Protein AF-A0A2E8H3W8-F1 (afdb_monomer)

Sequence (405 aa):
MLLIGTVMASADEARGSIQEKRGGWVERIDEVIDVKPGGTLSLDSDRGGITVDAEKRKGVRIIVEKTVDAYTEEEARLVFDRYSVDIARDGNDVEVITESEGRRTRSLQTSIRVVVPHNYNVDVETGGGGIDIGDLVGDVMARTSGGGISVGHIRDGSVDVHTSGGGIHIGSIENGDGEAKTSGGGISVGDVSGDLSVRTSGGGINIGKVAGDLEARTSGGGIQIGSGGTVEAQTGGGGIRVSGSTGAVVVHTSGGGITISDAGGPVTAETSGGGISVDGADGPVVAITSGGGLMIKDVRGSIEAETSGGGITAELAVADPGVDTHCNLETGGGDISIRLPADLHATIDAELQLRRPRREYSITTDFNLDIDENSRRIVARGDINGGGDTIRLRTTNGDIEIEKR

Nearest PDB structures (foldseek):
  4opw-assembly2_B  TM=4.631E-01  e=1.065E-03  Parabacteroides merdae ATCC 43184
  7muc-assembly1_AM  TM=3.110E-01  e=3.890E-03  Legionella pneumophila
  3lyc-assembly8_P  TM=3.375E-01  e=3.187E-03  Parabacteroides distasonis ATCC 8503
  8c50-assembly1_A  TM=2.622E-01  e=2.076E+00  Pontibacter korlensis

Solvent-accessible surface area (backbone atoms only — not comparable to full-atom values): 18260 Å² total; per-residue (Å²): 144,78,90,79,89,68,92,72,65,80,65,49,77,64,79,49,57,74,47,84,47,98,76,21,34,34,37,42,32,80,48,76,46,87,31,59,73,71,25,38,38,40,35,44,26,62,55,26,31,40,37,40,42,47,39,102,55,79,20,37,36,43,35,41,39,40,37,32,73,39,95,45,69,70,61,36,47,63,55,49,74,33,44,50,37,38,46,34,67,57,92,42,29,38,40,37,43,35,46,66,61,77,78,82,64,86,63,58,45,45,41,38,40,35,38,35,32,37,40,30,27,39,38,38,38,23,55,25,33,36,39,39,34,46,48,33,30,27,37,39,38,40,39,26,61,24,37,34,41,40,37,34,44,29,30,64,20,39,38,43,39,40,25,54,38,26,34,40,37,36,45,30,27,40,69,19,38,42,37,41,39,28,51,32,24,34,40,39,38,37,40,28,54,25,38,38,41,37,39,28,41,37,24,35,39,41,37,30,41,29,59,25,46,33,41,40,39,27,46,33,24,34,40,40,36,45,28,21,19,33,36,38,38,37,22,50,34,24,32,43,37,37,53,30,27,66,24,39,37,42,38,40,21,56,28,26,34,40,39,38,36,39,25,52,19,39,36,40,40,39,24,49,42,20,30,42,37,38,58,28,22,59,22,37,37,40,40,40,24,51,18,35,35,40,39,39,32,52,22,41,29,25,38,40,35,39,22,53,31,28,32,40,40,40,32,51,55,62,86,58,92,88,55,62,61,33,28,43,40,38,25,59,29,28,38,39,38,39,33,36,49,77,83,47,47,23,25,42,46,35,41,31,37,48,71,83,69,92,65,92,76,55,79,48,62,75,62,87,55,54,73,50,77,56,98,52,35,39,37,39,38,40,55,36,85,84,28,61,44,49,38,35,38,36,23,32,72,27,38,38,40,41,41,66,97

Foldseek 3Di:
DDDDDDPFDDFDWFWFDWDDDDQWIKGKTKDWDFADFQAEEAEEEADAEEEEAADQDGTKIKIKMKIARDDDPVVRVVQVVQWTWTWGDDHRYIYTYIDGHDDDDPRIYMYMYMYHHQRYEYAYEYAEHEYEYEEHEEEYHYEYAYHEYEAAEYAPYEYHYEYAEEEYEYHEYHNYEYEEEYAYYEYEYAYYAEEYAEEYAHYEYHYHEEAEEYEEEYAAEEYHYNEYAEEDYEYAEEEYEHAEYLEEYAYEYAYEEYEAAEYNYEYEAEYAHEEYAYHYYCEEYAAEYAYEEYHAYHYQAEYHAEYAYYEYEYEYNHDDLPGHHEYAHEYNAEEYAYEDALQDWAKEWEKEFEDPAPDDEEEEEPDDWDWDDDPTIIITTDTRNHHDHYHYHYYYNYYYHYYYD

pLDDT: mean 92.16, std 11.14, range [27.41, 98.88]

Structure (mmCIF, N/CA/C/O backbone):
data_AF-A0A2E8H3W8-F1
#
_entry.id   AF-A0A2E8H3W8-F1
#
loop_
_atom_site.group_PDB
_atom_site.id
_atom_site.type_symbol
_atom_site.label_atom_id
_atom_site.label_alt_id
_atom_site.label_comp_id
_atom_site.label_asym_id
_atom_site.label_entity_id
_atom_site.label_seq_id
_atom_site.pdbx_PDB_ins_code
_atom_site.Cartn_x
_atom_site.Cartn_y
_atom_site.Cartn_z
_atom_site.occupancy
_atom_site.B_iso_or_equiv
_atom_site.auth_seq_id
_atom_site.auth_comp_id
_atom_site.auth_asym_id
_atom_site.auth_atom_id
_atom_site.pdbx_PDB_model_num
ATOM 1 N N . MET A 1 1 ? -23.062 19.369 17.190 1.00 35.19 1 MET A N 1
ATOM 2 C CA . MET A 1 1 ? -24.430 19.810 17.540 1.00 35.19 1 MET A CA 1
ATOM 3 C C . MET A 1 1 ? -25.321 19.619 16.323 1.00 35.19 1 MET A C 1
ATOM 5 O O . MET A 1 1 ? -25.407 20.501 15.479 1.00 35.19 1 MET A O 1
ATOM 9 N N . LEU A 1 2 ? -25.922 18.439 16.215 1.00 27.41 2 LEU A N 1
ATOM 10 C CA . LEU A 1 2 ? -27.035 18.142 15.320 1.00 27.41 2 LEU A CA 1
ATOM 11 C C . LEU A 1 2 ? -27.854 17.073 16.049 1.00 27.41 2 LEU A C 1
ATOM 13 O O . LEU A 1 2 ? -27.385 15.957 16.233 1.00 27.41 2 LEU A O 1
ATOM 17 N N . LEU A 1 3 ? -29.008 17.485 16.580 1.00 34.03 3 LEU A N 1
ATOM 18 C CA . LEU A 1 3 ? -30.007 16.593 17.160 1.00 34.03 3 LEU A CA 1
ATOM 19 C C . LEU A 1 3 ? -30.600 15.759 16.020 1.00 34.03 3 LEU A C 1
ATOM 21 O O . LEU A 1 3 ? -31.246 16.326 15.138 1.00 34.03 3 LEU A O 1
ATOM 25 N N . ILE A 1 4 ? -30.444 14.440 16.075 1.00 34.28 4 ILE A N 1
ATOM 26 C CA . ILE A 1 4 ? -31.342 13.514 15.385 1.00 34.28 4 ILE A CA 1
ATOM 27 C C . ILE A 1 4 ? -32.205 12.891 16.477 1.00 34.28 4 ILE A C 1
ATOM 29 O O . ILE A 1 4 ? -31.767 12.039 17.240 1.00 34.28 4 ILE A O 1
ATOM 33 N N . GLY A 1 5 ? -33.421 13.420 16.610 1.00 34.00 5 GLY A N 1
ATOM 34 C CA . GLY A 1 5 ? -34.444 12.860 17.478 1.00 34.00 5 GLY A CA 1
ATOM 35 C C . GLY A 1 5 ? -35.092 11.668 16.791 1.00 34.00 5 GLY A C 1
ATOM 36 O O . GLY A 1 5 ? -35.975 11.852 15.955 1.00 34.00 5 GLY A O 1
ATOM 37 N N . THR A 1 6 ? -34.674 10.469 17.178 1.00 32.41 6 THR A N 1
ATOM 38 C CA . THR A 1 6 ? -35.433 9.235 16.969 1.00 32.41 6 THR A CA 1
ATOM 39 C C . THR A 1 6 ? -36.005 8.837 18.324 1.00 32.41 6 THR A C 1
ATOM 41 O O . THR A 1 6 ? -35.328 8.919 19.347 1.00 32.41 6 THR A O 1
ATOM 44 N N . VAL A 1 7 ? -37.293 8.505 18.356 1.00 34.06 7 VAL A N 1
ATOM 45 C CA . VAL A 1 7 ? -38.013 8.124 19.575 1.00 34.06 7 VAL A CA 1
ATOM 46 C C . VAL A 1 7 ? -37.448 6.785 20.063 1.00 34.06 7 VAL A C 1
ATOM 4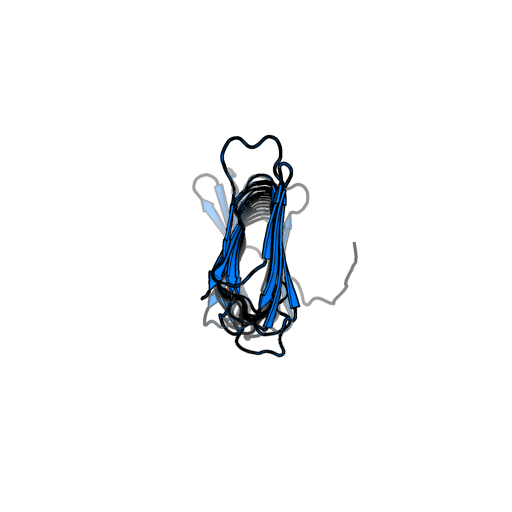8 O O . VAL A 1 7 ? -37.844 5.737 19.566 1.00 34.06 7 VAL A O 1
ATOM 51 N N . MET A 1 8 ? -36.493 6.840 20.994 1.00 32.72 8 MET A N 1
ATOM 52 C CA . MET A 1 8 ? -35.878 5.681 21.645 1.00 32.72 8 MET A CA 1
ATOM 53 C C . MET A 1 8 ? -36.900 4.965 22.540 1.00 32.72 8 MET A C 1
ATOM 55 O O . MET A 1 8 ? -37.586 5.597 23.351 1.00 32.72 8 MET A O 1
ATOM 59 N N . ALA A 1 9 ? -36.989 3.639 22.411 1.00 38.00 9 ALA A N 1
ATOM 60 C CA . ALA A 1 9 ? -37.474 2.786 23.492 1.00 38.00 9 ALA A CA 1
ATOM 61 C C .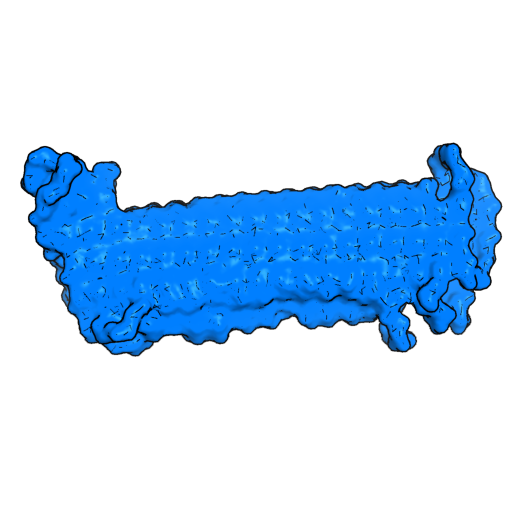 ALA A 1 9 ? -36.546 2.972 24.711 1.00 38.00 9 ALA A C 1
ATOM 63 O O . ALA A 1 9 ? -35.370 3.265 24.531 1.00 38.00 9 ALA A O 1
ATOM 64 N N . SER A 1 10 ? -37.081 2.874 25.933 1.00 40.09 10 SER A N 1
ATOM 65 C CA . SER A 1 10 ? -36.395 3.250 27.182 1.00 40.09 10 SER A CA 1
ATOM 66 C C . SER A 1 10 ? -34.930 2.794 27.243 1.00 40.09 10 SER A C 1
ATOM 68 O O . SER A 1 10 ? -34.671 1.594 27.318 1.00 40.09 10 SER A O 1
ATOM 70 N N . ALA A 1 11 ? -33.998 3.749 27.244 1.00 52.12 11 ALA A N 1
ATOM 71 C CA . ALA A 1 11 ? -32.635 3.512 27.700 1.00 52.12 11 ALA A CA 1
ATOM 72 C C . ALA A 1 11 ? -32.691 3.347 29.224 1.00 52.12 11 ALA A C 1
ATOM 74 O O . ALA A 1 11 ? -33.122 4.266 29.924 1.00 52.12 11 ALA A O 1
ATOM 75 N N . ASP A 1 12 ? -32.338 2.163 29.718 1.00 61.16 12 ASP A N 1
ATOM 76 C CA . ASP A 1 12 ? -32.139 1.936 31.148 1.00 61.16 12 ASP A CA 1
ATOM 77 C C . ASP A 1 12 ? -30.646 2.111 31.454 1.00 61.16 12 ASP A C 1
ATOM 79 O O . ASP A 1 12 ? -29.793 1.480 30.825 1.00 61.16 12 ASP A O 1
ATOM 83 N N . GLU A 1 13 ? -30.334 2.965 32.430 1.00 73.50 13 GLU A N 1
ATOM 84 C CA . GLU A 1 13 ? -28.972 3.150 32.933 1.00 73.50 13 GLU A CA 1
ATOM 85 C C . GLU A 1 13 ? -28.546 1.876 33.687 1.00 73.50 13 GLU A C 1
ATOM 87 O O . GLU A 1 13 ? -29.090 1.542 34.749 1.00 73.50 13 GLU A O 1
ATOM 92 N N . ALA A 1 14 ? -27.583 1.133 33.140 1.00 76.94 14 ALA A N 1
ATOM 93 C CA . ALA A 1 14 ? -27.170 -0.151 33.696 1.00 76.94 14 ALA A CA 1
ATOM 94 C C . ALA A 1 14 ? -26.232 0.034 34.902 1.00 76.94 14 ALA A C 1
ATOM 96 O O . ALA A 1 14 ? -25.231 0.751 34.836 1.00 76.94 14 ALA A O 1
ATOM 97 N N . ARG A 1 15 ? -26.519 -0.663 36.012 1.00 79.62 15 ARG A N 1
ATOM 98 C CA . ARG A 1 15 ? -25.696 -0.645 37.237 1.00 79.62 15 ARG A CA 1
ATOM 99 C C . ARG A 1 15 ? -25.151 -2.022 37.567 1.00 79.62 15 ARG A C 1
ATOM 101 O O . ARG A 1 15 ? -25.861 -3.022 37.478 1.00 79.62 15 ARG A O 1
ATOM 108 N N . GLY A 1 16 ? -23.885 -2.066 37.968 1.00 82.00 16 GLY A N 1
ATOM 109 C CA . GLY A 1 16 ? -23.154 -3.307 38.170 1.00 82.00 16 GLY A CA 1
ATOM 110 C C . GLY A 1 16 ? -23.029 -3.727 39.631 1.00 82.00 16 GLY A C 1
ATOM 111 O O . GLY A 1 16 ? -23.379 -3.004 40.563 1.00 82.00 16 GLY A O 1
ATOM 112 N N . SER A 1 17 ? -22.463 -4.915 39.848 1.00 85.19 17 SER A N 1
ATOM 113 C CA . SER A 1 17 ? -22.013 -5.323 41.181 1.00 85.19 17 SER A CA 1
ATOM 114 C C . SER A 1 17 ? -20.650 -4.701 41.489 1.00 85.19 17 SER A C 1
ATOM 116 O O . SER A 1 17 ? -19.735 -4.833 40.671 1.00 85.19 17 SER A O 1
ATOM 118 N N . ILE A 1 18 ? -20.499 -4.087 42.666 1.00 88.25 18 ILE A N 1
ATOM 119 C CA . ILE A 1 18 ? -19.235 -3.507 43.141 1.00 88.25 18 ILE A CA 1
ATOM 120 C C . ILE A 1 18 ? -18.509 -4.510 44.043 1.00 88.25 18 ILE A C 1
ATOM 122 O O . ILE A 1 18 ? -19.115 -5.101 44.938 1.00 88.25 18 ILE A O 1
ATOM 126 N N . GLN A 1 19 ? -17.212 -4.713 43.809 1.00 89.81 19 GLN A N 1
ATOM 127 C CA . GLN A 1 19 ? -16.358 -5.602 44.601 1.00 89.81 19 GLN A CA 1
ATOM 128 C C . GLN A 1 19 ? -14.995 -4.962 44.888 1.00 89.81 19 GLN A C 1
ATOM 130 O O . GLN A 1 19 ? -14.450 -4.225 44.063 1.00 89.81 19 GLN A O 1
ATOM 135 N N . GLU A 1 20 ? -14.428 -5.269 46.056 1.00 88.12 20 GLU A N 1
ATOM 136 C CA . GLU A 1 20 ? -13.079 -4.839 46.431 1.00 88.12 20 GLU A CA 1
ATOM 137 C C . GLU A 1 20 ? -12.020 -5.644 45.655 1.00 88.12 20 GLU A C 1
ATOM 139 O O . GLU A 1 20 ? -12.094 -6.869 45.525 1.00 88.12 20 GLU A O 1
ATOM 144 N N . LYS A 1 21 ? -10.995 -4.951 45.160 1.00 87.12 21 LYS A N 1
ATOM 145 C CA . LYS A 1 21 ? -9.794 -5.515 44.535 1.00 87.12 21 LYS A CA 1
ATOM 146 C C . LYS A 1 21 ? -8.572 -5.003 45.296 1.00 87.12 21 LYS A C 1
ATOM 148 O O . LYS A 1 21 ? -8.624 -4.002 45.999 1.00 87.12 21 LYS A O 1
ATOM 153 N N . ARG A 1 22 ? -7.426 -5.674 45.163 1.00 78.81 22 ARG A N 1
ATOM 154 C CA . ARG A 1 22 ? -6.177 -5.263 45.827 1.00 78.81 22 ARG A CA 1
ATOM 155 C C . ARG A 1 22 ? -5.820 -3.800 45.497 1.00 78.81 22 ARG A C 1
ATOM 157 O O . ARG A 1 22 ? -5.261 -3.547 44.435 1.00 78.81 22 ARG A O 1
ATOM 164 N N . GLY A 1 23 ? -6.089 -2.886 46.434 1.00 78.00 23 GLY A N 1
ATOM 165 C CA . GLY A 1 23 ? -5.794 -1.452 46.317 1.00 78.00 23 GLY A CA 1
ATOM 166 C C . GLY A 1 23 ? -6.882 -0.589 45.660 1.00 78.00 23 GLY A C 1
ATOM 167 O O . GLY A 1 23 ? -6.611 0.580 45.410 1.00 78.00 23 GLY A O 1
ATOM 168 N N . GLY A 1 24 ? -8.081 -1.123 45.395 1.00 90.31 24 GLY A N 1
ATOM 169 C CA . GLY A 1 24 ? -9.159 -0.371 44.748 1.00 90.31 24 GLY A CA 1
ATOM 170 C C . GLY A 1 24 ? -10.470 -1.147 44.632 1.00 90.31 24 GLY A C 1
ATOM 171 O O . GLY A 1 24 ? -10.688 -2.141 45.319 1.00 90.31 24 GLY A O 1
ATOM 172 N N . TRP A 1 25 ? -11.343 -0.701 43.736 1.00 92.25 25 TRP A N 1
ATOM 173 C CA . TRP A 1 25 ? -12.696 -1.230 43.565 1.00 92.25 25 TRP A CA 1
ATOM 174 C C . TRP A 1 25 ? -12.997 -1.487 42.094 1.00 92.25 25 TRP A C 1
ATOM 176 O O . TRP A 1 25 ? -12.464 -0.804 41.214 1.00 92.25 25 TRP A O 1
ATOM 186 N N . VAL A 1 26 ? -13.856 -2.470 41.834 1.00 93.12 26 VAL A N 1
ATOM 187 C CA . VAL A 1 26 ? -14.336 -2.812 40.493 1.00 93.12 26 VAL A CA 1
ATOM 188 C C . VAL A 1 26 ? -15.857 -2.831 40.488 1.00 93.12 26 VAL A C 1
ATOM 190 O O . VAL A 1 26 ? -16.456 -3.510 41.317 1.00 93.12 26 VAL A O 1
ATOM 193 N N . GLU A 1 27 ? -16.469 -2.129 39.541 1.00 93.38 27 GLU A N 1
ATOM 194 C CA . GLU A 1 27 ? -17.868 -2.322 39.167 1.00 93.38 27 GLU A CA 1
ATOM 195 C C . GLU A 1 27 ? -17.927 -3.155 37.886 1.00 93.38 27 GLU A C 1
ATOM 197 O O . GLU A 1 27 ? -17.239 -2.853 36.908 1.00 93.38 27 GLU A O 1
ATOM 202 N N . ARG A 1 28 ? -18.758 -4.201 37.888 1.00 94.56 28 ARG A N 1
ATOM 203 C CA . ARG A 1 28 ? -19.007 -5.039 36.713 1.00 94.56 28 ARG A CA 1
ATOM 204 C C . ARG A 1 28 ? -20.486 -5.051 36.354 1.00 94.56 28 ARG A C 1
ATOM 206 O O . ARG A 1 28 ? -21.306 -5.489 37.162 1.00 94.56 28 ARG A O 1
ATOM 213 N N . ILE A 1 29 ? -20.784 -4.636 35.130 1.00 93.94 29 ILE A N 1
ATOM 214 C CA . ILE A 1 29 ? -22.095 -4.730 34.480 1.00 93.94 29 ILE A CA 1
ATOM 215 C C . ILE A 1 29 ? -22.028 -5.906 33.499 1.00 93.94 29 ILE A C 1
ATOM 217 O O . ILE A 1 29 ? -21.045 -6.033 32.770 1.00 93.94 29 ILE A O 1
ATOM 221 N N . ASP A 1 30 ? -23.024 -6.790 33.516 1.00 94.56 30 ASP A N 1
ATOM 222 C CA . ASP A 1 30 ? -23.067 -8.009 32.696 1.00 94.56 30 ASP A CA 1
ATOM 223 C C . ASP A 1 30 ? -24.503 -8.225 32.208 1.00 94.56 30 ASP A C 1
ATOM 225 O O . ASP A 1 30 ? -25.313 -8.865 32.877 1.00 94.56 30 ASP A O 1
ATOM 229 N N . GLU A 1 31 ? -24.816 -7.629 31.061 1.00 93.88 31 GLU A N 1
ATOM 230 C CA . GLU A 1 31 ? -26.156 -7.611 30.477 1.00 93.88 31 GLU A CA 1
ATOM 231 C C . GLU A 1 31 ? -26.247 -8.543 29.270 1.00 93.88 31 GLU A C 1
ATOM 233 O O . GLU A 1 31 ? -25.282 -8.740 28.524 1.00 93.88 31 GLU A O 1
ATOM 238 N N . VAL A 1 32 ? -27.424 -9.133 29.059 1.00 93.19 32 VAL A N 1
ATOM 239 C CA . VAL A 1 32 ? -27.686 -10.026 27.923 1.00 93.19 32 VAL A CA 1
ATOM 240 C C . VAL A 1 32 ? -28.973 -9.613 27.225 1.00 93.19 32 VAL A C 1
ATOM 242 O O . VAL A 1 32 ? -30.044 -9.615 27.824 1.00 93.19 32 VAL A O 1
ATOM 245 N N . ILE A 1 33 ? -28.871 -9.332 25.926 1.00 92.44 33 ILE A N 1
ATOM 246 C CA . ILE A 1 33 ? -29.986 -8.908 25.081 1.00 92.44 33 ILE A CA 1
ATOM 247 C C . ILE A 1 33 ? -30.268 -9.972 24.027 1.00 92.44 33 ILE A C 1
ATOM 249 O O . ILE A 1 33 ? -29.428 -10.279 23.182 1.00 92.44 33 ILE A O 1
ATOM 253 N N . ASP A 1 34 ? -31.483 -10.513 24.027 1.00 91.94 34 ASP A N 1
ATOM 254 C CA . ASP A 1 34 ? -31.893 -11.577 23.106 1.00 91.94 34 ASP A CA 1
ATOM 255 C C . ASP A 1 34 ? -32.159 -11.085 21.672 1.00 91.94 34 ASP A C 1
ATOM 257 O O . ASP A 1 34 ? -33.307 -10.889 21.274 1.00 91.94 34 ASP A O 1
ATOM 261 N N . VAL A 1 35 ? -31.125 -10.917 20.856 1.00 92.12 35 VAL A N 1
ATOM 262 C CA . VAL A 1 35 ? -31.244 -10.587 19.423 1.00 92.12 35 VAL A CA 1
ATOM 263 C C . VAL A 1 35 ? -31.134 -11.806 18.504 1.00 92.12 35 VAL A C 1
ATOM 265 O O . VAL A 1 35 ? -30.632 -12.872 18.885 1.00 92.12 35 VAL A O 1
ATOM 268 N N . LYS A 1 36 ? -31.613 -11.644 17.266 1.00 89.69 36 LYS A N 1
ATOM 269 C CA . LYS A 1 36 ? -31.343 -12.572 16.161 1.00 89.69 36 LYS A CA 1
ATOM 270 C C . LYS A 1 36 ? -30.095 -12.114 15.385 1.00 89.69 36 LYS A C 1
ATOM 272 O O . LYS A 1 36 ? -29.761 -10.936 15.448 1.00 89.69 36 LYS A O 1
ATOM 277 N N . PRO A 1 37 ? -29.429 -13.018 14.643 1.00 89.06 37 PRO A N 1
ATOM 278 C CA . PRO A 1 37 ? -28.340 -12.639 13.742 1.00 89.06 37 PRO A CA 1
ATOM 279 C C . PRO A 1 37 ? -28.788 -11.640 12.660 1.00 89.06 37 PRO A C 1
ATOM 281 O O . PRO A 1 37 ? -29.962 -11.641 12.280 1.00 89.06 37 PRO A O 1
ATOM 284 N N . GLY A 1 38 ? -27.842 -10.849 12.152 1.00 89.94 38 GLY A N 1
ATOM 285 C CA . GLY A 1 38 ? -28.037 -9.845 11.100 1.00 89.94 38 GLY A CA 1
ATOM 286 C C . GLY A 1 38 ? -28.476 -8.459 11.586 1.00 89.94 38 GLY A C 1
ATOM 287 O O . GLY A 1 38 ? -28.926 -7.665 10.768 1.00 89.94 38 GLY A O 1
ATOM 288 N N . GLY A 1 39 ? -28.415 -8.192 12.895 1.00 94.94 39 GLY A N 1
ATOM 289 C CA . GLY A 1 39 ? -28.527 -6.836 13.445 1.00 94.94 39 GLY A CA 1
ATOM 290 C C . GLY A 1 39 ? -27.165 -6.147 13.542 1.00 94.94 39 GLY A C 1
ATOM 291 O O . GLY A 1 39 ? -26.146 -6.716 13.144 1.00 94.94 39 GLY A O 1
ATOM 292 N N . THR A 1 40 ? -27.156 -4.949 14.114 1.00 97.06 40 THR A N 1
ATOM 293 C CA . THR A 1 40 ? -25.962 -4.116 14.288 1.00 97.06 40 THR A CA 1
ATOM 294 C C . THR A 1 40 ? -25.672 -3.865 15.769 1.00 97.06 40 THR A C 1
ATOM 296 O O . THR A 1 40 ? -26.582 -3.657 16.574 1.00 97.06 40 THR A O 1
ATOM 299 N N . LEU A 1 41 ? -24.395 -3.909 16.151 1.00 97.75 41 LEU A N 1
ATOM 300 C CA . LEU A 1 41 ? -23.899 -3.406 17.431 1.00 97.75 41 LEU A CA 1
ATOM 301 C C . LEU A 1 41 ? -23.380 -1.997 17.176 1.00 97.75 41 LEU A C 1
ATOM 303 O O . LEU A 1 41 ? -22.399 -1.866 16.457 1.00 97.75 41 LEU A O 1
ATOM 307 N N . SER A 1 42 ? -24.004 -0.988 17.773 1.00 97.94 42 SER A N 1
ATOM 308 C CA . SER A 1 42 ? -23.462 0.369 17.853 1.00 97.94 42 SER A CA 1
ATOM 309 C C . SER A 1 42 ? -22.896 0.578 19.253 1.00 97.94 42 SER A C 1
ATOM 311 O O . SER A 1 42 ? -23.615 0.399 20.238 1.00 97.94 42 SER A O 1
ATOM 313 N N . LEU A 1 43 ? -21.611 0.900 19.366 1.00 97.56 43 LEU A N 1
ATOM 314 C CA . LEU A 1 43 ? -20.961 1.152 20.648 1.00 97.56 43 LEU A CA 1
ATOM 315 C C . LEU A 1 43 ? -20.149 2.440 20.571 1.00 97.56 43 LEU A C 1
ATOM 317 O O . LEU A 1 43 ? -19.137 2.484 19.879 1.00 97.56 43 LEU A O 1
ATOM 321 N N . ASP A 1 44 ? -20.553 3.446 21.341 1.00 96.88 44 ASP A N 1
ATOM 322 C CA . ASP A 1 44 ? -19.793 4.681 21.529 1.00 96.88 44 ASP A CA 1
ATOM 323 C C . ASP A 1 44 ? -19.239 4.726 22.956 1.00 96.88 44 ASP A C 1
ATOM 325 O O . ASP A 1 44 ? -19.961 4.579 23.951 1.00 96.88 44 ASP A O 1
ATOM 329 N N . SER A 1 45 ? -17.924 4.884 23.066 1.00 93.81 45 SER A N 1
ATOM 330 C CA . SER A 1 45 ? -17.254 5.010 24.346 1.00 93.81 45 SER A CA 1
ATOM 331 C C . SER A 1 45 ? -16.290 6.177 24.390 1.00 93.81 45 SER A C 1
ATOM 333 O O . SER A 1 45 ? -15.367 6.294 23.591 1.00 93.81 45 SER A O 1
ATOM 335 N N . ASP A 1 46 ? -16.382 7.012 25.422 1.00 90.56 46 ASP A N 1
ATOM 336 C CA . ASP A 1 46 ? -15.433 8.115 25.578 1.00 90.56 46 ASP A CA 1
ATOM 337 C C . ASP A 1 46 ? -14.038 7.661 26.074 1.00 90.56 46 ASP A C 1
ATOM 339 O O . ASP A 1 46 ? -13.085 8.458 26.051 1.00 90.56 46 ASP A O 1
ATOM 343 N N . ARG A 1 47 ? -13.914 6.399 26.525 1.00 88.88 47 ARG A N 1
ATOM 344 C CA . ARG A 1 47 ? -12.696 5.800 27.093 1.00 88.88 47 ARG A CA 1
ATOM 345 C C . ARG A 1 47 ? -12.754 4.266 27.154 1.00 88.88 47 ARG A C 1
ATOM 347 O O . ARG A 1 47 ? -13.790 3.675 27.409 1.00 88.88 47 ARG A O 1
ATOM 354 N N . GLY A 1 48 ? -11.588 3.638 27.170 1.00 89.94 48 GLY A N 1
ATOM 355 C CA . GLY A 1 48 ? -11.449 2.204 27.395 1.00 89.94 48 GLY A CA 1
ATOM 356 C C . GLY A 1 48 ? -11.306 1.418 26.098 1.00 89.94 48 GLY A C 1
ATOM 357 O O . GLY A 1 48 ? -11.730 1.839 25.022 1.00 89.94 48 GLY A O 1
ATOM 358 N N . GLY A 1 49 ? -10.645 0.268 26.215 1.00 94.31 49 GLY A N 1
ATOM 359 C CA . GLY A 1 49 ? -10.541 -0.675 25.108 1.00 94.31 49 GLY A CA 1
ATOM 360 C C . GLY A 1 49 ? -11.862 -1.401 24.886 1.00 94.31 49 GLY A C 1
ATOM 361 O O . GLY A 1 49 ? -12.577 -1.696 25.851 1.00 94.31 49 GLY A O 1
ATOM 362 N N . ILE A 1 50 ? -12.145 -1.699 23.622 1.00 97.25 50 ILE A N 1
ATOM 363 C CA . ILE A 1 50 ? -13.325 -2.446 23.196 1.00 97.25 50 ILE A CA 1
ATOM 364 C C . ILE A 1 50 ? -12.857 -3.784 22.636 1.00 97.25 50 ILE A C 1
ATOM 366 O O . ILE A 1 50 ? -11.992 -3.828 21.763 1.00 97.25 50 ILE A O 1
ATOM 370 N N . THR A 1 51 ? -13.449 -4.869 23.118 1.00 98.06 51 THR A N 1
ATOM 371 C CA . THR A 1 51 ? -13.291 -6.201 22.533 1.00 98.06 51 THR A CA 1
ATOM 372 C C . THR A 1 51 ? -14.650 -6.704 22.074 1.00 98.06 51 THR A C 1
ATOM 374 O O . THR A 1 51 ? -15.576 -6.777 22.882 1.00 98.06 51 THR A O 1
ATOM 377 N N . VAL A 1 52 ? -14.771 -7.067 20.801 1.00 97.88 52 VAL A N 1
ATOM 378 C CA . VAL A 1 52 ? -15.967 -7.685 20.232 1.00 97.88 52 VAL A CA 1
ATOM 379 C C . VAL A 1 52 ? -15.635 -9.108 19.808 1.00 97.88 52 VAL A C 1
ATOM 381 O O . VAL A 1 52 ? -14.901 -9.330 18.851 1.00 97.88 52 VAL A O 1
ATOM 384 N N . ASP A 1 53 ? -16.192 -10.080 20.520 1.00 96.19 53 ASP A N 1
ATOM 385 C CA . ASP A 1 53 ? -16.068 -11.494 20.183 1.00 96.19 53 ASP A CA 1
ATOM 386 C C . ASP A 1 53 ? -17.308 -11.981 19.437 1.00 96.19 53 ASP A C 1
ATOM 388 O O . ASP A 1 53 ? -18.440 -11.637 19.783 1.00 96.19 53 ASP A O 1
ATOM 392 N N . ALA A 1 54 ? -17.102 -12.862 18.465 1.00 92.06 54 ALA A N 1
ATOM 393 C CA . ALA A 1 54 ? -18.178 -13.533 17.757 1.00 92.06 54 ALA A CA 1
ATOM 394 C C . ALA A 1 54 ? -18.322 -14.983 18.235 1.00 92.06 54 ALA A C 1
ATOM 396 O O . ALA A 1 54 ? -17.379 -15.772 18.164 1.00 92.06 54 ALA A O 1
ATOM 397 N N . GLU A 1 55 ? -19.518 -15.367 18.683 1.00 89.38 55 GLU A N 1
ATOM 398 C CA . GLU A 1 55 ? -19.798 -16.730 19.146 1.00 89.38 55 GLU A CA 1
ATOM 399 C C . GLU A 1 55 ? -21.063 -17.321 18.505 1.00 89.38 55 GLU A C 1
ATOM 401 O O . GLU A 1 55 ? -21.999 -16.625 18.098 1.00 89.38 55 GLU A O 1
ATOM 406 N N . LYS A 1 56 ? -21.150 -18.659 18.486 1.00 80.88 56 LYS A N 1
ATOM 407 C CA . LYS A 1 56 ? -22.380 -19.403 18.157 1.00 80.88 56 LYS A CA 1
ATOM 408 C C . LYS A 1 56 ? -23.374 -19.335 19.317 1.00 80.88 56 LYS A C 1
ATOM 410 O O . LYS A 1 56 ? -23.692 -20.348 19.939 1.00 80.88 56 LYS A O 1
ATOM 415 N N . ARG A 1 57 ? -23.869 -18.137 19.611 1.00 78.06 57 ARG A N 1
ATOM 416 C CA . ARG A 1 57 ? -24.839 -17.880 20.677 1.00 78.06 57 ARG A CA 1
ATOM 417 C C . ARG A 1 57 ? -26.088 -17.180 20.158 1.00 78.06 57 ARG A C 1
ATOM 419 O O . ARG A 1 57 ? -26.123 -16.654 19.049 1.00 78.06 57 ARG A O 1
ATOM 426 N N . LYS A 1 58 ? -27.124 -17.185 20.997 1.00 75.81 58 LYS A N 1
ATOM 427 C CA . LYS A 1 58 ? -28.266 -16.282 20.857 1.00 75.81 58 LYS A CA 1
ATOM 428 C C . LYS A 1 58 ? -27.998 -15.037 21.694 1.00 75.81 58 LYS A C 1
ATOM 430 O O . LYS A 1 58 ? -27.463 -15.142 22.803 1.00 75.81 58 LYS A O 1
ATOM 435 N N . GLY A 1 59 ? -28.378 -13.892 21.149 1.00 88.44 59 GLY A N 1
ATOM 436 C CA . GLY A 1 59 ? -28.251 -12.618 21.825 1.00 88.44 59 GLY A CA 1
ATOM 437 C C . GLY A 1 59 ? -26.838 -12.052 21.902 1.00 88.44 59 GLY A C 1
ATOM 438 O O . GLY A 1 59 ? -25.847 -12.741 21.657 1.00 88.44 59 GLY A O 1
ATOM 439 N N . VAL A 1 60 ? -26.793 -10.781 22.276 1.00 94.75 60 VAL A N 1
ATOM 440 C CA . VAL A 1 60 ? -25.588 -9.998 22.525 1.00 94.75 60 VAL A CA 1
ATOM 441 C C . VAL A 1 60 ? -25.365 -9.949 24.032 1.00 94.75 60 VAL A C 1
ATOM 443 O O . VAL A 1 60 ? -26.306 -9.704 24.785 1.00 94.75 60 VAL A O 1
ATOM 446 N N . ARG A 1 61 ? -24.142 -10.222 24.492 1.00 95.75 61 ARG A N 1
ATOM 447 C CA . ARG A 1 61 ? -23.753 -10.051 25.901 1.00 95.75 61 ARG A CA 1
ATOM 448 C C . ARG A 1 61 ? -22.794 -8.889 26.024 1.00 95.75 61 ARG A C 1
ATOM 450 O O . ARG A 1 61 ? -21.770 -8.895 25.352 1.00 95.75 61 ARG A O 1
ATOM 457 N N . ILE A 1 62 ? -23.101 -7.956 26.907 1.00 96.38 62 ILE A N 1
ATOM 458 C CA . ILE A 1 62 ? -22.327 -6.743 27.137 1.00 96.38 62 ILE A CA 1
ATOM 459 C C . ILE A 1 62 ? -21.728 -6.845 28.534 1.00 96.38 62 ILE A C 1
ATOM 461 O O . ILE A 1 62 ? -22.450 -6.997 29.515 1.00 96.38 62 ILE A O 1
ATOM 465 N N . ILE A 1 63 ? -20.404 -6.784 28.619 1.00 96.06 63 ILE A N 1
ATOM 466 C CA . ILE A 1 63 ? -19.660 -6.784 29.875 1.00 96.06 63 ILE A CA 1
ATOM 467 C C . ILE A 1 63 ? -18.885 -5.473 29.949 1.00 96.06 63 ILE A C 1
ATOM 469 O O . ILE A 1 63 ? -17.951 -5.261 29.176 1.00 96.06 63 ILE A O 1
ATOM 473 N N . VAL A 1 64 ? -19.249 -4.610 30.894 1.00 95.75 64 VAL A N 1
ATOM 474 C CA . VAL A 1 64 ? -18.513 -3.373 31.184 1.00 95.75 64 VAL A CA 1
ATOM 475 C C . VAL A 1 64 ? -17.853 -3.521 32.546 1.00 95.75 64 VAL A C 1
ATOM 477 O O . VAL A 1 64 ? -18.531 -3.734 33.551 1.00 95.75 64 VAL A O 1
ATOM 480 N N . GLU A 1 65 ? -16.526 -3.412 32.585 1.00 94.31 65 GLU A N 1
ATOM 481 C CA . GLU A 1 65 ? -15.754 -3.407 33.828 1.00 94.31 65 GLU A CA 1
ATOM 482 C C . GLU A 1 65 ? -15.128 -2.031 34.048 1.00 94.31 65 GLU A C 1
ATOM 484 O O . GLU A 1 65 ? -14.364 -1.533 33.218 1.00 94.31 65 GLU A O 1
ATOM 489 N N . LYS A 1 66 ? -15.444 -1.427 35.194 1.00 93.12 66 LYS A N 1
ATOM 490 C CA . LYS A 1 66 ? -14.914 -0.143 35.652 1.00 93.12 66 LYS A CA 1
ATOM 491 C C . LYS A 1 66 ? -14.016 -0.399 36.856 1.00 93.12 66 LYS A C 1
ATOM 493 O O . LYS A 1 66 ? -14.455 -1.011 37.822 1.00 93.12 66 LYS A O 1
ATOM 498 N N . THR A 1 67 ? -12.772 0.064 36.831 1.00 91.62 67 THR A N 1
ATOM 499 C CA . THR A 1 67 ? -11.820 -0.075 37.947 1.00 91.62 67 THR A CA 1
ATOM 500 C C . THR A 1 67 ? -11.356 1.296 38.418 1.00 91.62 67 THR A C 1
ATOM 502 O O . THR A 1 67 ? -10.981 2.133 37.598 1.00 91.62 67 THR A O 1
ATOM 505 N N . VAL A 1 68 ? -11.341 1.522 39.731 1.00 92.06 68 VAL A N 1
ATOM 506 C CA . VAL A 1 68 ? -10.822 2.757 40.333 1.00 92.06 68 VAL A CA 1
ATOM 507 C C . VAL A 1 68 ? -10.001 2.458 41.583 1.00 92.06 68 VAL A C 1
ATOM 509 O O . VAL A 1 68 ? -10.384 1.635 42.415 1.00 92.06 68 VAL A O 1
ATOM 512 N N . ASP A 1 69 ? -8.885 3.164 41.743 1.00 87.44 69 ASP A N 1
ATOM 513 C CA . ASP A 1 69 ? -8.149 3.201 43.006 1.00 87.44 69 ASP A CA 1
ATOM 514 C C . ASP A 1 69 ? -8.886 4.129 43.987 1.00 87.44 69 ASP A C 1
ATOM 516 O O . ASP A 1 69 ? -8.956 5.344 43.771 1.00 87.44 69 ASP A O 1
ATOM 520 N N . ALA A 1 70 ? -9.459 3.562 45.049 1.00 86.44 70 ALA A N 1
ATOM 521 C CA . ALA A 1 70 ? -10.171 4.287 46.103 1.00 86.44 70 ALA A CA 1
ATOM 522 C C . ALA A 1 70 ? -10.063 3.541 47.442 1.00 86.44 70 ALA A C 1
ATOM 524 O O . ALA A 1 70 ? -9.884 2.321 47.459 1.00 86.44 70 ALA A O 1
ATOM 525 N N . TYR A 1 71 ? -10.169 4.264 48.563 1.00 86.12 71 TYR A N 1
ATOM 526 C CA . TYR A 1 71 ? -9.996 3.679 49.898 1.00 86.12 71 TYR A CA 1
ATOM 527 C C . TYR A 1 71 ? -11.290 3.088 50.462 1.00 86.12 71 TYR A C 1
ATOM 529 O O . TYR A 1 71 ? -11.221 2.171 51.280 1.00 86.12 71 TYR A O 1
ATOM 537 N N . THR A 1 72 ? -12.455 3.585 50.035 1.00 89.06 72 THR A N 1
ATOM 538 C CA . THR A 1 72 ? -13.767 3.077 50.468 1.00 89.06 72 THR A CA 1
ATOM 539 C C . THR A 1 72 ? -14.703 2.806 49.291 1.00 89.06 72 THR A C 1
ATOM 541 O O . THR A 1 72 ? -14.521 3.343 48.195 1.00 89.06 72 THR A O 1
ATOM 544 N N . GLU A 1 73 ? -15.725 1.975 49.524 1.00 88.81 73 GLU A N 1
ATOM 545 C CA . GLU A 1 73 ? -16.751 1.669 48.521 1.00 88.81 73 GLU A CA 1
ATOM 546 C C . GLU A 1 73 ? -17.538 2.926 48.133 1.00 88.81 73 GLU A C 1
ATOM 548 O O . GLU A 1 73 ? -17.856 3.112 46.960 1.00 88.81 73 GLU A O 1
ATOM 553 N N . GLU A 1 74 ? -17.840 3.813 49.091 1.00 88.00 74 GLU A N 1
ATOM 554 C CA . GLU A 1 74 ? -18.605 5.028 48.798 1.00 88.00 74 GLU A CA 1
ATOM 555 C C . GLU A 1 74 ? -17.828 5.976 47.879 1.00 88.00 74 GLU A C 1
ATOM 557 O O . GLU A 1 74 ? -18.403 6.538 46.947 1.00 88.00 74 GLU A O 1
ATOM 562 N N . GLU A 1 75 ? -16.517 6.125 48.103 1.00 86.94 75 GLU A N 1
ATOM 563 C CA . GLU A 1 75 ? -15.641 6.900 47.221 1.00 86.94 75 GLU A CA 1
ATOM 564 C C . GLU A 1 75 ? -15.609 6.314 45.807 1.00 86.94 75 GLU A C 1
ATOM 566 O O . GLU A 1 75 ? -15.722 7.057 44.830 1.00 86.94 75 GLU A O 1
ATOM 571 N N . ALA A 1 76 ? -15.494 4.987 45.691 1.00 87.81 76 ALA A N 1
ATOM 572 C CA . ALA A 1 76 ? -15.514 4.302 44.405 1.00 87.81 76 ALA A CA 1
ATOM 573 C C . ALA A 1 76 ? -16.852 4.482 43.678 1.00 87.81 76 ALA A C 1
ATOM 575 O O . ALA A 1 76 ? -16.868 4.827 42.495 1.00 87.81 76 ALA A O 1
ATOM 576 N N . ARG A 1 77 ? -17.974 4.327 44.392 1.00 88.81 77 ARG A N 1
ATOM 577 C CA . ARG A 1 77 ? -19.325 4.476 43.837 1.00 88.81 77 ARG A CA 1
ATOM 578 C C . ARG A 1 77 ? -19.555 5.876 43.272 1.00 88.81 77 ARG A C 1
ATOM 580 O O . ARG A 1 77 ? -20.059 5.998 42.167 1.00 88.81 77 ARG A O 1
ATOM 587 N N . LEU A 1 78 ? -19.081 6.925 43.948 1.00 86.81 78 LEU A N 1
ATOM 588 C CA . LEU A 1 78 ? -19.148 8.297 43.425 1.00 86.81 78 LEU A CA 1
ATOM 589 C C . LEU A 1 78 ? -18.372 8.497 42.114 1.00 86.81 78 LEU A C 1
ATOM 591 O O . LEU A 1 78 ? -18.682 9.420 41.360 1.00 86.81 78 LEU A O 1
ATOM 595 N N . VAL A 1 79 ? -17.328 7.701 41.861 1.00 87.50 79 VAL A N 1
ATOM 596 C CA . VAL A 1 79 ? -16.591 7.734 40.591 1.00 87.50 79 VAL A CA 1
ATOM 597 C C . VAL A 1 79 ? -17.325 6.932 39.520 1.00 87.50 79 VAL A C 1
ATOM 599 O O . VAL A 1 79 ? -17.401 7.398 38.386 1.00 87.50 79 VAL A O 1
ATOM 602 N N . PHE A 1 80 ? -17.864 5.765 39.874 1.00 89.31 80 PHE A N 1
ATOM 603 C CA . PHE A 1 80 ? -18.623 4.913 38.960 1.00 89.31 80 PHE A CA 1
ATOM 604 C C . PHE A 1 80 ? -19.935 5.551 38.498 1.00 89.31 80 PHE A C 1
ATOM 606 O O . PHE A 1 80 ? -20.223 5.496 37.308 1.00 89.31 80 PHE A O 1
ATOM 613 N N . ASP A 1 81 ? -20.653 6.236 39.393 1.00 87.50 81 ASP A N 1
ATOM 614 C CA . ASP A 1 81 ? -21.900 6.955 39.091 1.00 87.50 81 ASP A CA 1
ATOM 615 C C . ASP A 1 81 ? -21.684 8.141 38.132 1.00 87.50 81 ASP A C 1
ATOM 617 O O . ASP A 1 81 ? -22.627 8.626 37.525 1.00 87.50 81 ASP A O 1
ATOM 621 N N . ARG A 1 82 ? -20.445 8.631 37.976 1.00 88.19 82 ARG A N 1
ATOM 622 C CA . ARG A 1 82 ? -20.101 9.670 36.982 1.00 88.19 82 ARG A CA 1
ATOM 623 C C . ARG A 1 82 ? -19.759 9.092 35.613 1.00 88.19 82 ARG A C 1
ATOM 625 O O . ARG A 1 82 ? -19.267 9.822 34.754 1.00 88.19 82 ARG A O 1
ATOM 632 N N . TYR A 1 83 ? -19.889 7.786 35.443 1.00 88.19 83 TYR A N 1
ATOM 633 C CA . TYR A 1 83 ? -19.646 7.111 34.184 1.00 88.19 83 TYR A CA 1
ATOM 634 C C . TYR A 1 83 ? -20.875 6.276 33.842 1.00 88.19 83 TYR A C 1
ATOM 636 O O . TYR A 1 83 ? -21.019 5.151 34.340 1.00 88.19 83 TYR A O 1
ATOM 644 N N . SER A 1 84 ? -21.764 6.866 33.045 1.00 90.31 84 SER A N 1
ATOM 645 C CA . SER A 1 84 ? -23.025 6.255 32.641 1.00 90.31 84 SER A CA 1
ATOM 646 C C . SER A 1 84 ? -22.778 5.154 31.615 1.00 90.31 84 SER A C 1
ATOM 648 O O . SER A 1 84 ? -21.798 5.160 30.862 1.00 90.31 84 SER A O 1
ATOM 650 N N . VAL A 1 85 ? -23.655 4.157 31.646 1.00 92.75 85 VAL A N 1
ATOM 651 C CA . VAL A 1 85 ? -23.676 3.043 30.701 1.00 92.75 85 VAL A CA 1
ATOM 652 C C . VAL A 1 85 ? -25.124 2.868 30.284 1.00 92.75 85 VAL A C 1
ATOM 654 O O . VAL A 1 85 ? -25.915 2.266 31.012 1.00 92.75 85 VAL A O 1
ATOM 657 N N . ASP A 1 86 ? -25.456 3.418 29.126 1.00 93.69 86 ASP A N 1
ATOM 658 C CA . ASP A 1 86 ? -26.790 3.359 28.553 1.00 93.69 86 ASP A CA 1
ATOM 659 C C . ASP A 1 86 ? -26.833 2.239 27.524 1.00 93.69 86 ASP A C 1
ATOM 661 O O . ASP A 1 86 ? -26.012 2.173 26.605 1.00 93.69 86 ASP A O 1
ATOM 665 N N . ILE A 1 87 ? -27.781 1.325 27.706 1.00 94.00 87 ILE A N 1
ATOM 666 C CA . ILE A 1 87 ? -27.957 0.174 26.830 1.00 94.00 87 ILE A CA 1
ATOM 667 C C . ILE A 1 87 ? -29.382 0.207 26.294 1.00 94.00 87 ILE A C 1
ATOM 669 O O . ILE A 1 87 ? -30.351 0.173 27.055 1.00 94.00 87 ILE A O 1
ATOM 673 N N . ALA A 1 88 ? -29.504 0.250 24.973 1.00 93.25 88 ALA A N 1
ATOM 674 C CA . ALA A 1 88 ? -30.778 0.264 24.278 1.00 93.25 88 ALA A CA 1
ATOM 675 C C . ALA A 1 88 ? -30.836 -0.833 23.215 1.00 93.25 88 ALA A C 1
ATOM 677 O O . ALA A 1 88 ? -29.829 -1.365 22.738 1.00 93.25 88 ALA A O 1
ATOM 678 N N . ARG A 1 89 ? -32.064 -1.196 22.852 1.00 93.31 89 ARG A N 1
ATOM 679 C CA . ARG A 1 89 ? -32.340 -2.184 21.816 1.00 93.31 89 ARG A CA 1
ATOM 680 C C . ARG A 1 89 ? -33.476 -1.696 20.935 1.00 93.31 89 ARG A C 1
ATOM 682 O O . ARG A 1 89 ? -34.561 -1.409 21.442 1.00 93.31 89 ARG A O 1
ATOM 689 N N . ASP A 1 90 ? -33.262 -1.755 19.626 1.00 92.81 90 ASP A N 1
ATOM 690 C CA . ASP A 1 90 ? -34.314 -1.612 18.624 1.00 92.81 90 ASP A CA 1
ATOM 691 C C . ASP A 1 90 ? -34.317 -2.828 17.689 1.00 92.81 90 ASP A C 1
ATOM 693 O O . ASP A 1 90 ? -33.369 -3.092 16.958 1.00 92.81 90 ASP A O 1
ATOM 697 N N . GLY A 1 91 ? -35.371 -3.643 17.743 1.00 91.88 91 GLY A N 1
ATOM 698 C CA . GLY A 1 91 ? -35.457 -4.854 16.925 1.00 91.88 91 GLY A CA 1
ATOM 699 C C . GLY A 1 91 ? -34.326 -5.855 17.205 1.00 91.88 91 GLY A C 1
ATOM 700 O O . GLY A 1 91 ? -34.352 -6.555 18.224 1.00 91.88 91 GLY A O 1
ATOM 701 N N . ASN A 1 92 ? -33.383 -5.986 16.270 1.00 93.38 92 ASN A N 1
ATOM 702 C CA . ASN A 1 92 ? -32.172 -6.796 16.436 1.00 93.38 92 ASN A CA 1
ATOM 703 C C . ASN A 1 92 ? -30.926 -5.952 16.683 1.00 93.38 92 ASN A C 1
ATOM 705 O O . ASN A 1 92 ? -29.890 -6.560 16.892 1.00 93.38 92 ASN A O 1
ATOM 709 N N . ASP A 1 93 ? -31.024 -4.628 16.660 1.00 95.69 93 ASP A N 1
ATOM 710 C CA . ASP A 1 93 ? -29.903 -3.726 16.858 1.00 95.69 93 ASP A CA 1
ATOM 711 C C . ASP A 1 93 ? -29.721 -3.445 18.349 1.00 95.69 93 ASP A C 1
ATOM 713 O O . ASP A 1 93 ? -30.683 -3.412 19.129 1.00 95.69 93 ASP A O 1
ATOM 717 N N . VAL A 1 94 ? -28.464 -3.290 18.745 1.00 96.81 94 VAL A N 1
ATOM 718 C CA . VAL A 1 94 ? -28.053 -3.039 20.124 1.00 96.81 94 VAL A CA 1
ATOM 719 C C . VAL A 1 94 ? -27.185 -1.802 20.130 1.00 96.81 94 VAL A C 1
ATOM 721 O O . VAL A 1 94 ? -26.175 -1.757 19.432 1.00 96.81 94 VAL A O 1
ATOM 724 N N . GLU A 1 95 ? -27.574 -0.827 20.937 1.00 97.25 95 GLU A N 1
ATOM 725 C CA . GLU A 1 95 ? -26.823 0.401 21.141 1.00 97.25 95 GLU A CA 1
ATOM 726 C C . GLU A 1 95 ? -26.271 0.426 22.565 1.00 97.25 95 GLU A C 1
ATOM 728 O O . GLU A 1 95 ? -26.982 0.122 23.528 1.00 97.25 95 GLU A O 1
ATOM 733 N N . VAL A 1 96 ? -24.988 0.753 22.685 1.00 96.25 96 VAL A N 1
ATOM 734 C CA . VAL A 1 96 ? -24.275 0.884 23.953 1.00 96.25 96 VAL A CA 1
ATOM 735 C C . VAL A 1 96 ? -23.546 2.220 23.950 1.00 96.25 96 VAL A C 1
ATOM 737 O O . VAL A 1 96 ? -22.599 2.411 23.193 1.00 96.25 96 VAL A O 1
ATOM 740 N N . ILE A 1 97 ? -23.960 3.135 24.818 1.00 95.44 97 ILE A N 1
ATOM 741 C CA . ILE A 1 97 ? -23.314 4.437 24.983 1.00 95.44 97 ILE A CA 1
ATOM 742 C C . ILE A 1 97 ? -22.679 4.473 26.364 1.00 95.44 97 ILE A C 1
ATOM 744 O O . ILE A 1 97 ? -23.315 4.169 27.373 1.00 95.44 97 ILE A O 1
ATOM 748 N N . THR A 1 98 ? -21.396 4.817 26.413 1.00 91.88 98 THR A N 1
ATOM 749 C CA . THR A 1 98 ? -20.667 4.951 27.673 1.00 91.88 98 THR A CA 1
ATOM 750 C C . THR A 1 98 ? -19.931 6.277 27.721 1.00 91.88 98 THR A C 1
ATOM 752 O O . THR A 1 98 ? -19.013 6.543 26.940 1.00 91.88 98 THR A O 1
ATOM 755 N N . GLU A 1 99 ? -20.323 7.128 28.662 1.00 90.94 99 GLU A N 1
ATOM 756 C CA . GLU A 1 99 ? -19.815 8.489 28.728 1.00 90.94 99 GLU A CA 1
ATOM 757 C C . GLU A 1 99 ? -19.486 8.932 30.146 1.00 90.94 99 GLU A C 1
ATOM 759 O O . GLU A 1 99 ? -19.910 8.374 31.154 1.00 90.94 99 GLU A O 1
ATOM 764 N N . SER A 1 100 ? -18.654 9.962 30.211 1.00 85.38 100 SER A N 1
ATOM 765 C CA . SER A 1 100 ? -18.166 10.516 31.460 1.00 85.38 100 SER A CA 1
ATOM 766 C C . SER A 1 100 ? -18.857 11.823 31.774 1.00 85.38 100 SER A C 1
ATOM 768 O O . SER A 1 100 ? -18.674 12.811 31.063 1.00 85.38 100 SER A O 1
ATOM 770 N N . GLU A 1 101 ? -19.539 11.882 32.906 1.00 82.81 101 GLU A N 1
ATOM 771 C CA . GLU A 1 101 ? -20.165 13.106 33.368 1.00 82.81 101 GLU A CA 1
ATOM 772 C C . GLU A 1 101 ? -19.130 14.069 33.974 1.00 82.81 101 GLU A C 1
ATOM 774 O O . GLU A 1 101 ? -18.444 13.799 34.969 1.00 82.81 101 GLU A O 1
ATOM 779 N N . GLY A 1 102 ? -19.018 15.255 33.374 1.00 75.50 102 GLY A N 1
ATOM 780 C CA . GLY A 1 102 ? -18.171 16.334 33.872 1.00 75.50 102 GLY A CA 1
ATOM 781 C C . GLY A 1 102 ? -16.670 16.089 33.682 1.00 75.50 102 GLY A C 1
ATOM 782 O O . GLY A 1 102 ? -16.187 15.763 32.598 1.00 75.50 102 GLY A O 1
ATOM 783 N N . ARG A 1 103 ? -15.866 16.364 34.718 1.00 72.12 103 ARG A N 1
ATOM 784 C CA . ARG A 1 103 ? -14.400 16.310 34.598 1.00 72.12 103 ARG A CA 1
ATOM 785 C C . ARG A 1 103 ? -13.913 14.864 34.690 1.00 72.12 103 ARG A C 1
ATOM 787 O O . ARG A 1 103 ? -14.028 14.253 35.747 1.00 72.12 103 ARG A O 1
ATOM 794 N N . ARG A 1 104 ? -13.271 14.372 33.623 1.00 71.06 104 ARG A N 1
ATOM 795 C CA . ARG A 1 104 ? -12.700 13.016 33.557 1.00 71.06 104 ARG A CA 1
ATOM 796 C C . ARG A 1 104 ? -11.811 12.691 34.765 1.00 71.06 104 ARG A C 1
ATOM 798 O O . ARG A 1 104 ? -10.770 13.320 34.980 1.00 71.06 104 ARG A O 1
ATOM 805 N N . THR A 1 105 ? -12.199 11.661 35.513 1.00 73.19 105 THR A N 1
ATOM 806 C CA . THR A 1 105 ? -11.375 11.053 36.564 1.00 73.19 105 THR A CA 1
ATOM 807 C C . THR A 1 105 ? -10.266 10.226 35.923 1.00 73.19 105 THR A C 1
ATOM 809 O O . THR A 1 105 ? -10.549 9.261 35.216 1.00 73.19 105 THR A O 1
ATOM 812 N N . ARG A 1 106 ? -9.002 10.600 36.166 1.00 73.81 106 ARG A N 1
ATOM 813 C CA . ARG A 1 106 ? -7.829 9.943 35.557 1.00 73.81 106 ARG A CA 1
ATOM 814 C C . ARG A 1 106 ? -7.551 8.532 36.083 1.00 73.81 106 ARG A C 1
ATOM 816 O O . ARG A 1 106 ? -6.899 7.771 35.384 1.00 73.81 106 ARG A O 1
ATOM 823 N N . SER A 1 107 ? -7.996 8.208 37.297 1.00 81.19 107 SER A N 1
ATOM 824 C CA . SER A 1 107 ? -7.805 6.888 37.917 1.00 81.19 107 SER A CA 1
ATOM 825 C C . SER A 1 107 ? -8.859 5.856 37.509 1.00 81.19 107 SER A C 1
ATOM 827 O O . SER A 1 107 ? -8.714 4.693 37.864 1.00 81.19 107 SER A O 1
ATOM 829 N N . LEU A 1 108 ? -9.910 6.260 36.784 1.00 83.50 108 LEU A N 1
ATOM 830 C CA . LEU A 1 108 ? -10.950 5.346 36.318 1.00 83.50 108 LEU A CA 1
ATOM 831 C C . LEU A 1 108 ? -10.495 4.659 35.028 1.00 83.50 108 LEU A C 1
ATOM 833 O O . LEU A 1 108 ? -10.351 5.310 33.990 1.00 83.50 108 LEU A O 1
ATOM 837 N N . GLN A 1 109 ? -10.295 3.350 35.111 1.00 88.19 109 GLN A N 1
ATOM 838 C CA . GLN A 1 109 ? -10.018 2.470 33.983 1.00 88.19 109 GLN A CA 1
ATOM 839 C C . GLN A 1 109 ? -11.304 1.761 33.559 1.00 88.19 109 GLN A C 1
ATOM 841 O O . GLN A 1 109 ? -12.030 1.261 34.416 1.00 88.19 109 GLN A O 1
ATOM 846 N N . THR A 1 110 ? -11.547 1.676 32.253 1.00 91.06 110 THR A N 1
ATOM 847 C CA . THR A 1 110 ? -12.711 0.976 31.697 1.00 91.06 110 THR A CA 1
ATOM 848 C C . THR A 1 110 ? -12.264 -0.047 30.661 1.00 91.06 110 THR A C 1
ATOM 850 O O . THR A 1 110 ? -11.360 0.223 29.865 1.00 91.06 110 THR A O 1
ATOM 853 N N . SER A 1 111 ? -12.909 -1.208 30.655 1.00 93.56 111 SER A N 1
ATOM 854 C CA . SER A 1 111 ? -12.836 -2.174 29.560 1.00 93.56 111 SER A CA 1
ATOM 855 C C . SER A 1 111 ? -14.232 -2.654 29.202 1.00 93.56 111 SER A C 1
ATOM 857 O O . SER A 1 111 ? -15.005 -3.015 30.094 1.00 93.56 111 SER A O 1
ATOM 859 N N . ILE A 1 112 ? -14.529 -2.680 27.906 1.00 96.38 112 ILE A N 1
ATOM 860 C CA . ILE A 1 112 ? -15.823 -3.102 27.385 1.00 96.38 112 ILE A CA 1
ATOM 861 C C . ILE A 1 112 ? -15.603 -4.344 26.534 1.00 96.38 112 ILE A C 1
ATOM 863 O O . ILE A 1 112 ? -14.814 -4.336 25.591 1.00 96.38 112 ILE A O 1
ATOM 867 N N . ARG A 1 113 ? -16.300 -5.423 26.876 1.00 97.38 113 ARG A N 1
ATOM 868 C CA . ARG A 1 113 ? -16.307 -6.656 26.100 1.00 97.38 113 ARG A CA 1
ATOM 869 C C . ARG A 1 113 ? -17.727 -6.964 25.672 1.00 97.38 113 ARG A C 1
ATOM 871 O O . ARG A 1 113 ? -18.602 -7.129 26.519 1.00 97.38 113 ARG A O 1
ATOM 878 N N . VAL A 1 114 ? -17.940 -7.089 24.373 1.00 97.19 114 VAL A N 1
ATOM 879 C CA . VAL A 1 114 ? -19.227 -7.466 23.800 1.00 97.19 114 VAL A CA 1
ATOM 880 C C . VAL A 1 114 ? -19.080 -8.795 23.080 1.00 97.19 114 VAL A C 1
ATOM 882 O O . VAL A 1 114 ? -18.124 -9.012 22.348 1.00 97.19 114 VAL A O 1
ATOM 885 N N . VAL A 1 115 ? -20.017 -9.708 23.303 1.00 96.94 115 VAL A N 1
ATOM 886 C CA . VAL A 1 115 ? -20.093 -10.973 22.571 1.00 96.94 115 VAL A CA 1
ATOM 887 C C . VAL A 1 115 ? -21.327 -10.933 21.688 1.00 96.94 115 VAL A C 1
ATOM 889 O O . VAL A 1 115 ? -22.442 -10.876 22.211 1.00 96.94 115 VAL A O 1
ATOM 892 N N . VAL A 1 116 ? -21.132 -10.982 20.375 1.00 96.69 116 VAL A N 1
ATOM 893 C CA . VAL A 1 116 ? -22.187 -10.914 19.356 1.00 96.69 116 VAL A CA 1
ATOM 894 C C . VAL A 1 116 ? -22.367 -12.266 18.646 1.00 96.69 116 VAL A C 1
ATOM 896 O O . VAL A 1 116 ? -21.492 -13.138 18.714 1.00 96.69 116 VAL A O 1
ATOM 899 N N . PRO A 1 117 ? -23.507 -12.503 17.971 1.00 95.19 117 PRO A N 1
ATOM 900 C CA . PRO A 1 117 ? -23.635 -13.611 17.026 1.00 95.19 117 PRO A CA 1
ATOM 901 C C . PRO A 1 117 ? -22.628 -13.488 15.869 1.00 95.19 117 PRO A C 1
ATOM 903 O O . PRO A 1 117 ? -22.294 -12.385 15.466 1.00 95.19 117 PRO A O 1
ATOM 906 N N . HIS A 1 118 ? -22.209 -14.605 15.264 1.00 92.44 118 HIS A N 1
ATOM 907 C CA . HIS A 1 118 ? -21.278 -14.562 14.117 1.00 92.44 118 HIS A CA 1
ATOM 908 C C . HIS A 1 118 ? -21.760 -13.748 12.912 1.00 92.44 118 HIS A C 1
ATOM 910 O O . HIS A 1 118 ? -20.926 -13.196 12.212 1.00 92.44 118 HIS A O 1
ATOM 916 N N . ASN A 1 119 ? -23.066 -13.737 12.634 1.00 95.19 119 ASN A N 1
ATOM 917 C CA . ASN A 1 119 ? -23.642 -12.890 11.593 1.00 95.19 119 ASN A CA 1
ATOM 918 C C . ASN A 1 119 ? -24.220 -11.650 12.268 1.00 95.19 119 ASN A C 1
ATOM 920 O O . ASN A 1 119 ? -25.281 -11.744 12.902 1.00 95.19 119 ASN A O 1
ATOM 924 N N . TYR A 1 120 ? -23.477 -10.554 12.200 1.00 96.50 120 TYR A N 1
ATOM 925 C CA . TYR A 1 120 ? -23.790 -9.303 12.870 1.00 96.50 120 TYR A CA 1
ATOM 926 C C . TYR A 1 120 ? -22.871 -8.194 12.357 1.00 96.50 120 TYR A C 1
ATOM 928 O O . TYR A 1 120 ? -21.690 -8.442 12.122 1.00 96.50 120 TYR A O 1
ATOM 936 N N . ASN A 1 121 ? -23.402 -6.981 12.247 1.00 97.50 121 ASN A N 1
ATOM 937 C CA . ASN A 1 121 ? -22.604 -5.806 11.917 1.00 97.50 121 ASN A CA 1
ATOM 938 C C . ASN A 1 121 ? -22.081 -5.157 13.199 1.00 97.50 121 ASN A C 1
ATOM 940 O O . ASN A 1 121 ? -22.734 -5.210 14.247 1.00 97.50 121 ASN A O 1
ATOM 944 N N . VAL A 1 122 ? -20.916 -4.528 13.126 1.00 98.12 122 VAL A N 1
ATOM 945 C CA . VAL A 1 122 ? -20.255 -3.906 14.276 1.00 98.12 122 VAL A CA 1
ATOM 946 C C . VAL A 1 122 ? -19.827 -2.496 13.902 1.00 98.12 122 VAL A C 1
ATOM 948 O O . VAL A 1 122 ? -18.994 -2.329 13.022 1.00 98.12 122 VAL A O 1
ATOM 951 N N . ASP A 1 123 ? -20.373 -1.499 14.590 1.00 98.44 123 ASP A N 1
ATOM 952 C CA . ASP A 1 123 ? -19.962 -0.098 14.547 1.00 98.44 123 ASP A CA 1
ATOM 953 C C . ASP A 1 123 ? -19.487 0.304 15.945 1.00 98.44 123 ASP A C 1
ATOM 955 O O . ASP A 1 123 ? -20.267 0.366 16.897 1.00 98.44 123 ASP A O 1
ATOM 959 N N . VAL A 1 124 ? -18.175 0.462 16.103 1.00 97.81 124 VAL A N 1
ATOM 960 C CA . VAL A 1 124 ? -17.542 0.694 17.404 1.00 97.81 124 VAL A CA 1
ATOM 961 C C . VAL A 1 124 ? -16.635 1.914 17.358 1.00 97.81 124 VAL A C 1
ATOM 963 O O . VAL A 1 124 ? -15.714 2.013 16.544 1.00 97.81 124 VAL A O 1
ATOM 966 N N . GLU A 1 125 ? -16.840 2.826 18.297 1.00 97.06 125 GLU A N 1
ATOM 967 C CA . GLU A 1 125 ? -16.021 4.013 18.482 1.00 97.06 125 GLU A CA 1
ATOM 968 C C . GLU A 1 125 ? -15.493 4.090 19.918 1.00 97.06 125 GLU A C 1
ATOM 970 O O . GLU A 1 125 ? -16.219 3.865 20.887 1.00 97.06 125 GLU A O 1
ATOM 975 N N . THR A 1 126 ? -14.201 4.405 20.071 1.00 93.75 126 THR A N 1
ATOM 976 C CA . THR A 1 126 ? -13.632 4.755 21.379 1.00 93.75 126 THR A CA 1
ATOM 977 C C . THR A 1 126 ? -12.743 5.996 21.349 1.00 93.75 126 THR A C 1
ATOM 979 O O . THR A 1 126 ? -11.840 6.162 20.521 1.00 93.75 126 THR A O 1
ATOM 982 N N . GLY A 1 127 ? -12.935 6.863 22.341 1.00 86.50 127 GLY A N 1
ATOM 983 C CA . GLY A 1 127 ? -12.076 8.009 22.624 1.00 86.50 127 GLY A CA 1
ATOM 984 C C . GLY A 1 127 ? -10.680 7.628 23.134 1.00 86.50 127 GLY A C 1
ATOM 985 O O . GLY A 1 127 ? -9.788 8.481 23.154 1.00 86.50 127 GLY A O 1
ATOM 986 N N . GLY A 1 128 ? -10.442 6.370 23.524 1.00 83.75 128 GLY A N 1
ATOM 987 C CA . GLY A 1 128 ? -9.091 5.896 23.817 1.00 83.75 128 GLY A CA 1
ATOM 988 C C . GLY A 1 128 ? -9.019 4.455 24.303 1.00 83.75 128 GLY A C 1
ATOM 989 O O . GLY A 1 128 ? -9.715 4.077 25.232 1.00 83.75 128 GLY A O 1
ATOM 990 N N . GLY A 1 129 ? -8.097 3.680 23.742 1.00 89.12 129 GLY A N 1
ATOM 991 C CA . GLY A 1 129 ? -7.984 2.241 23.958 1.00 89.12 129 GLY A CA 1
ATOM 992 C C . GLY A 1 129 ? -7.893 1.510 22.620 1.00 89.12 129 GLY A C 1
ATOM 993 O O . GLY A 1 129 ? -8.263 2.044 21.574 1.00 89.12 129 GLY A O 1
ATOM 994 N N . GLY A 1 130 ? -7.361 0.289 22.640 1.00 95.00 130 GLY A N 1
ATOM 995 C CA . GLY A 1 130 ? -7.389 -0.562 21.452 1.00 95.00 130 GLY A CA 1
ATOM 996 C C . GLY A 1 130 ? -8.799 -1.073 21.166 1.00 95.00 130 GLY A C 1
ATOM 997 O O . GLY A 1 130 ? -9.600 -1.220 22.090 1.00 95.00 130 GLY A O 1
ATOM 998 N N . ILE A 1 131 ? -9.068 -1.355 19.897 1.00 97.62 131 ILE A N 1
ATOM 999 C CA . ILE A 1 131 ? -10.262 -2.078 19.465 1.00 97.62 131 ILE A CA 1
ATOM 1000 C C . ILE A 1 131 ? -9.802 -3.440 18.953 1.00 97.62 131 ILE A C 1
ATOM 1002 O O . ILE A 1 131 ? -8.900 -3.505 18.120 1.00 97.62 131 ILE A O 1
ATOM 1006 N N . ASP A 1 132 ? -10.398 -4.510 19.461 1.00 98.25 132 ASP A N 1
ATOM 1007 C CA . ASP A 1 132 ? -10.169 -5.875 18.991 1.00 98.25 132 ASP A CA 1
ATOM 1008 C C . ASP A 1 132 ? -11.506 -6.493 18.589 1.00 98.25 132 ASP A C 1
ATOM 1010 O O . ASP A 1 132 ? -12.421 -6.576 19.406 1.00 98.25 132 ASP A O 1
ATOM 1014 N N . ILE A 1 133 ? -11.644 -6.873 17.326 1.00 98.31 133 ILE A N 1
ATOM 1015 C CA . ILE A 1 133 ? -12.860 -7.444 16.753 1.00 98.31 133 ILE A CA 1
ATOM 1016 C C . ILE A 1 133 ? -12.488 -8.805 16.177 1.00 98.31 133 ILE A C 1
ATOM 1018 O O . ILE A 1 133 ? -11.612 -8.908 15.320 1.00 98.31 133 ILE A O 1
ATOM 1022 N N . GLY A 1 134 ? -13.150 -9.855 16.653 1.00 97.38 134 GLY A N 1
ATOM 1023 C CA . GLY A 1 134 ? -12.952 -11.213 16.161 1.00 97.38 134 GLY A CA 1
ATOM 1024 C C . GLY A 1 134 ? -13.506 -11.443 14.751 1.00 97.38 134 GLY A C 1
ATOM 1025 O O . GLY A 1 134 ? -13.944 -10.528 14.057 1.00 97.38 134 GLY A O 1
ATOM 1026 N N . ASP A 1 135 ? -13.502 -12.705 14.330 1.00 97.25 135 ASP A N 1
ATOM 1027 C CA . ASP A 1 135 ? -14.020 -13.106 13.020 1.00 97.25 135 ASP A CA 1
ATOM 1028 C C . ASP A 1 135 ? -15.548 -12.931 12.935 1.00 97.25 135 ASP A C 1
ATOM 1030 O O . ASP A 1 135 ? -16.284 -13.466 13.770 1.00 97.25 135 ASP A O 1
ATOM 1034 N N . LEU A 1 136 ? -16.045 -12.263 11.893 1.00 95.75 136 LEU A N 1
ATOM 1035 C CA . LEU A 1 136 ? -17.467 -11.940 11.724 1.00 95.75 136 LEU A CA 1
ATOM 1036 C C . LEU A 1 136 ? -17.952 -12.178 10.291 1.00 95.75 136 LEU A C 1
ATOM 1038 O O . LEU A 1 136 ? -17.175 -12.257 9.340 1.00 95.75 136 LEU A O 1
ATOM 1042 N N . VAL A 1 137 ? -19.269 -12.303 10.156 1.00 97.00 137 VAL A N 1
ATOM 1043 C CA . VAL A 1 137 ? -19.995 -12.218 8.890 1.00 97.00 137 VAL A CA 1
ATOM 1044 C C . VAL A 1 137 ? -20.847 -10.950 8.941 1.00 97.00 137 VAL A C 1
ATOM 1046 O O . VAL A 1 137 ? -21.760 -10.884 9.767 1.00 97.00 137 VAL A O 1
ATOM 1049 N N . GLY A 1 138 ? -20.552 -9.966 8.096 1.00 96.69 138 GLY A N 1
ATOM 1050 C CA . GLY A 1 138 ? -21.188 -8.645 8.116 1.00 96.69 138 GLY A CA 1
ATOM 1051 C C . GLY A 1 138 ? -20.189 -7.488 8.136 1.00 96.69 138 GLY A C 1
ATOM 1052 O O . GLY A 1 138 ? -18.975 -7.693 8.089 1.00 96.69 138 GLY A O 1
ATOM 1053 N N . ASP A 1 139 ? -20.718 -6.269 8.188 1.00 98.06 139 ASP A N 1
ATOM 1054 C CA . ASP A 1 139 ? -19.931 -5.040 8.085 1.00 98.06 139 ASP A CA 1
ATOM 1055 C C . ASP A 1 139 ? -19.232 -4.690 9.406 1.00 98.06 139 ASP A C 1
ATOM 1057 O O . ASP A 1 139 ? -19.802 -4.835 10.494 1.00 98.06 139 ASP A O 1
ATOM 1061 N N . VAL A 1 140 ? -18.005 -4.177 9.309 1.00 98.62 140 VAL A N 1
ATOM 1062 C CA . VAL A 1 140 ? -17.211 -3.710 10.450 1.00 98.62 140 VAL A CA 1
ATOM 1063 C C . VAL A 1 140 ? -16.781 -2.266 10.236 1.00 98.62 140 VAL A C 1
ATOM 1065 O O . VAL A 1 140 ? -16.037 -1.951 9.312 1.00 98.62 140 VAL A O 1
ATOM 1068 N N . MET A 1 141 ? -17.187 -1.396 11.149 1.00 98.56 141 MET A N 1
ATOM 1069 C CA . MET A 1 141 ? -16.758 -0.012 11.261 1.00 98.56 141 MET A CA 1
ATOM 1070 C C . MET A 1 141 ? -16.107 0.178 12.632 1.00 98.56 141 MET A C 1
ATOM 1072 O O . MET A 1 141 ? -16.730 -0.064 13.662 1.00 98.56 141 MET A O 1
ATOM 1076 N N . ALA A 1 142 ? -14.830 0.562 12.666 1.00 98.06 142 ALA A N 1
ATOM 1077 C CA . ALA A 1 142 ? -14.104 0.729 13.925 1.00 98.06 142 ALA A CA 1
ATOM 1078 C C . ALA A 1 142 ? -13.270 2.009 13.946 1.00 98.06 142 ALA A C 1
ATOM 1080 O O . ALA A 1 142 ? -12.389 2.214 13.105 1.00 98.06 142 ALA A O 1
ATOM 1081 N N . ARG A 1 143 ? -13.496 2.863 14.946 1.00 97.69 143 ARG A N 1
ATOM 1082 C CA . ARG A 1 143 ? -12.781 4.136 15.100 1.00 97.69 143 ARG A CA 1
ATOM 1083 C C . ARG A 1 143 ? -12.188 4.279 16.493 1.00 97.69 143 ARG A C 1
ATOM 1085 O O . ARG A 1 143 ? -12.885 4.163 17.491 1.00 97.69 143 ARG A O 1
ATOM 1092 N N . THR A 1 144 ? -10.893 4.580 16.584 1.00 94.56 144 THR A N 1
ATOM 1093 C CA . THR A 1 144 ? -10.273 4.947 17.867 1.00 94.56 144 THR A CA 1
ATOM 1094 C C . THR A 1 144 ? -9.389 6.180 17.761 1.00 94.56 144 THR A C 1
ATOM 1096 O O . THR A 1 144 ? -8.597 6.352 16.834 1.00 94.56 144 THR A O 1
ATOM 1099 N N . SER A 1 145 ? -9.478 7.057 18.759 1.00 88.31 145 SER A N 1
ATOM 1100 C CA . SER A 1 145 ? -8.571 8.205 18.870 1.00 88.31 145 SER A CA 1
ATOM 1101 C C . SER A 1 145 ? -7.164 7.809 19.344 1.00 88.31 145 SER A C 1
ATOM 1103 O O . SER A 1 145 ? -6.216 8.576 19.172 1.00 88.31 145 SER A O 1
ATOM 1105 N N . GLY A 1 146 ? -6.977 6.613 19.910 1.00 82.12 146 GLY A N 1
ATOM 1106 C CA . GLY A 1 146 ? -5.656 6.136 20.317 1.00 82.12 146 GLY A CA 1
ATOM 1107 C C . GLY A 1 146 ? -5.649 4.669 20.725 1.00 82.12 146 GLY A C 1
ATOM 1108 O O . GLY A 1 146 ? -6.564 4.216 21.388 1.00 82.12 146 GLY A O 1
ATOM 1109 N N . GLY A 1 147 ? -4.585 3.942 20.380 1.00 88.94 147 GLY A N 1
ATOM 1110 C CA . GLY A 1 147 ? -4.542 2.476 20.457 1.00 88.94 147 GLY A CA 1
ATOM 1111 C C . GLY A 1 147 ? -4.530 1.849 19.062 1.00 88.94 147 GLY A C 1
ATOM 1112 O O . GLY A 1 147 ? -4.698 2.549 18.061 1.00 88.94 147 GLY A O 1
ATOM 1113 N N . GLY A 1 148 ? -4.238 0.551 18.987 1.00 95.31 148 GLY A N 1
ATOM 1114 C CA . GLY A 1 148 ? -4.302 -0.204 17.734 1.00 95.31 148 GLY A CA 1
ATOM 1115 C C . GLY A 1 148 ? -5.703 -0.743 17.472 1.00 95.31 148 GLY A C 1
ATOM 1116 O O . GLY A 1 148 ? -6.488 -0.888 18.408 1.00 95.31 148 GLY A O 1
ATOM 1117 N N . ILE A 1 149 ? -5.989 -1.043 16.210 1.00 97.81 149 ILE A N 1
ATOM 1118 C CA . ILE A 1 149 ? -7.195 -1.770 15.809 1.00 97.81 149 ILE A CA 1
ATOM 1119 C C . ILE A 1 149 ? -6.758 -3.138 15.293 1.00 97.81 149 ILE A C 1
ATOM 1121 O O . ILE A 1 149 ? -5.871 -3.223 14.444 1.00 97.81 149 ILE A O 1
ATOM 1125 N N . SER A 1 150 ? -7.365 -4.193 15.818 1.00 98.31 150 SER A N 1
ATOM 1126 C CA . SER A 1 150 ? -7.231 -5.563 15.336 1.00 98.31 150 SER A CA 1
ATOM 1127 C C . SER A 1 150 ? -8.608 -6.035 14.894 1.00 98.31 150 SER A C 1
ATOM 1129 O O . SER A 1 150 ? -9.558 -5.967 15.666 1.00 98.31 150 SER A O 1
ATOM 1131 N N . VAL A 1 151 ? -8.722 -6.466 13.644 1.00 98.50 151 VAL A N 1
ATOM 1132 C CA . VAL A 1 151 ? -9.916 -7.093 13.082 1.00 98.50 151 VAL A CA 1
ATOM 1133 C C . VAL A 1 151 ? -9.510 -8.466 12.567 1.00 98.50 151 VAL A C 1
ATOM 1135 O O . VAL A 1 151 ? -8.491 -8.599 11.886 1.00 98.50 151 VAL A O 1
ATOM 1138 N N . GLY A 1 152 ? -10.287 -9.490 12.906 1.00 98.19 152 GLY A N 1
ATOM 1139 C CA . GLY A 1 152 ? -10.102 -10.853 12.425 1.00 98.19 152 GLY A CA 1
ATOM 1140 C C . GLY A 1 152 ? -10.433 -11.017 10.938 1.00 98.19 152 GLY A C 1
ATOM 1141 O O . GLY A 1 152 ? -10.194 -10.141 10.106 1.00 98.19 152 GLY A O 1
ATOM 1142 N N . HIS A 1 153 ? -10.972 -12.180 10.594 1.00 98.00 153 HIS A N 1
ATOM 1143 C CA . HIS A 1 153 ? -11.415 -12.514 9.245 1.00 98.00 153 HIS A CA 1
ATOM 1144 C C . HIS A 1 153 ? -12.884 -12.129 9.085 1.00 98.00 153 HIS A C 1
ATOM 1146 O O . HIS A 1 153 ? -13.746 -12.632 9.810 1.00 98.00 153 HIS A O 1
ATOM 1152 N N . ILE A 1 154 ? -13.161 -11.262 8.117 1.00 98.25 154 ILE A N 1
ATOM 1153 C CA . ILE A 1 154 ? -14.502 -10.764 7.821 1.00 98.25 154 ILE A CA 1
ATOM 1154 C C . ILE A 1 154 ? -15.007 -11.421 6.542 1.00 98.25 154 ILE A C 1
ATOM 1156 O O . ILE A 1 154 ? -14.260 -11.555 5.571 1.00 98.25 154 ILE A O 1
ATOM 1160 N N . ARG A 1 155 ? -16.261 -11.875 6.558 1.00 97.94 155 ARG A N 1
ATOM 1161 C CA . ARG A 1 155 ? -16.934 -12.480 5.403 1.00 97.94 155 ARG A CA 1
ATOM 1162 C C . ARG A 1 155 ? -18.215 -11.737 5.066 1.00 97.94 155 ARG A C 1
ATOM 1164 O O . ARG A 1 155 ? -18.952 -11.367 5.973 1.00 97.94 155 ARG A O 1
ATOM 1171 N N . ASP A 1 156 ? -18.515 -11.630 3.778 1.00 97.06 156 ASP A N 1
ATOM 1172 C CA . ASP A 1 156 ? -19.757 -11.060 3.250 1.00 97.06 156 ASP A CA 1
ATOM 1173 C C . ASP A 1 156 ? -20.076 -9.685 3.874 1.00 97.06 156 ASP A C 1
ATOM 1175 O O . ASP A 1 156 ? -21.183 -9.453 4.363 1.00 97.06 156 ASP A O 1
ATOM 1179 N N . GLY A 1 157 ? -19.079 -8.797 3.899 1.00 95.31 157 GLY A N 1
ATOM 1180 C CA . GLY A 1 157 ? -19.185 -7.464 4.488 1.00 95.31 157 GLY A CA 1
ATOM 1181 C C . GLY A 1 157 ? -17.916 -6.637 4.305 1.00 95.31 157 GLY A C 1
ATOM 1182 O O . GLY A 1 157 ? -16.838 -7.181 4.046 1.00 95.31 157 GLY A O 1
ATOM 1183 N N . SER A 1 158 ? -18.057 -5.321 4.428 1.00 97.00 158 SER A N 1
ATOM 1184 C CA . SER A 1 158 ? -16.963 -4.363 4.256 1.00 97.00 158 SER A CA 1
ATOM 1185 C C . SER A 1 158 ? -16.322 -3.976 5.588 1.00 97.00 158 SER A C 1
ATOM 1187 O O . SER A 1 158 ? -16.951 -4.033 6.645 1.00 97.00 158 SER A O 1
ATOM 1189 N N . VAL A 1 159 ? -15.057 -3.553 5.540 1.00 98.75 159 VAL A N 1
ATOM 1190 C CA . VAL A 1 159 ? -14.279 -3.155 6.724 1.00 98.75 159 VAL A CA 1
ATOM 1191 C C . VAL A 1 159 ? -13.802 -1.710 6.582 1.00 98.75 159 VAL A C 1
ATOM 1193 O O . VAL A 1 159 ? -12.999 -1.426 5.703 1.00 98.75 159 VAL A O 1
ATOM 1196 N N . ASP A 1 160 ? -14.244 -0.808 7.460 1.00 98.62 160 ASP A N 1
ATOM 1197 C CA . ASP A 1 160 ? -13.782 0.587 7.568 1.00 98.62 160 ASP A CA 1
ATOM 1198 C C . ASP A 1 160 ? -13.138 0.817 8.943 1.00 98.62 160 ASP A C 1
ATOM 1200 O O . ASP A 1 160 ? -13.820 0.860 9.971 1.00 98.62 160 ASP A O 1
ATOM 1204 N N . VAL A 1 161 ? -11.810 0.962 8.980 1.00 98.12 161 VAL A N 1
ATOM 1205 C CA . VAL A 1 161 ? -11.058 1.112 10.232 1.00 98.12 161 VAL A CA 1
ATOM 1206 C C . VAL A 1 161 ? -10.161 2.344 10.258 1.00 98.12 161 VAL A C 1
ATOM 1208 O O . VAL A 1 161 ? -9.304 2.564 9.397 1.00 98.12 161 VAL A O 1
ATOM 1211 N N . HIS A 1 162 ? -10.299 3.139 11.319 1.00 97.38 162 HIS A N 1
ATOM 1212 C CA . HIS A 1 162 ? -9.587 4.404 11.479 1.00 97.38 162 HIS A CA 1
ATOM 1213 C C . HIS A 1 162 ? -8.979 4.560 12.882 1.00 97.38 162 HIS A C 1
ATOM 1215 O O . HIS A 1 162 ? -9.689 4.540 13.886 1.00 97.38 162 HIS A O 1
ATOM 1221 N N . THR A 1 163 ? -7.663 4.793 12.975 1.00 95.06 163 THR A N 1
ATOM 1222 C CA . THR A 1 163 ? -6.997 5.126 14.253 1.00 95.06 163 THR A CA 1
ATOM 1223 C C . THR A 1 163 ? -5.977 6.243 14.131 1.00 95.06 163 THR A C 1
ATOM 1225 O O . THR A 1 163 ? -5.172 6.262 13.212 1.00 95.06 163 THR A O 1
ATOM 1228 N N . SER A 1 164 ? -5.909 7.159 15.095 1.00 90.50 164 SER A N 1
ATOM 1229 C CA . SER A 1 164 ? -4.910 8.241 15.042 1.00 90.50 164 SER A CA 1
ATOM 1230 C C . SER A 1 164 ? -3.493 7.822 15.463 1.00 90.50 164 SER A C 1
ATOM 1232 O O . SER A 1 164 ? -2.551 8.568 15.207 1.00 90.50 164 SER A O 1
ATOM 1234 N N . GLY A 1 165 ? -3.306 6.668 16.119 1.00 83.75 165 GLY A N 1
ATOM 1235 C CA . GLY A 1 165 ? -2.033 6.355 16.786 1.00 83.75 165 GLY A CA 1
ATOM 1236 C C . GLY A 1 165 ? -1.465 4.962 16.531 1.00 83.75 165 GLY A C 1
ATOM 1237 O O . GLY A 1 165 ? -0.334 4.839 16.063 1.00 83.75 165 GLY A O 1
ATOM 1238 N N . GLY A 1 166 ? -2.200 3.916 16.914 1.00 90.12 166 GLY A N 1
ATOM 1239 C CA . GLY A 1 166 ? -1.690 2.545 16.877 1.00 90.12 166 GLY A CA 1
ATOM 1240 C C . GLY A 1 166 ? -1.610 1.959 15.470 1.00 90.12 166 GLY A C 1
ATOM 1241 O O . GLY A 1 166 ? -1.948 2.605 14.484 1.00 90.12 166 GLY A O 1
ATOM 1242 N N . GLY A 1 167 ? -1.125 0.722 15.380 1.00 95.56 167 GLY A N 1
ATOM 1243 C CA . GLY A 1 167 ? -1.180 -0.040 14.134 1.00 95.56 167 GLY A CA 1
ATOM 1244 C C . GLY A 1 167 ? -2.585 -0.557 13.850 1.00 95.56 167 GLY A C 1
ATOM 1245 O O . GLY A 1 167 ? -3.415 -0.654 14.757 1.00 95.56 167 GLY A O 1
ATOM 1246 N N . ILE A 1 168 ? -2.818 -0.907 12.592 1.00 98.12 168 ILE A N 1
ATOM 1247 C CA . ILE A 1 168 ? -4.036 -1.587 12.158 1.00 98.12 168 ILE A CA 1
ATOM 1248 C C . ILE A 1 168 ? -3.646 -2.978 11.673 1.00 98.12 168 ILE A C 1
ATOM 1250 O O . ILE A 1 168 ? -2.737 -3.120 10.852 1.00 98.12 168 ILE A O 1
ATOM 1254 N N . HIS A 1 169 ? -4.340 -3.993 12.170 1.00 98.50 169 HIS A N 1
ATOM 1255 C CA . HIS A 1 169 ? -4.283 -5.344 11.642 1.00 98.50 169 HIS A CA 1
ATOM 1256 C C . HIS A 1 169 ? -5.676 -5.781 11.192 1.00 98.50 169 HIS A C 1
ATOM 1258 O O . HIS A 1 169 ? -6.624 -5.662 11.960 1.00 98.50 169 HIS A O 1
ATOM 1264 N N . ILE A 1 170 ? -5.782 -6.280 9.963 1.00 98.69 170 ILE A N 1
ATOM 1265 C CA . ILE A 1 170 ? -6.983 -6.913 9.416 1.00 98.69 170 ILE A CA 1
ATOM 1266 C C . ILE A 1 170 ? -6.576 -8.306 8.927 1.00 98.69 170 ILE A C 1
ATOM 1268 O O . ILE A 1 170 ? -5.622 -8.425 8.152 1.00 98.69 170 ILE A O 1
ATOM 1272 N N . GLY A 1 171 ? -7.274 -9.348 9.380 1.00 98.56 171 GLY A N 1
ATOM 1273 C CA . GLY A 1 171 ? -7.001 -10.740 9.018 1.00 98.56 171 GLY A CA 1
ATOM 1274 C C . GLY A 1 171 ? -7.222 -11.010 7.530 1.00 98.56 171 GLY A C 1
ATOM 1275 O O . GLY A 1 171 ? -6.265 -11.241 6.799 1.00 98.56 171 GLY A O 1
ATOM 1276 N N . SER A 1 172 ? -8.472 -10.965 7.072 1.00 98.25 172 SER A N 1
ATOM 1277 C CA . SER A 1 172 ? -8.844 -11.053 5.650 1.00 98.25 172 SER A CA 1
ATOM 1278 C C . SER A 1 172 ? -10.249 -10.497 5.428 1.00 98.25 172 SER A C 1
ATOM 1280 O O . SER A 1 172 ? -11.035 -10.435 6.374 1.00 98.25 172 SER A O 1
ATOM 1282 N N . ILE A 1 173 ? -10.582 -10.154 4.183 1.00 98.62 173 ILE A N 1
ATOM 1283 C CA . ILE A 1 173 ? -11.919 -9.696 3.782 1.00 98.62 173 ILE A CA 1
ATOM 1284 C C . ILE A 1 173 ? -12.413 -10.550 2.603 1.00 98.62 173 ILE A C 1
ATOM 1286 O O . ILE A 1 173 ? -11.991 -10.396 1.451 1.00 98.62 173 ILE A O 1
ATOM 1290 N N . GLU A 1 174 ? -13.303 -11.493 2.902 1.00 98.31 174 GLU A N 1
ATOM 1291 C CA . GLU A 1 174 ? -13.953 -12.375 1.931 1.00 98.31 174 GLU A CA 1
ATOM 1292 C C . GLU A 1 174 ? -15.300 -11.767 1.495 1.00 98.31 174 GLU A C 1
ATOM 1294 O O . GLU A 1 174 ? -16.130 -11.431 2.330 1.00 98.31 174 GLU A O 1
ATOM 1299 N N . ASN A 1 175 ? -15.538 -11.660 0.189 1.00 97.38 175 ASN A N 1
ATOM 1300 C CA . ASN A 1 175 ? -16.686 -11.005 -0.446 1.00 97.38 175 ASN A CA 1
ATOM 1301 C C . ASN A 1 175 ? -16.986 -9.584 0.077 1.00 97.38 175 ASN A C 1
ATOM 1303 O O . ASN A 1 175 ? -18.129 -9.282 0.419 1.00 97.38 175 ASN A O 1
ATOM 1307 N N . GLY A 1 176 ? -15.974 -8.716 0.129 1.00 97.31 176 GLY A N 1
ATOM 1308 C CA . GLY A 1 176 ? -16.140 -7.331 0.571 1.00 97.31 176 GLY A CA 1
ATOM 1309 C C . GLY A 1 176 ? -14.906 -6.462 0.346 1.00 97.31 176 GLY A C 1
ATOM 1310 O O . GLY A 1 176 ? -13.835 -6.968 -0.011 1.00 97.31 176 GLY A O 1
ATOM 1311 N N . ASP A 1 177 ? -15.085 -5.164 0.585 1.00 98.38 177 ASP A N 1
ATOM 1312 C CA . ASP A 1 177 ? -14.068 -4.125 0.402 1.00 98.38 177 ASP A CA 1
ATOM 1313 C C . ASP A 1 177 ? -13.442 -3.709 1.740 1.00 98.38 177 ASP A C 1
ATOM 1315 O O . ASP A 1 177 ? -14.034 -3.876 2.812 1.00 98.38 177 ASP A O 1
ATOM 1319 N N . GLY A 1 178 ? -12.241 -3.133 1.685 1.00 98.44 178 GLY A N 1
ATOM 1320 C CA . GLY A 1 178 ? -11.511 -2.667 2.859 1.00 98.44 178 GLY A CA 1
ATOM 1321 C C . GLY 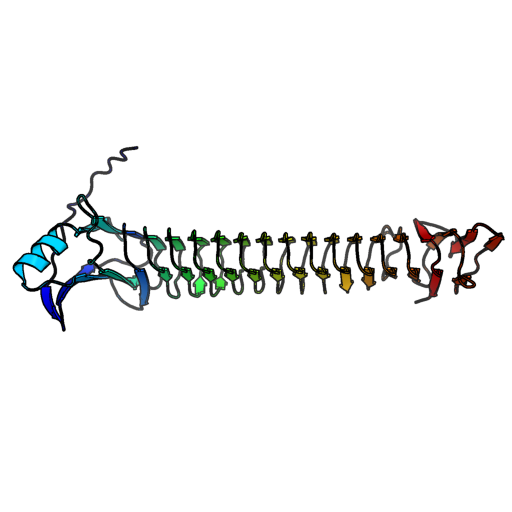A 1 178 ? -11.044 -1.218 2.764 1.00 98.44 178 GLY A C 1
ATOM 1322 O O . GLY A 1 178 ? -10.479 -0.781 1.763 1.00 98.44 178 GLY A O 1
ATOM 1323 N N . GLU A 1 179 ? -11.173 -0.485 3.863 1.00 98.75 179 GLU A N 1
ATOM 1324 C CA . GLU A 1 179 ? -10.511 0.789 4.089 1.00 98.75 179 GLU A CA 1
ATOM 1325 C C . GLU A 1 179 ? -9.811 0.806 5.455 1.00 98.75 179 GLU A C 1
ATOM 1327 O O . GLU A 1 179 ? -10.403 0.510 6.490 1.00 98.75 179 GLU A O 1
ATOM 1332 N N . ALA A 1 180 ? -8.527 1.173 5.463 1.00 98.31 180 ALA A N 1
ATOM 1333 C CA . ALA A 1 180 ? -7.727 1.277 6.677 1.00 98.31 180 ALA A CA 1
ATOM 1334 C C . ALA A 1 180 ? -6.910 2.570 6.692 1.00 98.31 180 ALA A C 1
ATOM 1336 O O . ALA A 1 180 ? -6.052 2.779 5.827 1.00 98.31 180 ALA A O 1
ATOM 1337 N N . LYS A 1 181 ? -7.111 3.429 7.702 1.00 97.88 181 LYS A N 1
ATOM 1338 C CA . LYS A 1 181 ? -6.305 4.654 7.864 1.00 97.88 181 LYS A CA 1
ATOM 1339 C C . LYS A 1 181 ? -5.726 4.822 9.259 1.00 97.88 181 LYS A C 1
ATOM 1341 O O . LYS A 1 181 ? -6.440 4.761 10.259 1.00 97.88 181 LYS A O 1
ATOM 1346 N N . THR A 1 182 ? -4.435 5.144 9.323 1.00 95.31 182 THR A N 1
ATOM 1347 C CA . THR A 1 182 ? -3.807 5.629 10.555 1.00 95.31 182 THR A CA 1
ATOM 1348 C C . THR A 1 182 ? -2.835 6.782 10.345 1.00 95.31 182 THR A C 1
ATOM 1350 O O . THR A 1 182 ? -2.407 7.045 9.233 1.00 95.31 182 THR A O 1
ATOM 1353 N N . SER A 1 183 ? -2.471 7.503 11.402 1.00 92.19 183 SER A N 1
ATOM 1354 C CA . SER A 1 183 ? -1.427 8.538 11.339 1.00 92.19 183 SER A CA 1
ATOM 1355 C C . SER A 1 183 ? -0.075 8.050 11.872 1.00 92.19 183 SER A C 1
ATOM 1357 O O . SER A 1 183 ? 0.942 8.693 11.625 1.00 92.19 183 SER A O 1
ATOM 1359 N N . GLY A 1 184 ? -0.031 6.936 12.612 1.00 84.62 184 GLY A N 1
ATOM 1360 C CA . GLY A 1 184 ? 1.166 6.511 13.346 1.00 84.62 184 GLY A CA 1
ATOM 1361 C C . GLY A 1 184 ? 1.678 5.132 12.948 1.00 84.62 184 GLY A C 1
ATOM 1362 O O . GLY A 1 184 ? 2.742 5.006 12.339 1.00 84.62 184 GLY A O 1
ATOM 1363 N N . GLY A 1 185 ? 0.945 4.092 13.343 1.00 91.56 185 GLY A N 1
ATOM 1364 C CA . GLY A 1 185 ? 1.385 2.707 13.226 1.00 91.56 185 GLY A CA 1
ATOM 1365 C C . GLY A 1 185 ? 1.490 2.177 11.793 1.00 91.56 185 GLY A C 1
ATOM 1366 O O . GLY A 1 185 ? 1.125 2.827 10.812 1.00 91.56 185 GLY A O 1
ATOM 1367 N N . GLY A 1 186 ? 2.030 0.962 11.682 1.00 95.81 186 GLY A N 1
ATOM 1368 C CA . GLY A 1 186 ? 1.976 0.192 10.442 1.00 95.81 186 GLY A CA 1
ATOM 1369 C C . GLY A 1 186 ? 0.585 -0.387 10.209 1.00 95.81 186 GLY A C 1
ATOM 1370 O O . GLY A 1 186 ? -0.188 -0.554 11.155 1.00 95.81 186 GLY A O 1
ATOM 1371 N N . ILE A 1 187 ? 0.294 -0.700 8.952 1.00 98.31 187 ILE A N 1
ATOM 1372 C CA . ILE A 1 187 ? -0.944 -1.368 8.561 1.00 98.31 187 ILE A CA 1
ATOM 1373 C C . ILE A 1 187 ? -0.591 -2.733 7.970 1.00 98.31 187 ILE A C 1
ATOM 1375 O O . ILE A 1 187 ? 0.289 -2.835 7.114 1.00 98.31 187 ILE A O 1
ATOM 1379 N N . SER A 1 188 ? -1.254 -3.778 8.461 1.00 98.50 188 SER A N 1
ATOM 1380 C CA . SER A 1 188 ? -1.124 -5.150 7.977 1.00 98.50 188 SER A CA 1
ATOM 1381 C C . SER A 1 188 ? -2.501 -5.689 7.618 1.00 98.50 188 SER A C 1
ATOM 1383 O O . SER A 1 188 ? -3.316 -5.904 8.515 1.00 98.50 188 SER A O 1
ATOM 1385 N N . VAL A 1 189 ? -2.748 -5.908 6.331 1.00 98.75 189 VAL A N 1
ATOM 1386 C CA . VAL A 1 189 ? -3.995 -6.482 5.810 1.00 98.75 189 VAL A CA 1
ATOM 1387 C C . VAL A 1 189 ? -3.649 -7.798 5.126 1.00 98.75 189 VAL A C 1
ATOM 1389 O O . VAL A 1 189 ? -2.705 -7.840 4.337 1.00 98.75 189 VAL A O 1
ATOM 1392 N N . GLY A 1 190 ? -4.359 -8.882 5.438 1.00 98.69 190 GLY A N 1
ATOM 1393 C CA . GLY A 1 190 ? -4.212 -10.128 4.685 1.00 98.69 190 GLY A CA 1
ATOM 1394 C C . GLY A 1 190 ? -4.892 -10.062 3.319 1.00 98.69 190 GLY A C 1
ATOM 1395 O O . GLY A 1 190 ? -4.800 -9.057 2.615 1.00 98.69 190 GLY A O 1
ATOM 1396 N N . ASP A 1 191 ? -5.537 -11.156 2.924 1.00 98.62 191 ASP A N 1
ATOM 1397 C CA . ASP A 1 191 ? -6.155 -11.260 1.602 1.00 98.62 191 ASP A CA 1
ATOM 1398 C C . ASP A 1 191 ? -7.517 -10.544 1.562 1.00 98.62 191 ASP A C 1
ATOM 1400 O O . ASP A 1 191 ? -8.315 -10.645 2.497 1.00 98.62 191 ASP A O 1
ATOM 1404 N N . VAL A 1 192 ? -7.786 -9.834 0.467 1.00 98.75 192 VAL A N 1
ATOM 1405 C CA . VAL A 1 192 ? -9.014 -9.074 0.208 1.00 98.75 192 VAL A CA 1
ATOM 1406 C C . VAL A 1 192 ? -9.561 -9.455 -1.163 1.00 98.75 192 VAL A C 1
ATOM 1408 O O . VAL A 1 192 ? -8.853 -9.484 -2.167 1.00 98.75 192 VAL A O 1
ATOM 1411 N N . SER A 1 193 ? -10.841 -9.788 -1.203 1.00 98.06 193 SER A N 1
ATOM 1412 C CA . SER A 1 193 ? -11.531 -10.206 -2.431 1.00 98.06 193 SER A CA 1
ATOM 1413 C C . SER A 1 193 ? -12.145 -9.053 -3.232 1.00 98.06 193 SER A C 1
ATOM 1415 O O . SER A 1 193 ? -12.370 -9.221 -4.428 1.00 98.06 193 SER A O 1
ATOM 1417 N N . GLY A 1 194 ? -12.422 -7.918 -2.590 1.00 98.19 194 GLY A N 1
ATOM 1418 C CA . GLY A 1 194 ? -12.851 -6.677 -3.232 1.00 98.19 194 GLY A CA 1
ATOM 1419 C C . GLY A 1 194 ? -11.709 -5.673 -3.379 1.00 98.19 194 GLY A C 1
ATOM 1420 O O . GLY A 1 194 ? -10.544 -6.060 -3.537 1.00 98.19 194 GLY A O 1
ATOM 1421 N N . ASP A 1 195 ? -12.063 -4.395 -3.302 1.00 98.69 195 ASP A N 1
ATOM 1422 C CA . ASP A 1 195 ? -11.135 -3.268 -3.378 1.00 98.69 195 ASP A CA 1
ATOM 1423 C C . ASP A 1 195 ? -10.526 -2.955 -2.001 1.00 98.69 195 ASP A C 1
ATOM 1425 O O . ASP A 1 195 ? -11.119 -3.221 -0.950 1.00 98.69 195 ASP A O 1
ATOM 1429 N N . LEU A 1 196 ? -9.323 -2.375 -1.988 1.00 98.88 196 LEU A N 1
ATOM 1430 C CA . LEU A 1 196 ? -8.612 -2.039 -0.755 1.00 98.88 196 LEU A CA 1
ATOM 1431 C C . LEU A 1 196 ? -7.950 -0.654 -0.819 1.00 98.88 196 LEU A C 1
ATOM 1433 O O . LEU A 1 196 ? -7.107 -0.386 -1.671 1.00 98.88 196 LEU A O 1
ATOM 1437 N N . SER A 1 197 ? -8.260 0.204 0.155 1.00 98.69 197 SER A N 1
ATOM 1438 C CA . SER A 1 197 ? -7.634 1.521 0.350 1.00 98.69 197 SER A CA 1
ATOM 1439 C C . SER A 1 197 ? -6.919 1.584 1.703 1.00 98.69 197 SER A C 1
ATOM 1441 O O . SER A 1 197 ? -7.537 1.498 2.765 1.00 98.69 197 SER A O 1
ATOM 1443 N N . VAL A 1 198 ? -5.594 1.748 1.686 1.00 98.44 198 VAL A N 1
ATOM 1444 C CA . VAL A 1 198 ? -4.745 1.758 2.886 1.00 98.44 198 VAL A CA 1
ATOM 1445 C C . VAL A 1 198 ? -3.913 3.028 2.951 1.00 98.44 198 VAL A C 1
ATOM 1447 O O . VAL A 1 198 ? -3.142 3.329 2.039 1.00 98.44 198 VAL A O 1
ATOM 1450 N N . ARG A 1 199 ? -4.006 3.772 4.060 1.00 98.06 199 ARG A N 1
ATOM 1451 C CA . ARG A 1 199 ? -3.236 5.011 4.254 1.00 98.06 199 ARG A CA 1
ATOM 1452 C C . ARG A 1 199 ? -2.606 5.094 5.642 1.00 98.06 199 ARG A C 1
ATOM 1454 O O . ARG A 1 199 ? -3.297 4.988 6.649 1.00 98.06 199 ARG A O 1
ATOM 1461 N N . THR A 1 200 ? -1.298 5.338 5.713 1.00 95.81 200 THR A N 1
ATOM 1462 C CA . THR A 1 200 ? -0.612 5.696 6.968 1.00 95.81 200 THR A CA 1
ATOM 1463 C C . THR A 1 200 ? 0.328 6.889 6.794 1.00 95.81 200 THR A C 1
ATOM 1465 O O . THR A 1 200 ? 0.645 7.264 5.675 1.00 95.81 200 THR A O 1
ATOM 1468 N N . SER A 1 201 ? 0.768 7.549 7.865 1.00 92.75 201 SER A N 1
ATOM 1469 C CA . SER A 1 201 ? 1.826 8.576 7.770 1.00 92.75 201 SER A CA 1
ATOM 1470 C C . SER A 1 201 ? 3.180 8.089 8.291 1.00 92.75 201 SER A C 1
ATOM 1472 O O . SER A 1 201 ? 4.212 8.586 7.849 1.00 92.75 201 SER A O 1
ATOM 1474 N N . GLY A 1 202 ? 3.207 7.115 9.205 1.00 84.94 202 GLY A N 1
ATOM 1475 C CA . GLY A 1 202 ? 4.439 6.672 9.865 1.00 84.94 202 GLY A CA 1
ATOM 1476 C C . GLY A 1 202 ? 4.914 5.295 9.413 1.00 84.94 202 GLY A C 1
ATOM 1477 O O . GLY A 1 202 ? 5.986 5.153 8.820 1.00 84.94 202 GLY A O 1
ATOM 1478 N N . GLY A 1 203 ? 4.134 4.267 9.743 1.00 91.56 203 GLY A N 1
ATOM 1479 C CA . GLY A 1 203 ? 4.533 2.872 9.587 1.00 91.56 203 GLY A CA 1
ATOM 1480 C C . GLY A 1 203 ? 4.612 2.361 8.145 1.00 91.56 203 GLY A C 1
ATOM 1481 O O . GLY A 1 203 ? 4.276 3.044 7.175 1.00 91.56 203 GLY A O 1
ATOM 1482 N N . GLY A 1 204 ? 5.093 1.123 8.020 1.00 95.81 204 GLY A N 1
ATOM 1483 C CA . GLY A 1 204 ? 5.043 0.369 6.769 1.00 95.81 204 GLY A CA 1
ATOM 1484 C C . GLY A 1 204 ? 3.658 -0.216 6.508 1.00 95.81 204 GLY A C 1
ATOM 1485 O O . GLY A 1 204 ? 2.848 -0.358 7.428 1.00 95.81 204 GLY A O 1
ATOM 1486 N N . ILE A 1 205 ? 3.420 -0.563 5.250 1.00 98.50 205 ILE A N 1
ATOM 1487 C CA . ILE A 1 205 ? 2.196 -1.210 4.785 1.00 98.50 205 ILE A CA 1
ATOM 1488 C C . ILE A 1 205 ? 2.571 -2.602 4.279 1.00 98.50 205 ILE A C 1
ATOM 1490 O O . ILE A 1 205 ? 3.431 -2.723 3.406 1.00 98.50 205 ILE A O 1
ATOM 1494 N N . ASN A 1 206 ? 1.941 -3.637 4.831 1.00 98.62 206 ASN A N 1
ATOM 1495 C CA . ASN A 1 206 ? 2.036 -5.005 4.327 1.00 98.62 206 ASN A CA 1
ATOM 1496 C C . ASN A 1 206 ? 0.636 -5.472 3.940 1.00 98.62 206 ASN A C 1
ATOM 1498 O O . ASN A 1 206 ? -0.276 -5.439 4.767 1.00 98.62 206 ASN A O 1
ATOM 1502 N N . ILE A 1 207 ? 0.475 -5.875 2.687 1.00 98.75 207 ILE A N 1
ATOM 1503 C CA . ILE A 1 207 ? -0.801 -6.297 2.119 1.00 98.75 207 ILE A CA 1
ATOM 1504 C C . ILE A 1 207 ? -0.605 -7.668 1.483 1.00 98.75 207 ILE A C 1
ATOM 1506 O O . ILE A 1 207 ? 0.391 -7.893 0.787 1.00 98.75 207 ILE A O 1
ATOM 1510 N N . GLY A 1 208 ? -1.543 -8.579 1.742 1.00 98.62 208 GLY A N 1
ATOM 1511 C CA . GLY A 1 208 ? -1.628 -9.877 1.085 1.00 98.62 208 GLY A CA 1
ATOM 1512 C C . GLY A 1 208 ? -2.027 -9.750 -0.386 1.00 98.62 208 GLY A C 1
ATOM 1513 O O . GLY A 1 208 ? -1.469 -8.953 -1.146 1.00 98.62 208 GLY A O 1
ATOM 1514 N N . LYS A 1 209 ? -2.975 -10.578 -0.811 1.00 98.38 209 LYS A N 1
ATOM 1515 C CA . LYS A 1 209 ? -3.537 -10.541 -2.162 1.00 98.38 209 LYS A CA 1
ATOM 1516 C C . LYS A 1 209 ? -4.823 -9.737 -2.171 1.00 98.38 209 LYS A C 1
ATOM 1518 O O . LYS A 1 209 ? -5.720 -10.025 -1.391 1.00 98.38 209 LYS A O 1
ATOM 1523 N N . VAL A 1 210 ? -4.931 -8.798 -3.096 1.00 98.69 210 VAL A N 1
ATOM 1524 C CA . VAL A 1 210 ? -6.157 -8.056 -3.385 1.00 98.69 210 VAL A CA 1
ATOM 1525 C C . VAL A 1 210 ? -6.639 -8.479 -4.766 1.00 98.69 210 VAL A C 1
ATOM 1527 O O . VAL A 1 210 ? -5.856 -8.479 -5.715 1.00 98.69 210 VAL A O 1
ATOM 1530 N N . ALA A 1 211 ? -7.889 -8.920 -4.877 1.00 97.81 211 ALA A N 1
ATOM 1531 C CA . ALA A 1 211 ? -8.454 -9.303 -6.170 1.00 97.81 211 ALA A CA 1
ATOM 1532 C C . ALA A 1 211 ? -8.981 -8.093 -6.963 1.00 97.81 211 ALA A C 1
ATOM 1534 O O . ALA A 1 211 ? -8.935 -8.127 -8.193 1.00 97.81 211 ALA A O 1
ATOM 1535 N N . GLY A 1 212 ? -9.451 -7.047 -6.273 1.00 97.62 212 GLY A N 1
ATOM 1536 C CA . GLY A 1 212 ? -9.861 -5.768 -6.855 1.00 97.62 212 GLY A CA 1
ATOM 1537 C C . GLY A 1 212 ? -8.740 -4.728 -6.919 1.00 97.62 212 GLY A C 1
ATOM 1538 O O . GLY A 1 212 ? -7.548 -5.058 -6.895 1.00 97.62 212 GLY A O 1
ATOM 1539 N N . ASP A 1 213 ? -9.129 -3.460 -7.002 1.00 98.31 213 ASP A N 1
ATOM 1540 C CA . ASP A 1 213 ? -8.209 -2.328 -7.066 1.00 98.31 213 ASP A CA 1
ATOM 1541 C C . ASP A 1 213 ? -7.596 -2.027 -5.689 1.00 98.31 213 ASP A C 1
ATOM 1543 O O . ASP A 1 213 ? -8.252 -2.087 -4.647 1.00 98.31 213 ASP A O 1
ATOM 1547 N N . LEU A 1 214 ? -6.305 -1.699 -5.683 1.00 98.75 214 LEU A N 1
ATOM 1548 C CA . LEU A 1 214 ? -5.519 -1.460 -4.480 1.00 98.75 214 LEU A CA 1
ATOM 1549 C C . LEU A 1 214 ? -4.870 -0.074 -4.509 1.00 98.75 214 LEU A C 1
ATOM 1551 O O . LEU A 1 214 ? -3.999 0.188 -5.336 1.00 98.75 214 LEU A O 1
ATOM 1555 N N . GLU A 1 215 ? -5.202 0.764 -3.526 1.00 98.75 215 GLU A N 1
ATOM 1556 C CA . GLU A 1 215 ? -4.493 2.011 -3.227 1.00 98.75 215 GLU A CA 1
ATOM 1557 C C . GLU A 1 215 ? -3.745 1.898 -1.887 1.00 98.75 215 GLU A C 1
ATOM 1559 O O . GLU A 1 215 ? -4.352 1.695 -0.835 1.00 98.75 215 GLU A O 1
ATOM 1564 N N . ALA A 1 216 ? -2.422 2.081 -1.890 1.00 98.50 216 ALA A N 1
ATOM 1565 C CA . ALA A 1 216 ? -1.591 2.047 -0.686 1.00 98.50 216 ALA A CA 1
ATOM 1566 C C . ALA A 1 216 ? -0.704 3.294 -0.574 1.00 98.50 216 ALA A C 1
ATOM 1568 O O . ALA A 1 216 ? 0.191 3.510 -1.388 1.00 98.50 216 ALA A O 1
ATOM 1569 N N . ARG A 1 217 ? -0.885 4.113 0.469 1.00 98.25 217 ARG A N 1
ATOM 1570 C CA . ARG A 1 217 ? -0.090 5.340 0.665 1.00 98.25 217 ARG A CA 1
ATOM 1571 C C . ARG A 1 217 ? 0.538 5.425 2.053 1.00 98.25 217 ARG A C 1
ATOM 1573 O O . ARG A 1 217 ? -0.152 5.295 3.061 1.00 98.25 217 ARG A O 1
ATOM 1580 N N . THR A 1 218 ? 1.840 5.705 2.123 1.00 96.38 218 THR A N 1
ATOM 1581 C CA . THR A 1 218 ? 2.538 6.055 3.374 1.00 96.38 218 THR A CA 1
ATOM 1582 C C . THR A 1 218 ? 3.494 7.235 3.203 1.00 96.38 218 THR A C 1
ATOM 1584 O O . THR A 1 218 ? 3.882 7.571 2.094 1.00 96.38 218 THR A O 1
ATOM 1587 N N . SER A 1 219 ? 3.878 7.931 4.274 1.00 94.12 219 SER A N 1
ATOM 1588 C CA . SER A 1 219 ? 4.927 8.968 4.197 1.00 94.12 219 SER A CA 1
ATOM 1589 C C . SER A 1 219 ? 6.298 8.472 4.663 1.00 94.12 219 SER A C 1
ATOM 1591 O O . SER A 1 219 ? 7.303 9.086 4.316 1.00 94.12 219 SER A O 1
ATOM 1593 N N . GLY A 1 220 ? 6.355 7.376 5.426 1.00 88.00 220 GLY A N 1
ATOM 1594 C CA . GLY A 1 220 ? 7.584 6.891 6.060 1.00 88.00 220 GLY A CA 1
ATOM 1595 C C . GLY A 1 220 ? 8.009 5.504 5.589 1.00 88.00 220 GLY A C 1
ATOM 1596 O O . GLY A 1 220 ? 9.003 5.358 4.878 1.00 88.00 220 GLY A O 1
ATOM 1597 N N . GLY A 1 221 ? 7.290 4.472 6.035 1.00 93.19 221 GLY A N 1
ATOM 1598 C CA . GLY A 1 221 ? 7.671 3.073 5.838 1.00 93.19 221 GLY A CA 1
ATOM 1599 C C . GLY A 1 221 ? 7.685 2.584 4.383 1.00 93.19 221 GLY A C 1
ATOM 1600 O O . GLY A 1 221 ? 7.316 3.287 3.444 1.00 93.19 221 GLY A O 1
ATOM 1601 N N . GLY A 1 222 ? 8.138 1.342 4.194 1.00 96.06 222 GLY A N 1
ATOM 1602 C CA . GLY A 1 222 ? 8.028 0.641 2.912 1.00 96.06 222 GLY A CA 1
ATOM 1603 C C . GLY A 1 222 ? 6.627 0.080 2.681 1.00 96.06 222 GLY A C 1
ATOM 1604 O O . GLY A 1 222 ? 5.861 -0.101 3.631 1.00 96.06 222 GLY A O 1
ATOM 1605 N N . ILE A 1 223 ? 6.326 -0.213 1.420 1.00 98.50 223 ILE A N 1
ATOM 1606 C CA . ILE A 1 223 ? 5.075 -0.846 0.998 1.00 98.50 223 ILE A CA 1
ATOM 1607 C C . ILE A 1 223 ? 5.410 -2.213 0.405 1.00 98.50 223 ILE A C 1
ATOM 1609 O O . ILE A 1 223 ? 6.229 -2.310 -0.509 1.00 98.50 223 ILE A O 1
ATOM 1613 N N . GLN A 1 224 ? 4.792 -3.264 0.936 1.00 98.62 224 GLN A N 1
ATOM 1614 C CA . GLN A 1 224 ? 4.888 -4.625 0.418 1.00 98.62 224 GLN A CA 1
ATOM 1615 C C . GLN A 1 224 ? 3.494 -5.117 0.049 1.00 98.62 224 GLN A C 1
ATOM 1617 O O . GLN A 1 224 ? 2.602 -5.140 0.896 1.00 98.62 224 GLN A O 1
ATOM 1622 N N . ILE A 1 225 ? 3.329 -5.502 -1.211 1.00 98.75 225 ILE A N 1
ATOM 1623 C CA . ILE A 1 225 ? 2.069 -5.967 -1.784 1.00 98.75 225 ILE A CA 1
ATOM 1624 C C . ILE A 1 225 ? 2.297 -7.368 -2.352 1.00 98.75 225 ILE A C 1
ATOM 1626 O O . ILE A 1 225 ? 3.203 -7.584 -3.169 1.00 98.75 225 ILE A O 1
ATOM 1630 N N . GLY A 1 226 ? 1.485 -8.325 -1.902 1.00 98.44 226 GLY A N 1
ATOM 1631 C CA . GLY A 1 226 ? 1.454 -9.679 -2.444 1.00 98.44 226 GLY A CA 1
ATOM 1632 C C . GLY A 1 226 ? 0.960 -9.665 -3.885 1.00 98.44 226 GLY A C 1
ATOM 1633 O O . GLY A 1 226 ? 1.730 -9.947 -4.798 1.00 98.44 226 GLY A O 1
ATOM 1634 N N . SER A 1 227 ? -0.298 -9.283 -4.098 1.00 97.62 227 SER A N 1
ATOM 1635 C CA . SER A 1 227 ? -0.816 -9.009 -5.441 1.00 97.62 227 SER A CA 1
ATOM 1636 C C . SER A 1 227 ? -1.997 -8.043 -5.428 1.00 97.62 227 SER A C 1
ATOM 1638 O O . SER A 1 227 ? -2.619 -7.878 -4.383 1.00 97.62 227 SER A O 1
ATOM 1640 N N . GLY A 1 228 ? -2.322 -7.444 -6.574 1.00 97.25 228 GLY A N 1
ATOM 1641 C CA . GLY A 1 228 ? -3.508 -6.598 -6.758 1.00 97.25 228 GLY A CA 1
ATOM 1642 C C . GLY A 1 228 ? -4.187 -6.800 -8.116 1.00 97.25 228 GLY A C 1
ATOM 1643 O O . GLY A 1 228 ? -3.593 -7.390 -9.022 1.00 97.25 228 GLY A O 1
ATOM 1644 N N . GLY A 1 229 ? -5.409 -6.286 -8.257 1.00 96.88 229 GLY A N 1
ATOM 1645 C CA . GLY A 1 229 ? -6.070 -6.062 -9.541 1.00 96.88 229 GLY A CA 1
ATOM 1646 C C . GLY A 1 229 ? -5.351 -4.955 -10.307 1.00 96.88 229 GLY A C 1
ATOM 1647 O O . GLY A 1 229 ? -4.446 -5.233 -11.089 1.00 96.88 229 GLY A O 1
ATOM 1648 N N . THR A 1 230 ? -5.709 -3.700 -10.036 1.00 97.88 230 THR A N 1
ATOM 1649 C CA . THR A 1 230 ? -4.865 -2.525 -10.313 1.00 97.88 230 THR A CA 1
ATOM 1650 C C . THR A 1 230 ? -4.125 -2.130 -9.038 1.00 97.88 230 THR A C 1
ATOM 1652 O O . THR A 1 230 ? -4.696 -2.203 -7.953 1.00 97.88 230 THR A O 1
ATOM 1655 N N . VAL A 1 231 ? -2.868 -1.698 -9.137 1.00 98.75 231 VAL A N 1
ATOM 1656 C CA . VAL A 1 231 ? -2.069 -1.288 -7.973 1.00 98.75 231 VAL A CA 1
ATOM 1657 C C . VAL A 1 231 ? -1.616 0.159 -8.113 1.00 98.75 231 VAL A C 1
ATOM 1659 O O . VAL A 1 231 ? -0.841 0.480 -9.008 1.00 98.75 231 VAL A O 1
ATOM 1662 N N . GLU A 1 232 ? -2.020 1.008 -7.173 1.00 98.75 232 GLU A N 1
ATOM 1663 C CA . GLU A 1 232 ? -1.460 2.340 -6.958 1.00 98.75 232 GLU A CA 1
ATOM 1664 C C . GLU A 1 232 ? -0.765 2.386 -5.591 1.00 98.75 232 GLU A C 1
ATOM 1666 O O . GLU A 1 232 ? -1.407 2.243 -4.548 1.00 98.75 232 GLU A O 1
ATOM 1671 N N . ALA A 1 233 ? 0.557 2.586 -5.565 1.00 98.44 233 ALA A N 1
ATOM 1672 C CA . ALA A 1 233 ? 1.303 2.655 -4.309 1.00 98.44 233 ALA A CA 1
ATOM 1673 C C . ALA A 1 233 ? 2.249 3.856 -4.230 1.00 98.44 233 ALA A C 1
ATOM 1675 O O . ALA A 1 233 ? 3.040 4.114 -5.133 1.00 98.44 233 ALA A O 1
ATOM 1676 N N . GLN A 1 234 ? 2.230 4.565 -3.102 1.00 98.25 234 GLN A N 1
ATOM 1677 C CA . GLN A 1 234 ? 3.063 5.749 -2.903 1.00 98.25 234 GLN A CA 1
ATOM 1678 C C . GLN A 1 234 ? 3.713 5.777 -1.519 1.00 98.25 234 GLN A C 1
ATOM 1680 O O . GLN A 1 234 ? 3.022 5.672 -0.505 1.00 98.25 234 GLN A O 1
ATOM 1685 N N . THR A 1 235 ? 5.033 5.988 -1.454 1.00 96.31 235 THR A N 1
ATOM 1686 C CA . THR A 1 235 ? 5.729 6.248 -0.181 1.00 96.31 235 THR A CA 1
ATOM 1687 C C . THR A 1 235 ? 6.705 7.420 -0.226 1.00 96.31 235 THR A C 1
ATOM 1689 O O . THR A 1 235 ? 7.383 7.653 -1.215 1.00 96.31 235 THR A O 1
ATOM 1692 N N . GLY A 1 236 ? 6.805 8.181 0.863 1.00 92.81 236 GLY A N 1
ATOM 1693 C CA . GLY A 1 236 ? 7.804 9.248 0.990 1.00 92.81 236 GLY A CA 1
ATOM 1694 C C . GLY A 1 236 ? 9.213 8.767 1.365 1.00 92.81 236 GLY A C 1
ATOM 1695 O O . GLY A 1 236 ? 10.165 9.526 1.195 1.00 92.81 236 GLY A O 1
ATOM 1696 N N . GLY A 1 237 ? 9.367 7.541 1.883 1.00 88.38 237 GLY A N 1
ATOM 1697 C CA . GLY A 1 237 ? 10.627 7.086 2.485 1.00 88.38 237 GLY A CA 1
ATOM 1698 C C . GLY A 1 237 ? 11.093 5.704 2.029 1.00 88.38 237 GLY A C 1
ATOM 1699 O O . GLY A 1 237 ? 12.163 5.574 1.435 1.00 88.38 237 GLY A O 1
ATOM 1700 N N . GLY A 1 238 ? 10.332 4.657 2.346 1.00 93.25 238 GLY A N 1
ATOM 1701 C CA . GLY A 1 238 ? 10.726 3.269 2.097 1.00 93.25 238 GLY A CA 1
ATOM 1702 C C . GLY A 1 238 ? 10.745 2.847 0.621 1.00 93.25 238 GLY A C 1
ATOM 1703 O O . GLY A 1 238 ? 10.459 3.623 -0.289 1.00 93.25 238 GLY A O 1
ATOM 1704 N N . GLY A 1 239 ? 11.103 1.583 0.383 1.00 96.25 239 GLY A N 1
ATOM 1705 C CA . GLY A 1 239 ? 10.954 0.948 -0.930 1.00 96.25 239 GLY A CA 1
ATOM 1706 C C . GLY A 1 239 ? 9.539 0.419 -1.156 1.00 96.25 239 GLY A C 1
ATOM 1707 O O . GLY A 1 239 ? 8.787 0.217 -0.197 1.00 96.25 239 GLY A O 1
ATOM 1708 N N . ILE A 1 240 ? 9.205 0.171 -2.419 1.00 98.50 240 ILE A N 1
ATOM 1709 C CA . ILE A 1 240 ? 7.932 -0.429 -2.829 1.00 98.50 240 ILE A CA 1
ATOM 1710 C C . ILE A 1 240 ? 8.223 -1.781 -3.472 1.00 98.50 240 ILE A C 1
ATOM 1712 O O . ILE A 1 240 ? 9.038 -1.874 -4.390 1.00 98.50 240 ILE A O 1
ATOM 1716 N N . ARG A 1 241 ? 7.557 -2.830 -2.989 1.00 98.62 241 ARG A N 1
ATOM 1717 C CA . ARG A 1 241 ? 7.596 -4.165 -3.583 1.00 98.62 241 ARG A CA 1
ATOM 1718 C C . ARG A 1 241 ? 6.189 -4.599 -3.970 1.00 98.62 241 ARG A C 1
ATOM 1720 O O . ARG A 1 241 ? 5.339 -4.727 -3.092 1.00 98.62 241 ARG A O 1
ATOM 1727 N N . VAL A 1 242 ? 5.980 -4.872 -5.253 1.00 98.62 242 VAL A N 1
ATOM 1728 C CA . VAL A 1 242 ? 4.751 -5.456 -5.800 1.00 98.62 242 VAL A CA 1
ATOM 1729 C C . VAL A 1 242 ? 5.113 -6.814 -6.385 1.00 98.62 242 VAL A C 1
ATOM 1731 O O . VAL A 1 242 ? 5.895 -6.892 -7.330 1.00 98.62 242 VAL A O 1
ATOM 1734 N N . SER A 1 243 ? 4.603 -7.895 -5.792 1.00 98.31 243 SER A N 1
ATOM 1735 C CA . SER A 1 243 ? 4.963 -9.246 -6.255 1.00 98.31 243 SER A CA 1
ATOM 1736 C C . SER A 1 243 ? 4.128 -9.696 -7.456 1.00 98.31 243 SER A C 1
ATOM 1738 O O . SER A 1 243 ? 4.588 -10.535 -8.218 1.00 98.31 243 SER A O 1
ATOM 1740 N N . GLY A 1 244 ? 2.936 -9.132 -7.655 1.00 96.06 244 GLY A N 1
ATOM 1741 C CA . GLY A 1 244 ? 2.101 -9.427 -8.815 1.00 96.06 244 GLY A CA 1
ATOM 1742 C C . GLY A 1 244 ? 0.964 -8.426 -8.996 1.00 96.06 244 GLY A C 1
ATOM 1743 O O . GLY A 1 244 ? 0.478 -7.840 -8.030 1.00 96.06 244 GLY A O 1
ATOM 1744 N N . SER A 1 245 ? 0.505 -8.253 -10.226 1.00 97.88 245 SER A N 1
ATOM 1745 C CA . SER A 1 245 ? -0.694 -7.487 -10.556 1.00 97.88 245 SER A CA 1
ATOM 1746 C C . SER A 1 245 ? -1.379 -8.110 -11.763 1.00 97.88 245 SER A C 1
ATOM 1748 O O . SER A 1 245 ? -0.695 -8.507 -12.705 1.00 97.88 245 SER A O 1
ATOM 1750 N N . THR A 1 246 ? -2.709 -8.198 -11.769 1.00 97.44 246 THR A N 1
ATOM 1751 C CA . THR A 1 246 ? -3.444 -8.615 -12.979 1.00 97.44 246 THR A CA 1
ATOM 1752 C C . THR A 1 246 ? -3.692 -7.458 -13.947 1.00 97.44 246 THR A C 1
ATOM 1754 O O . THR A 1 246 ? -4.056 -7.696 -15.093 1.00 97.44 246 THR A O 1
ATOM 1757 N N . GLY A 1 247 ? -3.513 -6.219 -13.493 1.00 96.88 247 GLY A N 1
ATOM 1758 C CA . GLY A 1 247 ? -3.736 -4.988 -14.243 1.00 96.88 247 GLY A CA 1
ATOM 1759 C C . GLY A 1 247 ? -2.569 -4.010 -14.106 1.00 96.88 247 GLY A C 1
ATOM 1760 O O . GLY A 1 247 ? -1.419 -4.410 -13.909 1.00 96.88 247 GLY A O 1
ATOM 1761 N N . ALA A 1 248 ? -2.864 -2.714 -14.234 1.00 98.00 248 ALA A N 1
ATOM 1762 C CA . ALA A 1 248 ? -1.847 -1.664 -14.234 1.00 98.00 248 ALA A CA 1
ATOM 1763 C C . ALA A 1 248 ? -1.172 -1.494 -12.862 1.00 98.00 248 ALA A C 1
ATOM 1765 O O . ALA A 1 248 ? -1.790 -1.708 -11.818 1.00 98.00 248 ALA A O 1
ATOM 1766 N N . VAL A 1 249 ? 0.095 -1.076 -12.874 1.00 98.75 249 VAL A N 1
ATOM 1767 C CA . VAL A 1 249 ? 0.885 -0.806 -11.666 1.00 98.75 249 VAL A CA 1
ATOM 1768 C C . VAL A 1 249 ? 1.459 0.603 -11.743 1.00 98.75 249 VAL A C 1
ATOM 1770 O O . VAL A 1 249 ? 2.280 0.893 -12.607 1.00 98.75 249 VAL A O 1
ATOM 1773 N N . VAL A 1 250 ? 1.056 1.471 -10.820 1.00 98.69 250 VAL A N 1
ATOM 1774 C CA . VAL A 1 250 ? 1.534 2.852 -10.699 1.00 98.69 250 VAL A CA 1
ATOM 1775 C C . VAL A 1 250 ? 2.170 3.024 -9.327 1.00 98.69 250 VAL A C 1
ATOM 1777 O O . VAL A 1 250 ? 1.495 2.945 -8.299 1.00 98.69 250 VAL A O 1
ATOM 1780 N N . VAL A 1 251 ? 3.486 3.219 -9.285 1.00 98.38 251 VAL A N 1
ATOM 1781 C CA . VAL A 1 251 ? 4.239 3.266 -8.030 1.00 98.38 251 VAL A CA 1
ATOM 1782 C C . VAL A 1 251 ? 5.223 4.424 -7.978 1.00 98.38 251 VAL A C 1
ATOM 1784 O O . VAL A 1 251 ? 6.016 4.634 -8.892 1.00 98.38 251 VAL A O 1
ATOM 1787 N N . HIS A 1 252 ? 5.214 5.151 -6.861 1.00 98.06 252 HIS A N 1
ATOM 1788 C CA . HIS A 1 252 ? 6.069 6.322 -6.667 1.00 98.06 252 HIS A CA 1
ATOM 1789 C C . HIS A 1 252 ? 6.728 6.312 -5.282 1.00 98.06 252 HIS A C 1
ATOM 1791 O O . HIS A 1 252 ? 6.047 6.178 -4.261 1.00 98.06 252 HIS A O 1
ATOM 1797 N N . THR A 1 253 ? 8.049 6.510 -5.208 1.00 96.44 253 THR A N 1
ATOM 1798 C CA . THR A 1 253 ? 8.739 6.734 -3.925 1.00 96.44 253 THR A CA 1
ATOM 1799 C C . THR A 1 253 ? 9.830 7.792 -3.974 1.00 96.44 253 THR A C 1
ATOM 1801 O O . THR A 1 253 ? 10.630 7.839 -4.892 1.00 96.44 253 THR A O 1
ATOM 1804 N N . SER A 1 254 ? 9.944 8.636 -2.953 1.00 93.69 254 SER A N 1
ATOM 1805 C CA . SER A 1 254 ? 11.039 9.619 -2.902 1.00 93.69 254 SER A CA 1
ATOM 1806 C C . SER A 1 254 ? 12.371 9.033 -2.412 1.00 93.69 254 SER A C 1
ATOM 1808 O O . SER A 1 254 ? 13.390 9.720 -2.471 1.00 93.69 254 SER A O 1
ATOM 1810 N N . GLY A 1 255 ? 12.386 7.799 -1.894 1.00 88.88 255 GLY A N 1
ATOM 1811 C CA . GLY A 1 255 ? 13.544 7.239 -1.190 1.00 88.88 255 GLY A CA 1
ATOM 1812 C C . GLY A 1 255 ? 14.003 5.883 -1.718 1.00 88.88 255 GLY A C 1
ATOM 1813 O O . GLY A 1 255 ? 15.003 5.798 -2.426 1.00 88.88 255 GLY A O 1
ATOM 1814 N N . GLY A 1 256 ? 13.334 4.808 -1.302 1.00 92.69 256 GLY A N 1
ATOM 1815 C CA . GLY A 1 256 ? 13.772 3.437 -1.571 1.00 92.69 256 GLY A CA 1
ATOM 1816 C C . GLY A 1 256 ? 13.724 3.007 -3.042 1.00 92.69 256 GLY A C 1
ATOM 1817 O O . GLY A 1 256 ? 13.305 3.742 -3.935 1.00 92.69 256 GLY A O 1
ATOM 1818 N N . GLY A 1 257 ? 14.172 1.773 -3.286 1.00 96.12 257 GLY A N 1
ATOM 1819 C CA . GLY A 1 257 ? 14.036 1.122 -4.588 1.00 96.12 257 GLY A CA 1
ATOM 1820 C C . GLY A 1 257 ? 12.621 0.604 -4.834 1.00 96.12 257 GLY A C 1
ATOM 1821 O O . GLY A 1 257 ? 11.845 0.397 -3.893 1.00 96.12 257 GLY A O 1
ATOM 1822 N N . ILE A 1 258 ? 12.317 0.370 -6.105 1.00 98.50 258 ILE A N 1
ATOM 1823 C CA . ILE A 1 258 ? 11.055 -0.213 -6.558 1.00 98.50 258 ILE A CA 1
ATOM 1824 C C . ILE A 1 258 ? 11.350 -1.596 -7.132 1.00 98.50 258 ILE A C 1
ATOM 1826 O O . ILE A 1 258 ? 12.290 -1.776 -7.904 1.00 98.50 258 ILE A O 1
ATOM 1830 N N . THR A 1 259 ? 10.563 -2.591 -6.743 1.00 98.56 259 THR A N 1
ATOM 1831 C CA . THR A 1 259 ? 10.622 -3.935 -7.322 1.00 98.56 259 THR A CA 1
ATOM 1832 C C . THR A 1 259 ? 9.220 -4.382 -7.690 1.00 98.56 259 THR A C 1
ATOM 1834 O O . THR A 1 259 ? 8.359 -4.485 -6.817 1.00 98.56 259 THR A O 1
ATOM 1837 N N . ILE A 1 260 ? 9.016 -4.658 -8.970 1.00 98.56 260 ILE A N 1
ATOM 1838 C CA . ILE A 1 260 ? 7.786 -5.192 -9.541 1.00 98.56 260 ILE A CA 1
ATOM 1839 C C . ILE A 1 260 ? 8.171 -6.513 -10.199 1.00 98.56 260 ILE A C 1
ATOM 1841 O O . ILE A 1 260 ? 9.050 -6.525 -11.058 1.00 98.56 260 ILE A O 1
ATOM 1845 N N . SER A 1 261 ? 7.586 -7.617 -9.740 1.00 97.44 261 SER A N 1
ATOM 1846 C CA . SER A 1 261 ? 7.839 -8.930 -10.340 1.00 97.44 261 SER A CA 1
ATOM 1847 C C . SER A 1 261 ? 6.948 -9.110 -11.562 1.00 97.44 261 SER A C 1
ATOM 1849 O O . SER A 1 261 ? 7.436 -8.908 -12.655 1.00 97.44 261 SER A O 1
ATOM 1851 N N . ASP A 1 262 ? 5.646 -9.331 -11.400 1.00 96.00 262 ASP A N 1
ATOM 1852 C CA . ASP A 1 262 ? 4.743 -9.532 -12.539 1.00 96.00 262 ASP A CA 1
ATOM 1853 C C . ASP A 1 262 ? 3.675 -8.433 -12.632 1.00 96.00 262 ASP A C 1
ATOM 1855 O O . ASP A 1 262 ? 3.028 -8.099 -11.634 1.00 96.00 262 ASP A O 1
ATOM 1859 N N . ALA A 1 263 ? 3.434 -7.909 -13.834 1.00 97.19 263 ALA A N 1
ATOM 1860 C CA . ALA A 1 263 ? 2.319 -7.008 -14.120 1.00 97.19 263 ALA A CA 1
ATOM 1861 C C . ALA A 1 263 ? 1.563 -7.429 -15.391 1.00 97.19 263 ALA A C 1
ATOM 1863 O O . ALA A 1 263 ? 2.112 -7.417 -16.490 1.00 97.19 263 ALA A O 1
ATOM 1864 N N . GLY A 1 264 ? 0.270 -7.730 -15.255 1.00 96.50 264 GLY A N 1
ATOM 1865 C CA . GLY A 1 264 ? -0.634 -8.044 -16.371 1.00 96.50 264 GLY A CA 1
ATOM 1866 C C . GLY A 1 264 ? -1.060 -6.830 -17.212 1.00 96.50 264 GLY A C 1
ATOM 1867 O O . GLY A 1 264 ? -1.931 -6.948 -18.070 1.00 96.50 264 GLY A O 1
ATOM 1868 N N . GLY A 1 265 ? -0.482 -5.652 -16.962 1.00 95.69 265 GLY A N 1
ATOM 1869 C CA . GLY A 1 265 ? -0.819 -4.397 -17.629 1.00 95.69 265 GLY A CA 1
ATOM 1870 C C . GLY A 1 265 ? 0.352 -3.405 -17.663 1.00 95.69 265 GLY A C 1
ATOM 1871 O O . GLY A 1 265 ? 1.496 -3.798 -17.430 1.00 95.69 265 GLY A O 1
ATOM 1872 N N . PRO A 1 266 ? 0.091 -2.118 -17.970 1.00 97.50 266 PRO A N 1
ATOM 1873 C CA . PRO A 1 266 ? 1.128 -1.092 -18.031 1.00 97.50 266 PRO A CA 1
ATOM 1874 C C . PRO A 1 266 ? 1.734 -0.804 -16.653 1.00 97.50 266 PRO A C 1
ATOM 1876 O O . PRO A 1 266 ? 1.046 -0.869 -15.630 1.00 97.50 266 PRO A O 1
ATOM 1879 N N . VAL A 1 267 ? 3.012 -0.429 -16.644 1.00 98.75 267 VAL A N 1
ATOM 1880 C CA . VAL A 1 267 ? 3.769 -0.103 -15.434 1.00 98.75 267 VAL A CA 1
ATOM 1881 C C . VAL A 1 267 ? 4.284 1.330 -15.503 1.00 98.75 267 VAL A C 1
ATOM 1883 O O . VAL A 1 267 ? 4.946 1.719 -16.461 1.00 98.75 267 VAL A O 1
ATOM 1886 N N . THR A 1 268 ? 4.045 2.102 -14.450 1.00 98.69 268 THR A N 1
ATOM 1887 C CA . THR A 1 268 ? 4.693 3.393 -14.205 1.00 98.69 268 THR A CA 1
ATOM 1888 C C . THR A 1 268 ? 5.377 3.334 -12.848 1.00 98.69 268 THR A C 1
ATOM 1890 O O . THR A 1 268 ? 4.722 3.166 -11.823 1.00 98.69 268 THR A O 1
ATOM 1893 N N . ALA A 1 269 ? 6.702 3.439 -12.837 1.00 98.44 269 ALA A N 1
ATOM 1894 C CA . ALA A 1 269 ? 7.522 3.350 -11.641 1.00 98.44 269 ALA A CA 1
ATOM 1895 C C . ALA A 1 269 ? 8.465 4.551 -11.553 1.00 98.44 269 ALA A C 1
ATOM 1897 O O . ALA A 1 269 ? 9.303 4.757 -12.428 1.00 98.44 269 ALA A O 1
ATOM 1898 N N . GLU A 1 270 ? 8.373 5.324 -10.474 1.00 98.31 270 GLU A N 1
ATOM 1899 C CA . GLU A 1 270 ? 9.216 6.505 -10.289 1.00 98.31 270 GLU A CA 1
ATOM 1900 C C . GLU A 1 270 ? 9.860 6.545 -8.906 1.00 98.31 270 GLU A C 1
ATOM 1902 O O . GLU A 1 270 ? 9.192 6.384 -7.880 1.00 98.31 270 GLU A O 1
ATOM 1907 N N . THR A 1 271 ? 11.165 6.820 -8.851 1.00 96.56 271 THR A N 1
ATOM 1908 C CA . THR A 1 271 ? 11.844 7.091 -7.580 1.00 96.56 271 THR A CA 1
ATOM 1909 C C . THR A 1 271 ? 12.919 8.165 -7.657 1.00 96.56 271 THR A C 1
ATOM 1911 O O . THR A 1 271 ? 13.463 8.467 -8.707 1.00 96.56 271 THR A O 1
ATOM 1914 N N . SER A 1 272 ? 13.232 8.814 -6.538 1.00 93.44 272 SER A N 1
ATOM 1915 C CA . SER A 1 272 ? 14.348 9.772 -6.482 1.00 93.44 272 SER A CA 1
ATOM 1916 C C . SER A 1 272 ? 15.645 9.183 -5.919 1.00 93.44 272 SER A C 1
ATOM 1918 O O . SER A 1 272 ? 16.690 9.817 -6.057 1.00 93.44 272 SER A O 1
ATOM 1920 N N . GLY A 1 273 ? 15.612 8.009 -5.277 1.00 87.81 273 GLY A N 1
ATOM 1921 C CA . GLY A 1 273 ? 16.765 7.505 -4.517 1.00 87.81 273 GLY A CA 1
ATOM 1922 C C . GLY A 1 273 ? 17.291 6.126 -4.913 1.00 87.81 273 GLY A C 1
ATOM 1923 O O . GLY A 1 273 ? 18.508 5.942 -4.954 1.00 87.81 273 GLY A O 1
ATOM 1924 N N . GLY A 1 274 ? 16.409 5.153 -5.155 1.00 92.81 274 GLY A N 1
ATOM 1925 C CA . GLY A 1 274 ? 16.781 3.756 -5.395 1.00 92.81 274 GLY A CA 1
ATOM 1926 C C . GLY A 1 274 ? 16.654 3.298 -6.850 1.00 92.81 274 GLY A C 1
ATOM 1927 O O . GLY A 1 274 ? 16.041 3.953 -7.687 1.00 92.81 274 G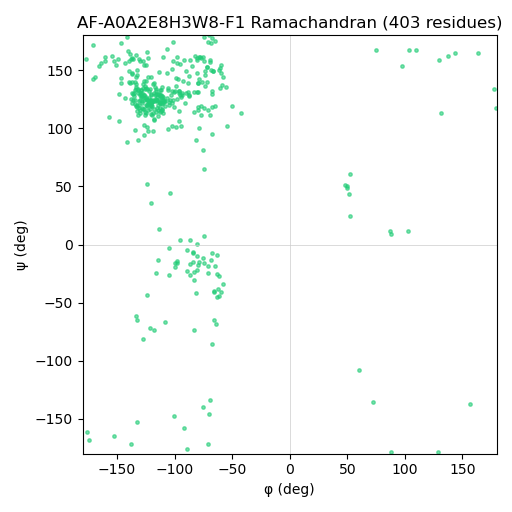LY A O 1
ATOM 1928 N N . GLY A 1 275 ? 17.206 2.119 -7.146 1.00 95.94 275 GLY A N 1
ATOM 1929 C CA . GLY A 1 275 ? 17.000 1.473 -8.443 1.00 95.94 275 GLY A CA 1
ATOM 1930 C C . GLY A 1 275 ? 15.567 0.970 -8.628 1.00 95.94 275 GLY A C 1
ATOM 1931 O O . GLY A 1 275 ? 14.848 0.723 -7.652 1.00 95.94 275 GLY A O 1
ATOM 1932 N N . ILE A 1 276 ? 15.179 0.787 -9.886 1.00 98.44 276 ILE A N 1
ATOM 1933 C CA . ILE A 1 276 ? 13.891 0.202 -10.273 1.00 98.44 276 ILE A CA 1
ATOM 1934 C C . ILE A 1 276 ? 14.170 -1.138 -10.942 1.00 98.44 276 ILE A C 1
ATOM 1936 O O . ILE A 1 276 ? 14.995 -1.221 -11.851 1.00 98.44 276 ILE A O 1
ATOM 1940 N N . SER A 1 277 ? 13.482 -2.178 -10.481 1.00 98.44 277 SER A N 1
ATOM 1941 C CA . SER A 1 277 ? 13.484 -3.501 -11.095 1.00 98.44 277 SER A CA 1
ATOM 1942 C C . SER A 1 277 ? 12.061 -3.871 -11.499 1.00 98.44 277 SER A C 1
ATOM 1944 O O . SER A 1 277 ? 11.193 -3.934 -10.631 1.00 98.44 277 SER A O 1
ATOM 1946 N N . VAL A 1 278 ? 11.842 -4.137 -12.782 1.00 98.44 278 VAL A N 1
ATOM 1947 C CA . VAL A 1 278 ? 10.599 -4.681 -13.349 1.00 98.44 278 VAL A CA 1
ATOM 1948 C C . VAL A 1 278 ? 10.950 -6.002 -14.033 1.00 98.44 278 VAL A C 1
ATOM 1950 O O . VAL A 1 278 ? 11.852 -6.010 -14.869 1.00 98.44 278 VAL A O 1
ATOM 1953 N N . ASP A 1 279 ? 10.306 -7.105 -13.654 1.00 97.44 279 ASP A N 1
ATOM 1954 C CA . ASP A 1 279 ? 10.645 -8.470 -14.102 1.00 97.44 279 ASP A CA 1
ATOM 1955 C C . ASP A 1 279 ? 9.449 -9.194 -14.743 1.00 97.44 279 ASP A C 1
ATOM 1957 O O . ASP A 1 279 ? 9.096 -10.299 -14.343 1.00 97.44 279 ASP A O 1
ATOM 1961 N N . GLY A 1 280 ? 8.809 -8.541 -15.715 1.00 95.44 280 GLY A N 1
ATOM 1962 C CA . GLY A 1 280 ? 7.603 -9.037 -16.375 1.00 95.44 280 GLY A CA 1
ATOM 1963 C C . GLY A 1 280 ? 6.510 -7.975 -16.448 1.00 95.44 280 GLY A C 1
ATOM 1964 O O . GLY A 1 280 ? 5.939 -7.568 -15.434 1.00 95.44 280 GLY A O 1
ATOM 1965 N N . ALA A 1 281 ? 6.191 -7.539 -17.666 1.00 96.62 281 ALA A N 1
ATOM 1966 C CA . ALA A 1 281 ? 5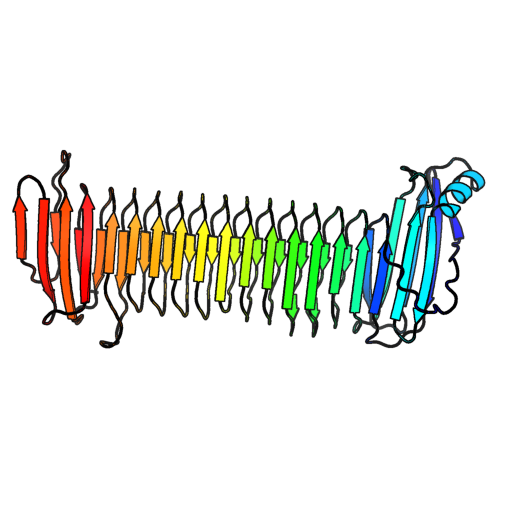.070 -6.640 -17.921 1.00 96.62 281 ALA A CA 1
ATOM 1967 C C . ALA A 1 281 ? 4.385 -6.989 -19.247 1.00 96.62 281 ALA A C 1
ATOM 1969 O O . ALA A 1 281 ? 5.024 -7.004 -20.300 1.00 96.62 281 ALA A O 1
ATOM 1970 N N . ASP A 1 282 ? 3.072 -7.216 -19.208 1.00 95.00 282 ASP A N 1
ATOM 1971 C CA . ASP A 1 282 ? 2.250 -7.473 -20.398 1.00 95.00 282 ASP A CA 1
ATOM 1972 C C . ASP A 1 282 ? 1.865 -6.182 -21.157 1.00 95.00 282 ASP A C 1
ATOM 1974 O O . ASP A 1 282 ? 1.173 -6.239 -22.172 1.00 95.00 282 ASP A O 1
ATOM 1978 N N . GLY A 1 283 ? 2.315 -5.013 -20.683 1.00 94.56 283 GLY A N 1
ATOM 1979 C CA . GLY A 1 283 ? 2.091 -3.704 -21.299 1.00 94.56 283 GLY A CA 1
ATOM 1980 C C . GLY A 1 283 ? 3.334 -2.799 -21.283 1.00 94.56 283 GLY A C 1
ATOM 1981 O O . GLY A 1 283 ? 4.424 -3.259 -20.937 1.00 94.56 283 GLY A O 1
ATOM 1982 N N . PRO A 1 284 ? 3.193 -1.513 -21.664 1.00 96.44 284 PRO A N 1
ATOM 1983 C CA . PRO A 1 284 ? 4.303 -0.562 -21.694 1.00 96.44 284 PRO A CA 1
ATOM 1984 C C . PRO A 1 284 ? 4.837 -0.247 -20.292 1.00 96.44 284 PRO A C 1
ATOM 1986 O O . PRO A 1 284 ? 4.082 -0.232 -19.315 1.00 96.44 284 PRO A O 1
ATOM 1989 N N . VAL A 1 285 ? 6.136 0.042 -20.208 1.00 98.50 285 VAL A N 1
ATOM 1990 C CA . VAL A 1 285 ? 6.847 0.342 -18.960 1.00 98.50 285 VAL A CA 1
ATOM 1991 C C . VAL A 1 285 ? 7.460 1.735 -19.024 1.00 98.50 285 VAL A C 1
ATOM 1993 O O . VAL A 1 285 ? 8.277 2.017 -19.894 1.00 98.50 285 VAL A O 1
ATOM 1996 N N . VAL A 1 286 ? 7.122 2.571 -18.046 1.00 98.62 286 VAL A N 1
ATOM 1997 C CA . VAL A 1 286 ? 7.777 3.854 -17.770 1.00 98.62 286 VAL A CA 1
ATOM 1998 C C . VAL A 1 286 ? 8.503 3.735 -16.432 1.00 98.62 286 VAL A C 1
ATOM 2000 O O . VAL A 1 286 ? 7.870 3.502 -15.403 1.00 98.62 286 VAL A O 1
ATOM 2003 N N . ALA A 1 287 ? 9.827 3.869 -16.431 1.00 98.31 287 ALA A N 1
ATOM 2004 C CA . ALA A 1 287 ? 10.670 3.722 -15.249 1.00 98.31 287 ALA A CA 1
ATOM 2005 C C . ALA A 1 287 ? 11.655 4.889 -15.125 1.00 98.31 287 ALA A C 1
ATOM 2007 O O . ALA A 1 287 ? 12.597 5.009 -15.908 1.00 98.31 287 ALA A O 1
ATOM 2008 N N . ILE A 1 288 ? 11.473 5.739 -14.117 1.00 98.06 288 ILE A N 1
ATOM 2009 C CA . ILE A 1 288 ? 12.272 6.959 -13.950 1.00 98.06 288 ILE A CA 1
ATOM 2010 C C . ILE A 1 288 ? 12.922 6.961 -12.573 1.00 98.06 288 ILE A C 1
ATOM 2012 O O . ILE A 1 288 ? 12.236 6.894 -11.554 1.00 98.06 288 ILE A O 1
ATOM 2016 N N . THR A 1 289 ? 14.250 7.082 -12.518 1.00 96.25 289 THR A N 1
ATOM 2017 C CA . THR A 1 289 ? 14.957 7.298 -11.252 1.00 96.25 289 THR A CA 1
ATOM 2018 C C . THR A 1 289 ? 15.989 8.419 -11.286 1.00 96.25 289 THR A C 1
ATOM 2020 O O . THR A 1 289 ? 16.666 8.649 -12.277 1.00 96.25 289 THR A O 1
ATOM 2023 N N . SER A 1 290 ? 16.169 9.140 -10.181 1.00 92.62 290 SER A N 1
ATOM 2024 C CA . SER A 1 290 ? 17.318 10.055 -10.047 1.00 92.62 290 SER A CA 1
ATOM 2025 C C . SER A 1 290 ? 18.575 9.362 -9.506 1.00 92.62 290 SER A C 1
ATOM 2027 O O . SER A 1 290 ? 19.675 9.899 -9.647 1.00 92.62 290 SER A O 1
ATOM 2029 N N . GLY A 1 291 ? 18.446 8.174 -8.908 1.00 84.44 291 GLY A N 1
ATOM 2030 C CA . GLY A 1 291 ? 19.566 7.448 -8.315 1.00 84.44 291 GLY A CA 1
ATOM 2031 C C . GLY A 1 291 ? 19.393 5.937 -8.398 1.00 84.44 291 GLY A C 1
ATOM 2032 O O . GLY A 1 291 ? 18.376 5.404 -7.989 1.00 84.44 291 GLY A O 1
ATOM 2033 N N . GLY A 1 292 ? 20.406 5.230 -8.896 1.00 92.25 292 GLY A N 1
ATOM 2034 C CA . GLY A 1 292 ? 20.385 3.778 -9.065 1.00 92.25 292 GLY A CA 1
ATOM 2035 C C . GLY A 1 292 ? 20.165 3.332 -10.513 1.00 92.25 292 GLY A C 1
ATOM 2036 O O . GLY A 1 292 ? 19.836 4.114 -11.405 1.00 92.25 292 GLY A O 1
ATOM 2037 N N . GLY A 1 293 ? 20.399 2.040 -10.746 1.00 94.81 293 GLY A N 1
ATOM 2038 C CA . GLY A 1 293 ? 20.191 1.418 -12.050 1.00 94.81 293 GLY A CA 1
ATOM 2039 C C . GLY A 1 293 ? 18.729 1.065 -12.311 1.00 94.81 293 GLY A C 1
ATOM 2040 O O . GLY A 1 293 ? 17.938 0.894 -11.379 1.00 94.81 293 GLY A O 1
ATOM 2041 N N . LEU A 1 294 ? 18.408 0.924 -13.591 1.00 98.00 294 LEU A N 1
ATOM 2042 C CA . LEU A 1 294 ? 17.123 0.435 -14.072 1.00 98.00 294 LEU A CA 1
ATOM 2043 C C . LEU A 1 294 ? 17.327 -0.970 -14.635 1.00 98.00 294 LEU A C 1
ATOM 2045 O O . LEU A 1 294 ? 18.166 -1.168 -15.511 1.00 98.00 294 LEU A O 1
ATOM 2049 N N . MET A 1 295 ? 16.582 -1.942 -14.121 1.00 98.25 295 MET A N 1
ATOM 2050 C CA . MET A 1 295 ? 16.541 -3.304 -14.645 1.00 98.25 295 MET A CA 1
ATOM 2051 C C . MET A 1 295 ? 15.111 -3.602 -15.072 1.00 98.25 295 MET A C 1
ATOM 2053 O O . MET A 1 295 ? 14.222 -3.690 -14.235 1.00 98.25 295 MET A O 1
ATOM 2057 N N . ILE A 1 296 ? 14.888 -3.727 -16.370 1.00 98.12 296 ILE A N 1
ATOM 2058 C CA . ILE A 1 296 ? 13.567 -3.902 -16.964 1.00 98.12 296 ILE A CA 1
ATOM 2059 C C . ILE A 1 296 ? 13.638 -5.151 -17.833 1.00 98.12 296 ILE A C 1
ATOM 2061 O O . ILE A 1 296 ? 14.394 -5.186 -18.800 1.00 98.12 296 ILE A O 1
ATOM 2065 N N . LYS A 1 297 ? 12.906 -6.197 -17.469 1.00 97.00 297 LYS A N 1
ATOM 2066 C CA . LYS A 1 297 ? 12.948 -7.490 -18.150 1.00 97.00 297 LYS A CA 1
ATOM 2067 C C . LYS A 1 297 ? 11.567 -7.954 -18.560 1.00 97.00 297 LYS A C 1
ATOM 2069 O O . LYS A 1 297 ? 10.571 -7.564 -17.958 1.00 97.00 297 LYS A O 1
ATOM 2074 N N . ASP A 1 298 ? 11.564 -8.792 -19.592 1.00 94.81 298 ASP A N 1
ATOM 2075 C CA . ASP A 1 298 ? 10.392 -9.479 -20.123 1.00 94.81 298 ASP A CA 1
ATOM 2076 C C . ASP A 1 298 ? 9.176 -8.561 -20.349 1.00 94.81 298 ASP A C 1
ATOM 2078 O O . ASP A 1 298 ? 8.058 -8.838 -19.916 1.00 94.81 298 ASP A O 1
ATOM 2082 N N . VAL A 1 299 ? 9.404 -7.450 -21.060 1.00 95.75 299 VAL A N 1
ATOM 2083 C CA . VAL A 1 299 ? 8.357 -6.466 -21.382 1.00 95.75 299 VAL A CA 1
ATOM 2084 C C . VAL A 1 299 ? 7.717 -6.751 -22.739 1.00 95.75 299 VAL A C 1
ATOM 2086 O O . VAL A 1 299 ? 8.413 -6.905 -23.744 1.00 95.75 299 VAL A O 1
ATOM 2089 N N . ARG A 1 300 ? 6.381 -6.777 -22.787 1.00 94.25 300 ARG A N 1
ATOM 2090 C CA . ARG A 1 300 ? 5.567 -6.981 -23.999 1.00 94.25 300 ARG A CA 1
ATOM 2091 C C . ARG A 1 300 ? 4.930 -5.680 -24.504 1.00 94.25 300 ARG A C 1
ATOM 2093 O O . ARG A 1 300 ? 3.757 -5.649 -24.860 1.00 94.25 300 ARG A O 1
ATOM 2100 N N . GLY A 1 301 ? 5.707 -4.605 -24.531 1.00 93.75 301 GLY A N 1
ATOM 2101 C CA . GLY A 1 301 ? 5.293 -3.268 -24.960 1.00 93.75 301 GLY A CA 1
ATOM 2102 C C . GLY A 1 301 ? 6.482 -2.310 -24.997 1.00 93.75 301 GLY A C 1
ATOM 2103 O O . GLY A 1 301 ? 7.629 -2.746 -24.895 1.00 93.75 301 GLY A O 1
ATOM 2104 N N . SER A 1 302 ? 6.216 -1.012 -25.126 1.00 95.81 302 SER A N 1
ATOM 2105 C CA . SER A 1 302 ? 7.265 0.006 -25.161 1.00 95.81 302 SER A CA 1
ATOM 2106 C C . SER A 1 302 ? 7.980 0.180 -23.818 1.00 95.81 302 SER A C 1
ATOM 2108 O O . SER A 1 302 ? 7.438 -0.137 -22.755 1.00 95.81 302 SER A O 1
ATOM 2110 N N . ILE A 1 303 ? 9.210 0.699 -23.864 1.00 98.12 303 ILE A N 1
ATOM 2111 C CA . ILE A 1 303 ? 10.028 0.959 -22.673 1.00 98.12 303 ILE A CA 1
ATOM 2112 C C . ILE A 1 303 ? 10.520 2.406 -22.684 1.00 98.12 303 ILE A C 1
ATOM 2114 O O . ILE A 1 303 ? 11.337 2.790 -23.518 1.00 98.12 303 ILE A O 1
ATOM 2118 N N . GLU A 1 304 ? 10.105 3.192 -21.700 1.00 98.38 304 GLU A N 1
ATOM 2119 C CA . GLU A 1 304 ? 10.674 4.502 -21.394 1.00 98.38 304 GLU A CA 1
ATOM 2120 C C . GLU A 1 304 ? 11.442 4.401 -20.075 1.00 98.38 304 GLU A C 1
ATOM 2122 O O . GLU A 1 304 ? 10.861 4.152 -19.020 1.00 98.38 304 GLU A O 1
ATOM 2127 N N . ALA A 1 305 ? 12.765 4.547 -20.125 1.00 98.00 305 ALA A N 1
ATOM 2128 C CA . ALA A 1 305 ? 13.633 4.359 -18.970 1.00 98.00 305 ALA A 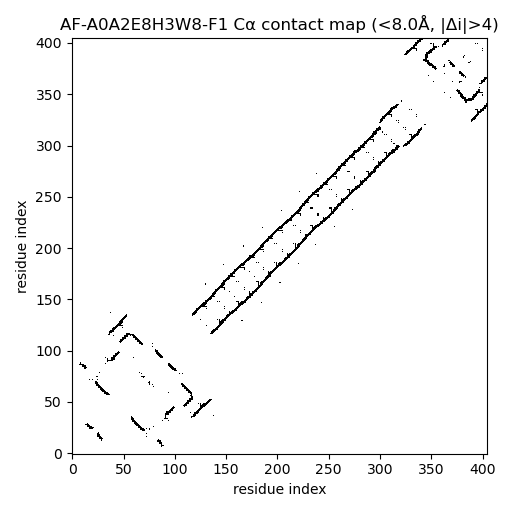CA 1
ATOM 2129 C C . ALA A 1 305 ? 14.624 5.515 -18.845 1.00 98.00 305 ALA A C 1
ATOM 2131 O O . ALA A 1 305 ? 15.468 5.710 -19.720 1.00 98.00 305 ALA A O 1
ATOM 2132 N N . GLU A 1 306 ? 14.563 6.252 -17.738 1.00 98.06 306 GLU A N 1
ATOM 2133 C CA . GLU A 1 306 ? 15.434 7.405 -17.507 1.00 98.06 306 GLU A CA 1
ATOM 2134 C C . GLU A 1 306 ? 16.123 7.327 -16.144 1.00 98.06 306 GLU A C 1
ATOM 2136 O O . GLU A 1 306 ? 15.470 7.186 -15.107 1.00 98.06 306 GLU A O 1
ATOM 2141 N N . THR A 1 307 ? 17.456 7.439 -16.121 1.00 96.38 307 THR A N 1
ATOM 2142 C CA . THR A 1 307 ? 18.210 7.570 -14.866 1.00 96.38 307 THR A CA 1
ATOM 2143 C C . THR A 1 307 ? 19.283 8.648 -14.899 1.00 96.38 307 THR A C 1
ATOM 2145 O O . THR A 1 307 ? 20.011 8.811 -15.870 1.00 96.38 307 THR A O 1
ATOM 2148 N N . SER A 1 308 ? 19.443 9.402 -13.811 1.00 92.38 308 SER A N 1
ATOM 2149 C CA . SER A 1 308 ? 20.575 10.338 -13.695 1.00 92.38 308 SER A CA 1
ATOM 2150 C C . SER A 1 308 ? 21.883 9.655 -13.279 1.00 92.38 308 SER A C 1
ATOM 2152 O O . SER A 1 308 ? 22.960 10.201 -13.528 1.00 92.38 308 SER A O 1
ATOM 2154 N N . GLY A 1 309 ? 21.818 8.479 -12.647 1.00 85.19 309 GLY A N 1
ATOM 2155 C CA . GLY A 1 309 ? 23.004 7.792 -12.146 1.00 85.19 309 GLY A CA 1
ATOM 2156 C C . GLY A 1 309 ? 22.785 6.298 -11.976 1.00 85.19 309 GLY A C 1
ATOM 2157 O O . GLY A 1 309 ? 22.114 5.878 -11.041 1.00 85.19 309 GLY A O 1
ATOM 2158 N N . GLY A 1 310 ? 23.419 5.504 -12.836 1.00 92.31 310 GLY A N 1
ATOM 2159 C CA . GLY A 1 310 ? 23.253 4.057 -12.910 1.00 92.31 310 GLY A CA 1
ATOM 2160 C C . GLY A 1 310 ? 23.161 3.583 -14.360 1.00 92.31 310 GLY A C 1
ATOM 2161 O O . GLY A 1 310 ? 22.928 4.374 -15.274 1.00 92.31 310 GLY A O 1
ATOM 2162 N N . GLY A 1 311 ? 23.370 2.285 -14.570 1.00 95.12 311 GLY A N 1
ATOM 2163 C CA . GLY A 1 311 ? 23.150 1.660 -15.873 1.00 95.12 311 GLY A CA 1
ATOM 2164 C C . GLY A 1 311 ? 21.677 1.343 -16.117 1.00 95.12 311 GLY A C 1
ATOM 2165 O O . GLY A 1 311 ? 20.889 1.244 -15.171 1.00 95.12 311 GLY A O 1
ATOM 2166 N N . ILE A 1 312 ? 21.328 1.162 -17.385 1.00 98.19 312 ILE A N 1
ATOM 2167 C CA . ILE A 1 312 ? 20.014 0.682 -17.811 1.00 98.19 312 ILE A CA 1
ATOM 2168 C C . ILE A 1 312 ? 20.212 -0.686 -18.449 1.00 98.19 312 ILE A C 1
ATOM 2170 O O . ILE A 1 312 ? 20.973 -0.824 -19.400 1.00 98.19 312 ILE A O 1
ATOM 2174 N N . THR A 1 313 ? 19.522 -1.695 -17.935 1.00 98.25 313 THR A N 1
ATOM 2175 C CA . THR A 1 313 ? 19.407 -3.007 -18.568 1.00 98.25 313 THR A CA 1
ATOM 2176 C C . THR A 1 313 ? 17.952 -3.221 -18.937 1.00 98.25 313 THR A C 1
ATOM 2178 O O . THR A 1 313 ? 17.103 -3.246 -18.047 1.00 98.25 313 THR A O 1
ATOM 2181 N N . ALA A 1 314 ? 17.671 -3.364 -20.228 1.00 97.44 314 ALA A N 1
ATOM 2182 C CA . ALA A 1 314 ? 16.327 -3.556 -20.755 1.00 97.44 314 ALA A CA 1
ATOM 2183 C C . ALA A 1 314 ? 16.245 -4.826 -21.616 1.00 97.44 314 ALA A C 1
ATOM 2185 O O . ALA A 1 314 ? 17.150 -5.117 -22.396 1.00 97.44 314 ALA A O 1
ATOM 2186 N N . GLU A 1 315 ? 15.152 -5.572 -21.514 1.00 96.81 315 GLU A N 1
ATOM 2187 C CA . GLU A 1 315 ? 14.881 -6.738 -22.354 1.00 96.81 315 GLU A CA 1
ATOM 2188 C C . GLU A 1 315 ? 13.446 -6.695 -22.875 1.00 96.81 315 GLU A C 1
ATOM 2190 O O . GLU A 1 315 ? 12.482 -6.719 -22.107 1.00 96.81 315 GLU A O 1
ATOM 2195 N N . LEU A 1 316 ? 13.326 -6.650 -24.202 1.00 93.06 316 LEU A N 1
ATOM 2196 C CA . LEU A 1 316 ? 12.049 -6.682 -24.897 1.00 93.06 316 LEU A CA 1
ATOM 2197 C C . LEU A 1 316 ? 11.657 -8.138 -25.201 1.00 93.06 316 LEU A C 1
ATOM 2199 O O . LEU A 1 316 ? 12.445 -8.917 -25.743 1.00 93.06 316 LEU A O 1
ATOM 2203 N N . ALA A 1 317 ? 10.426 -8.506 -24.859 1.00 88.81 317 ALA A N 1
ATOM 2204 C CA . ALA A 1 317 ? 9.848 -9.842 -25.020 1.00 88.81 317 ALA A CA 1
ATOM 2205 C C . ALA A 1 317 ? 8.601 -9.827 -25.916 1.00 88.81 317 ALA A C 1
ATOM 2207 O O . ALA A 1 317 ? 7.632 -10.550 -25.673 1.00 88.81 317 ALA A O 1
ATOM 2208 N N . VAL A 1 318 ? 8.600 -8.974 -26.939 1.00 79.62 318 VAL A N 1
ATOM 2209 C CA . VAL A 1 318 ? 7.470 -8.836 -27.861 1.00 79.62 318 VAL A CA 1
ATOM 2210 C C . VAL A 1 318 ? 7.539 -9.916 -28.938 1.00 79.62 318 VAL A C 1
ATOM 2212 O O . VAL A 1 318 ? 8.576 -10.112 -29.565 1.00 79.62 318 VAL A O 1
ATOM 2215 N N . ALA A 1 319 ? 6.415 -10.602 -29.154 1.00 65.50 319 ALA A N 1
ATOM 2216 C CA . ALA A 1 319 ? 6.238 -11.581 -30.229 1.00 65.50 319 ALA A CA 1
ATOM 2217 C C . ALA A 1 319 ? 5.192 -11.148 -31.273 1.00 65.50 319 ALA A C 1
ATOM 2219 O O . ALA A 1 319 ? 5.092 -11.764 -32.332 1.00 65.50 319 ALA A O 1
ATOM 2220 N N . ASP A 1 320 ? 4.395 -10.118 -30.974 1.00 75.25 320 ASP A N 1
ATOM 2221 C CA . ASP A 1 320 ? 3.344 -9.624 -31.863 1.00 75.25 320 ASP A CA 1
ATOM 2222 C C . ASP A 1 320 ? 3.825 -8.363 -32.608 1.00 75.25 320 ASP A C 1
ATOM 2224 O O . ASP A 1 320 ? 4.097 -7.350 -31.962 1.00 75.25 320 ASP A O 1
ATOM 2228 N N . PRO A 1 321 ? 3.915 -8.386 -33.951 1.00 67.25 321 PRO A N 1
ATOM 2229 C CA . PRO A 1 321 ? 4.345 -7.239 -34.751 1.00 67.25 321 PRO A CA 1
ATOM 2230 C C . PRO A 1 321 ? 3.362 -6.052 -34.745 1.00 67.25 321 PRO A C 1
ATOM 2232 O O . PRO A 1 321 ? 3.677 -5.015 -35.323 1.00 67.25 321 PRO A O 1
ATOM 2235 N N . GLY A 1 322 ? 2.166 -6.187 -34.158 1.00 76.50 322 GLY A N 1
ATOM 2236 C CA . GLY A 1 322 ? 1.192 -5.097 -34.019 1.00 76.50 322 GLY A CA 1
ATOM 2237 C C . GLY A 1 322 ? 1.327 -4.257 -32.744 1.00 76.50 322 GLY A C 1
ATOM 2238 O O . GLY A 1 322 ? 0.578 -3.292 -32.583 1.00 76.50 322 GLY A O 1
ATOM 2239 N N . VAL A 1 323 ? 2.227 -4.628 -31.831 1.00 87.25 323 VAL A N 1
ATOM 2240 C CA . VAL A 1 323 ? 2.449 -3.925 -30.559 1.00 87.25 323 VAL A CA 1
ATOM 2241 C C . VAL A 1 323 ? 3.482 -2.818 -30.757 1.00 87.25 323 VAL A C 1
ATOM 2243 O O . VAL A 1 323 ? 4.480 -3.027 -31.435 1.00 87.25 323 VAL A O 1
ATOM 2246 N N . ASP A 1 324 ? 3.253 -1.653 -30.147 1.00 90.25 324 ASP A N 1
ATOM 2247 C CA . ASP A 1 324 ? 4.250 -0.580 -30.101 1.00 90.25 324 ASP A CA 1
ATOM 2248 C C . ASP A 1 324 ? 5.469 -1.041 -29.291 1.00 90.25 324 ASP A C 1
ATOM 2250 O O . ASP A 1 324 ? 5.362 -1.394 -28.112 1.00 90.25 324 ASP A O 1
ATOM 2254 N N . THR A 1 325 ? 6.621 -1.058 -29.952 1.00 91.50 325 THR A N 1
ATOM 2255 C CA . THR A 1 325 ? 7.890 -1.574 -29.431 1.00 91.50 325 THR A CA 1
ATOM 2256 C C . THR A 1 325 ? 8.942 -0.490 -29.246 1.00 91.50 325 THR A C 1
ATOM 2258 O O . THR A 1 325 ? 10.121 -0.807 -29.069 1.00 91.50 325 THR A O 1
ATOM 2261 N N . HIS A 1 326 ? 8.557 0.791 -29.289 1.00 95.31 326 HIS A N 1
ATOM 2262 C CA . HIS A 1 326 ? 9.533 1.858 -29.107 1.00 95.31 326 HIS A CA 1
ATOM 2263 C C . HIS A 1 326 ? 10.247 1.739 -27.758 1.00 95.31 326 HIS A C 1
ATOM 2265 O O . HIS A 1 326 ? 9.664 1.389 -26.729 1.00 95.31 326 HIS A O 1
ATOM 2271 N N . CYS A 1 327 ? 11.526 2.093 -27.760 1.00 96.81 327 CYS A N 1
ATOM 2272 C CA . CYS A 1 327 ? 12.323 2.149 -26.546 1.00 96.81 327 CYS A CA 1
ATOM 2273 C C . CYS A 1 327 ? 13.037 3.492 -26.486 1.00 96.81 327 CYS A C 1
ATOM 2275 O O . CYS A 1 327 ? 13.699 3.887 -27.444 1.00 96.81 327 CYS A O 1
ATOM 2277 N N . ASN A 1 328 ? 12.938 4.180 -25.357 1.00 98.31 328 ASN A N 1
ATOM 2278 C CA . ASN A 1 328 ? 13.710 5.375 -25.060 1.00 98.31 328 ASN A CA 1
ATOM 2279 C C . ASN A 1 328 ? 14.465 5.153 -23.751 1.00 98.31 328 ASN A C 1
ATOM 2281 O O . ASN A 1 328 ? 13.876 5.232 -22.676 1.00 98.31 328 ASN A O 1
ATOM 2285 N N . LEU A 1 329 ? 15.758 4.843 -23.855 1.00 98.19 329 LEU A N 1
ATOM 2286 C CA . LEU A 1 329 ? 16.624 4.590 -22.705 1.00 98.19 329 LEU A CA 1
ATOM 2287 C C . LEU A 1 329 ? 17.645 5.723 -22.587 1.00 98.19 329 LEU A C 1
ATOM 2289 O O . LEU A 1 329 ? 18.498 5.881 -23.465 1.00 98.19 329 LEU A O 1
ATOM 2293 N N . GLU A 1 330 ? 17.580 6.499 -21.508 1.00 98.06 330 GLU A N 1
ATOM 2294 C CA . GLU A 1 330 ? 18.470 7.638 -21.276 1.00 98.06 330 GLU A CA 1
ATOM 2295 C C . GLU A 1 330 ? 19.134 7.568 -19.895 1.00 98.06 330 GLU A C 1
ATOM 2297 O O . GLU A 1 330 ? 18.465 7.518 -18.864 1.00 98.06 330 GLU A O 1
ATOM 2302 N N . THR A 1 331 ? 20.472 7.590 -19.856 1.00 96.12 331 THR A N 1
ATOM 2303 C CA . THR A 1 331 ? 21.232 7.700 -18.602 1.00 96.12 331 THR A CA 1
ATOM 2304 C C . THR A 1 331 ? 22.230 8.856 -18.599 1.00 96.12 331 THR A C 1
ATOM 2306 O O . THR A 1 331 ? 22.983 9.081 -19.550 1.00 96.12 331 THR A O 1
ATOM 2309 N N . GLY A 1 332 ? 22.278 9.590 -17.484 1.00 90.50 332 GLY A N 1
ATOM 2310 C CA . GLY A 1 332 ? 23.277 10.631 -17.232 1.00 90.50 332 GLY A CA 1
ATOM 2311 C C . GLY A 1 332 ? 24.687 10.084 -16.974 1.00 90.50 332 GLY A C 1
ATOM 2312 O O . GLY A 1 332 ? 25.669 10.823 -17.102 1.00 90.50 332 GLY A O 1
ATOM 2313 N N . GLY A 1 333 ? 24.800 8.797 -16.630 1.00 86.00 333 GLY A N 1
ATOM 2314 C CA . GLY A 1 333 ? 26.068 8.120 -16.392 1.00 86.00 333 GLY A CA 1
ATOM 2315 C C . GLY A 1 333 ? 25.875 6.656 -16.004 1.00 86.00 333 GLY A C 1
ATOM 2316 O O . GLY A 1 333 ? 25.319 6.354 -14.947 1.00 86.00 333 GLY A O 1
ATOM 2317 N N . GLY A 1 334 ? 26.390 5.764 -16.846 1.00 92.81 334 GLY A N 1
ATOM 2318 C CA . GLY A 1 334 ? 26.259 4.315 -16.723 1.00 92.81 334 GLY A CA 1
ATOM 2319 C C . GLY A 1 334 ? 26.106 3.663 -18.093 1.00 92.81 334 GLY A C 1
ATOM 2320 O O . GLY A 1 334 ? 25.851 4.345 -19.088 1.00 92.81 334 GLY A O 1
ATOM 2321 N N . ASP A 1 335 ? 26.283 2.350 -18.136 1.00 96.94 335 ASP A N 1
ATOM 2322 C CA . ASP A 1 335 ? 26.176 1.586 -19.376 1.00 96.94 335 ASP A CA 1
ATOM 2323 C C . ASP A 1 335 ? 24.699 1.315 -19.705 1.00 96.94 335 ASP A C 1
ATOM 2325 O O . ASP A 1 335 ? 23.864 1.176 -18.804 1.00 96.94 335 ASP A O 1
ATOM 2329 N N . ILE A 1 336 ? 24.371 1.261 -20.994 1.00 98.25 336 ILE A N 1
ATOM 2330 C CA . ILE A 1 336 ? 23.057 0.833 -21.479 1.00 98.25 336 ILE A CA 1
ATOM 2331 C C . ILE A 1 336 ? 23.230 -0.525 -22.143 1.00 98.25 336 ILE A C 1
ATOM 2333 O O . ILE A 1 336 ? 23.994 -0.647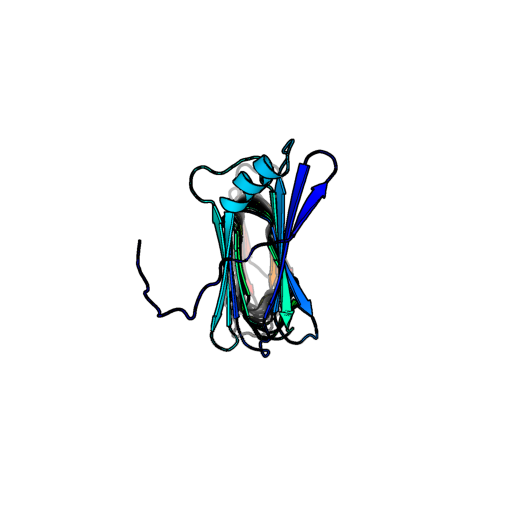 -23.091 1.00 98.25 336 ILE A O 1
ATOM 2337 N N . SER A 1 337 ? 22.486 -1.524 -21.686 1.00 98.00 337 SER A N 1
ATOM 2338 C CA . SER A 1 337 ? 22.397 -2.834 -22.327 1.00 98.00 337 SER A CA 1
ATOM 2339 C C . SER A 1 337 ? 20.942 -3.107 -22.681 1.00 98.00 337 SER A C 1
ATOM 2341 O O . SER A 1 337 ? 20.065 -3.027 -21.815 1.00 98.00 337 SER A O 1
ATOM 2343 N N . ILE A 1 338 ? 20.669 -3.386 -23.953 1.00 97.62 338 ILE A N 1
ATOM 2344 C CA . ILE A 1 338 ? 19.335 -3.741 -24.432 1.00 97.62 338 ILE A CA 1
ATOM 2345 C C . ILE A 1 338 ? 19.366 -5.063 -25.196 1.00 97.62 338 ILE A C 1
ATOM 2347 O O . ILE A 1 338 ? 20.206 -5.271 -26.073 1.00 97.62 338 ILE A O 1
ATOM 2351 N N . ARG A 1 339 ? 18.414 -5.943 -24.878 1.00 97.12 339 ARG A N 1
ATOM 2352 C CA . ARG A 1 339 ? 18.159 -7.188 -25.608 1.00 97.12 339 ARG A CA 1
ATOM 2353 C C . ARG A 1 339 ? 16.896 -7.073 -26.435 1.00 97.12 339 ARG A C 1
ATOM 2355 O O . ARG A 1 339 ? 15.830 -6.759 -25.900 1.00 97.12 339 ARG A O 1
ATOM 2362 N N . LEU A 1 340 ? 17.028 -7.351 -27.727 1.00 94.88 340 LEU A N 1
ATOM 2363 C CA . LEU A 1 340 ? 15.948 -7.253 -28.704 1.00 94.88 340 LEU A CA 1
ATOM 2364 C C . LEU A 1 340 ? 15.702 -8.614 -29.376 1.00 94.88 340 LEU A C 1
ATOM 2366 O O . LEU A 1 340 ? 16.669 -9.337 -29.647 1.00 94.88 340 LEU A O 1
ATOM 2370 N N . PRO A 1 341 ? 14.443 -8.963 -29.704 1.00 92.69 341 PRO A N 1
ATOM 2371 C CA . PRO A 1 341 ? 14.146 -10.106 -30.563 1.00 92.69 341 PRO A CA 1
ATOM 2372 C C . PRO A 1 341 ? 14.887 -10.000 -31.902 1.00 92.69 341 PRO A C 1
ATOM 2374 O O . PRO A 1 341 ? 14.931 -8.935 -32.522 1.00 92.69 341 PRO A O 1
ATOM 2377 N N . ALA A 1 342 ? 15.484 -11.100 -32.367 1.00 90.69 342 ALA A N 1
ATOM 2378 C CA . ALA A 1 342 ? 16.292 -11.099 -33.590 1.00 90.69 342 ALA A CA 1
ATOM 2379 C C . ALA A 1 342 ? 15.489 -10.754 -34.863 1.00 90.69 342 ALA A C 1
ATOM 2381 O O . ALA A 1 342 ? 16.059 -10.272 -35.846 1.00 90.69 342 ALA A O 1
ATOM 2382 N N . ASP A 1 343 ? 14.182 -11.002 -34.846 1.00 89.56 343 ASP A N 1
ATOM 2383 C CA . ASP A 1 343 ? 13.208 -10.741 -35.907 1.00 89.56 343 ASP A CA 1
ATOM 2384 C C . ASP A 1 343 ? 12.459 -9.404 -35.744 1.00 89.56 343 ASP A C 1
ATOM 2386 O O . ASP A 1 343 ? 11.612 -9.075 -36.573 1.00 89.56 343 ASP A O 1
ATOM 2390 N N .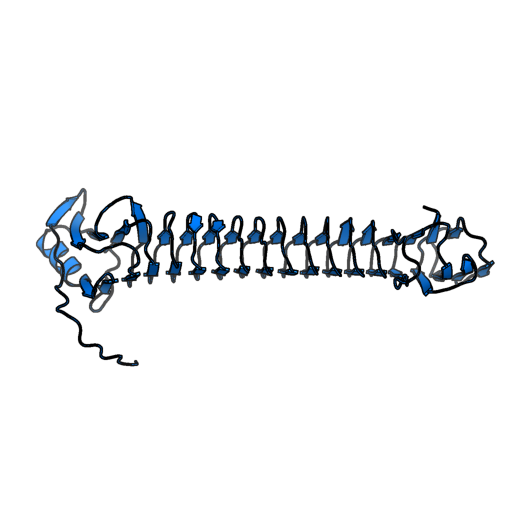 LEU A 1 344 ? 12.805 -8.591 -34.737 1.00 90.94 344 LEU A N 1
ATOM 2391 C CA . LEU A 1 344 ? 12.180 -7.289 -34.507 1.00 90.94 344 LEU A CA 1
ATOM 2392 C C . LEU A 1 344 ? 12.378 -6.351 -35.707 1.00 90.94 344 LEU A C 1
ATOM 2394 O O . LEU A 1 344 ? 13.482 -6.213 -36.234 1.00 90.94 344 LEU A O 1
ATOM 2398 N N . HIS A 1 345 ? 11.310 -5.673 -36.109 1.00 91.88 345 HIS A N 1
ATOM 2399 C CA . HIS A 1 345 ? 11.316 -4.623 -37.121 1.00 91.88 345 HIS A CA 1
ATOM 2400 C C . HIS A 1 345 ? 11.457 -3.263 -36.428 1.00 91.88 345 HIS A C 1
ATOM 2402 O O . HIS A 1 345 ? 10.496 -2.765 -35.850 1.00 91.88 345 HIS A O 1
ATOM 2408 N N . ALA A 1 346 ? 12.659 -2.682 -36.439 1.00 93.25 346 ALA A N 1
ATOM 2409 C CA . ALA A 1 346 ? 12.948 -1.469 -35.673 1.00 93.25 346 ALA A CA 1
ATOM 2410 C C . ALA A 1 346 ? 14.058 -0.621 -36.300 1.00 93.25 346 ALA A C 1
ATOM 2412 O O . ALA A 1 346 ? 14.908 -1.129 -37.029 1.00 93.25 346 ALA A O 1
ATOM 2413 N N . THR A 1 347 ? 14.087 0.668 -35.974 1.00 96.19 347 THR A N 1
ATOM 2414 C CA . THR A 1 347 ? 15.175 1.583 -36.347 1.00 96.19 347 THR A CA 1
ATOM 2415 C C . THR A 1 347 ? 15.977 1.958 -35.103 1.00 96.19 347 THR A C 1
ATOM 2417 O O . THR A 1 347 ? 15.429 2.492 -34.138 1.00 96.19 347 THR A O 1
ATOM 2420 N N . ILE A 1 348 ? 17.286 1.700 -35.119 1.00 97.62 348 ILE A N 1
ATOM 2421 C CA . ILE A 1 348 ? 18.191 2.026 -34.011 1.00 97.62 348 ILE A CA 1
ATOM 2422 C C . ILE A 1 348 ? 18.735 3.452 -34.166 1.00 97.62 348 ILE A C 1
ATOM 2424 O O . ILE A 1 348 ? 19.267 3.811 -35.219 1.00 97.62 348 ILE A O 1
ATOM 2428 N N . ASP A 1 349 ? 18.663 4.241 -33.091 1.00 97.88 349 ASP A N 1
ATOM 2429 C CA . ASP A 1 349 ? 19.360 5.525 -32.929 1.00 97.88 349 ASP A CA 1
ATOM 2430 C C . ASP A 1 349 ? 20.052 5.557 -31.559 1.00 97.88 349 ASP A C 1
ATOM 2432 O O . ASP A 1 349 ? 19.473 5.966 -30.549 1.00 97.88 349 ASP A O 1
ATOM 2436 N N . ALA A 1 350 ? 21.298 5.087 -31.521 1.00 97.75 350 ALA A N 1
ATOM 2437 C CA . ALA A 1 350 ? 22.116 5.070 -30.315 1.00 97.75 350 ALA A CA 1
ATOM 2438 C C . ALA A 1 350 ? 23.156 6.199 -30.348 1.00 97.75 350 ALA A C 1
ATOM 2440 O O . ALA A 1 350 ? 23.915 6.324 -31.311 1.00 97.75 350 ALA A O 1
ATOM 2441 N N . GLU A 1 351 ? 23.221 7.002 -29.285 1.00 97.88 351 GLU A N 1
ATOM 2442 C CA . GLU A 1 351 ? 24.199 8.079 -29.115 1.00 97.88 351 GLU A CA 1
ATOM 2443 C C . GLU A 1 351 ? 24.889 7.993 -27.746 1.00 97.88 351 GLU A C 1
ATOM 2445 O O . GLU A 1 351 ? 24.263 8.068 -26.689 1.00 97.88 351 GLU A O 1
ATOM 2450 N N . LEU A 1 352 ? 26.216 7.928 -27.775 1.00 96.62 352 LEU A N 1
ATOM 2451 C CA . LEU A 1 352 ? 27.091 7.979 -26.611 1.00 96.62 352 LEU A CA 1
ATOM 2452 C C . LEU A 1 352 ? 27.862 9.300 -26.632 1.00 96.62 352 LEU A C 1
ATOM 2454 O O . LEU A 1 352 ? 28.678 9.544 -27.525 1.00 96.62 352 LEU A O 1
ATOM 2458 N N . GLN A 1 353 ? 27.636 10.164 -25.643 1.00 96.19 353 GLN A N 1
ATOM 2459 C CA . GLN A 1 353 ? 28.358 11.432 -25.509 1.00 96.19 353 GLN A CA 1
ATOM 2460 C C . GLN A 1 353 ? 29.658 11.262 -24.717 1.00 96.19 353 GLN A C 1
ATOM 2462 O O . GLN A 1 353 ? 29.660 10.789 -23.580 1.00 96.19 353 GLN A O 1
ATOM 2467 N N . LEU A 1 354 ? 30.770 11.736 -25.285 1.00 93.62 354 LEU A N 1
ATOM 2468 C CA . LEU A 1 354 ? 32.089 11.702 -24.655 1.00 93.62 354 LEU A CA 1
ATOM 2469 C C . LEU A 1 354 ? 32.376 13.043 -23.976 1.00 93.62 354 LEU A C 1
ATOM 2471 O O . LEU A 1 354 ? 32.680 14.054 -24.617 1.00 93.62 354 LEU A O 1
ATOM 2475 N N . ARG A 1 355 ? 32.314 13.066 -22.643 1.00 92.38 355 ARG A N 1
ATOM 2476 C CA . ARG A 1 355 ? 32.593 14.259 -21.832 1.00 92.38 355 ARG A CA 1
ATOM 2477 C C . ARG A 1 355 ? 33.777 14.017 -20.913 1.00 92.38 355 ARG A C 1
ATOM 2479 O O . ARG A 1 355 ? 33.614 13.502 -19.813 1.00 92.38 355 ARG A O 1
ATOM 2486 N N . ARG A 1 356 ? 34.966 14.466 -21.337 1.00 90.19 356 ARG A N 1
ATOM 2487 C CA . ARG A 1 356 ? 36.239 14.248 -20.615 1.00 90.19 356 ARG A CA 1
ATOM 2488 C C . ARG A 1 356 ? 36.443 12.751 -20.300 1.00 90.19 356 ARG A C 1
ATOM 2490 O O . ARG A 1 356 ? 36.484 12.384 -19.123 1.00 90.19 356 ARG A O 1
ATOM 2497 N N . PRO A 1 357 ? 36.516 11.894 -21.335 1.00 85.38 357 PRO A N 1
ATOM 2498 C CA . PRO A 1 357 ? 36.586 10.450 -21.152 1.00 85.38 357 PRO A CA 1
ATOM 2499 C C . PRO A 1 357 ? 37.807 10.066 -20.307 1.00 85.38 357 PRO A C 1
ATOM 2501 O O . PRO A 1 357 ? 38.894 10.619 -20.470 1.00 85.38 357 PRO A O 1
ATOM 2504 N N . ARG A 1 358 ? 37.608 9.135 -19.368 1.00 86.94 358 ARG A N 1
ATOM 2505 C CA . ARG A 1 358 ? 38.671 8.580 -18.505 1.00 86.94 358 ARG A CA 1
ATOM 2506 C C . ARG A 1 358 ? 39.207 7.237 -19.004 1.00 86.94 358 ARG A C 1
ATOM 2508 O O . ARG A 1 358 ? 40.250 6.797 -18.536 1.00 86.94 358 ARG A O 1
ATOM 2515 N N . ARG A 1 359 ? 38.469 6.603 -19.912 1.00 91.50 359 ARG A N 1
ATOM 2516 C CA . ARG A 1 359 ? 38.773 5.344 -20.589 1.00 91.50 359 ARG A CA 1
ATOM 2517 C C . ARG A 1 359 ? 38.202 5.399 -22.003 1.00 91.50 359 ARG A C 1
ATOM 2519 O O . ARG A 1 359 ? 37.492 6.350 -22.335 1.00 91.50 359 ARG A O 1
ATOM 2526 N N . GLU A 1 360 ? 38.513 4.385 -22.794 1.00 90.25 360 GLU A N 1
ATOM 2527 C CA . GLU A 1 360 ? 37.831 4.133 -24.060 1.00 90.25 360 GLU A CA 1
ATOM 2528 C C . GLU A 1 360 ? 36.410 3.619 -23.787 1.00 90.25 360 GLU A C 1
ATOM 2530 O O . GLU A 1 360 ? 36.185 2.853 -22.841 1.00 90.25 360 GLU A O 1
ATOM 2535 N N . TYR A 1 361 ? 35.470 4.104 -24.592 1.00 94.25 361 TYR A N 1
ATOM 2536 C CA . TYR A 1 361 ? 34.063 3.719 -24.579 1.00 94.25 361 TYR A CA 1
ATOM 2537 C C . TYR A 1 361 ? 33.675 3.248 -25.975 1.00 94.25 361 TYR A C 1
ATOM 2539 O O . TYR A 1 361 ? 34.298 3.669 -26.949 1.00 94.25 361 TYR A O 1
ATOM 2547 N N . SER A 1 362 ? 32.657 2.403 -26.079 1.00 95.19 362 SER A N 1
ATOM 2548 C CA . SER A 1 362 ? 32.251 1.809 -27.351 1.00 95.19 362 SER A CA 1
ATOM 2549 C C . SER A 1 362 ? 30.752 1.529 -27.419 1.00 95.19 362 SER A C 1
ATOM 2551 O O . SER A 1 362 ? 30.068 1.436 -26.399 1.00 95.19 362 SER A O 1
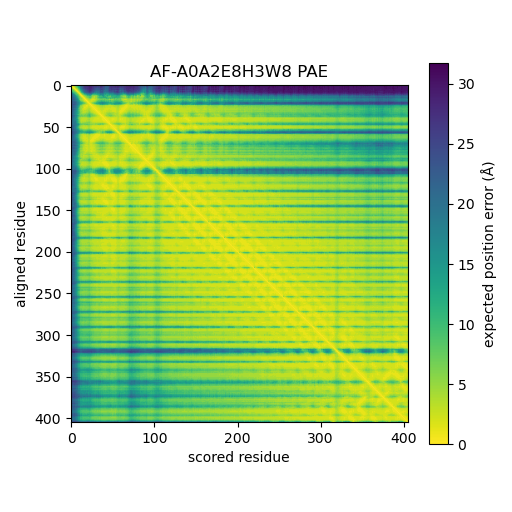ATOM 2553 N N . ILE A 1 363 ? 30.256 1.391 -28.649 1.00 97.25 363 ILE A N 1
ATOM 2554 C CA . ILE A 1 363 ? 28.938 0.827 -28.932 1.00 97.25 363 ILE A CA 1
ATOM 2555 C C . ILE A 1 363 ? 29.161 -0.550 -29.560 1.00 97.25 363 ILE A C 1
ATOM 2557 O O . ILE A 1 363 ? 29.789 -0.645 -30.615 1.00 97.25 363 ILE A O 1
ATOM 2561 N N . THR A 1 364 ? 28.658 -1.602 -28.915 1.00 96.81 364 THR A N 1
ATOM 2562 C CA . THR A 1 364 ? 28.736 -2.990 -29.393 1.00 96.81 364 THR A CA 1
ATOM 2563 C C . THR A 1 364 ? 27.347 -3.470 -29.791 1.00 96.81 364 THR A C 1
ATOM 2565 O O . THR A 1 364 ? 26.372 -3.226 -29.082 1.00 96.81 364 THR A O 1
ATOM 2568 N N . THR A 1 365 ? 27.236 -4.144 -30.937 1.00 96.69 365 THR A N 1
ATOM 2569 C CA . THR A 1 365 ? 25.947 -4.623 -31.439 1.00 96.69 365 THR A CA 1
ATOM 2570 C C . THR A 1 365 ? 26.061 -5.942 -32.199 1.00 96.69 365 THR A C 1
ATOM 2572 O O . THR A 1 365 ? 27.012 -6.156 -32.949 1.00 96.69 365 THR A O 1
ATOM 2575 N N . ASP A 1 366 ? 25.051 -6.800 -32.041 1.00 96.00 366 ASP A N 1
ATOM 2576 C CA . ASP A 1 366 ? 24.859 -8.017 -32.842 1.00 96.00 366 ASP A CA 1
ATOM 2577 C C . ASP A 1 366 ? 24.135 -7.760 -34.178 1.00 96.00 366 ASP A C 1
ATOM 2579 O O . ASP A 1 366 ? 23.960 -8.675 -35.001 1.00 96.00 366 ASP A O 1
ATOM 2583 N N . PHE A 1 367 ? 23.654 -6.534 -34.392 1.00 93.62 367 PHE A N 1
ATOM 2584 C CA . PHE A 1 367 ? 22.950 -6.106 -35.595 1.00 93.62 367 PHE A CA 1
ATOM 2585 C C . PHE A 1 367 ? 23.899 -5.376 -36.549 1.00 93.62 367 PHE A C 1
ATOM 2587 O O . PHE A 1 367 ? 24.926 -4.832 -36.156 1.00 93.62 367 PHE A O 1
ATOM 2594 N N . ASN A 1 368 ? 23.560 -5.371 -37.837 1.00 92.62 368 ASN A N 1
ATOM 2595 C CA . ASN A 1 368 ? 24.358 -4.670 -38.836 1.00 92.62 368 ASN A CA 1
ATOM 2596 C C . ASN A 1 368 ? 24.006 -3.175 -38.821 1.00 92.62 368 ASN A C 1
ATOM 2598 O O . ASN A 1 368 ? 23.073 -2.765 -39.509 1.00 92.62 368 ASN A O 1
ATOM 2602 N N . LEU A 1 369 ? 24.717 -2.394 -38.005 1.00 94.25 369 LEU A N 1
ATOM 2603 C CA . LEU A 1 369 ? 24.521 -0.950 -37.854 1.00 94.25 369 LEU A CA 1
ATOM 2604 C C . LEU A 1 369 ? 25.727 -0.166 -38.379 1.00 94.25 369 LEU A C 1
ATOM 2606 O O . LEU A 1 369 ? 26.873 -0.603 -38.254 1.00 94.25 369 LEU A O 1
ATOM 2610 N N . ASP A 1 370 ? 25.467 1.029 -38.901 1.00 94.94 370 ASP A N 1
ATOM 2611 C CA . ASP A 1 370 ? 26.500 1.991 -39.260 1.00 94.94 370 ASP A CA 1
ATOM 2612 C C . ASP A 1 370 ? 26.977 2.712 -37.993 1.00 94.94 370 ASP A C 1
ATOM 2614 O O . ASP A 1 370 ? 26.210 3.434 -37.348 1.00 94.94 370 ASP A O 1
ATOM 2618 N N . ILE A 1 371 ? 28.250 2.515 -37.639 1.00 95.44 371 ILE A N 1
ATOM 2619 C CA . ILE A 1 371 ? 28.882 3.140 -36.472 1.00 95.44 371 ILE A CA 1
ATOM 2620 C C . ILE A 1 371 ? 29.814 4.261 -36.939 1.00 95.44 371 ILE A C 1
ATOM 2622 O O . ILE A 1 371 ? 30.751 4.025 -37.703 1.00 95.44 371 ILE A O 1
ATOM 2626 N N . ASP A 1 372 ? 29.564 5.476 -36.451 1.00 95.44 372 ASP A N 1
ATOM 2627 C CA . ASP A 1 372 ? 30.404 6.657 -36.664 1.00 95.44 372 ASP A CA 1
ATOM 2628 C C . ASP A 1 372 ? 30.955 7.162 -35.326 1.00 95.44 372 ASP A C 1
ATOM 2630 O O . ASP A 1 372 ? 30.213 7.402 -34.367 1.00 95.44 372 ASP A O 1
ATOM 2634 N N . GLU A 1 373 ? 32.271 7.351 -35.265 1.00 93.94 373 GLU A N 1
ATOM 2635 C CA . GLU A 1 373 ? 32.987 7.768 -34.064 1.00 93.94 373 GLU A CA 1
ATOM 2636 C C . GLU A 1 373 ? 33.798 9.040 -34.318 1.00 93.94 373 GLU A C 1
ATOM 2638 O O . GLU A 1 373 ? 34.546 9.171 -35.289 1.00 93.94 373 GLU A O 1
ATOM 2643 N N . ASN A 1 374 ? 33.696 9.991 -33.388 1.00 92.69 374 ASN A N 1
ATOM 2644 C CA . ASN A 1 374 ? 34.568 11.156 -33.339 1.00 92.69 374 ASN A CA 1
ATOM 2645 C C . ASN A 1 374 ? 34.931 11.524 -31.893 1.00 92.69 374 ASN A C 1
ATOM 2647 O O . ASN A 1 374 ? 34.437 10.954 -30.927 1.00 92.69 374 ASN A O 1
ATOM 2651 N N . SER A 1 375 ? 35.754 12.562 -31.729 1.00 89.12 375 SER A N 1
ATOM 2652 C CA . SER A 1 375 ? 36.268 12.990 -30.420 1.00 89.12 375 SER A CA 1
ATOM 2653 C C . SER A 1 375 ? 35.218 13.467 -29.403 1.00 89.12 375 SER A C 1
ATOM 2655 O O . SER A 1 375 ? 35.575 13.729 -28.253 1.00 89.12 375 SER A O 1
ATOM 2657 N N . ARG A 1 376 ? 33.950 13.639 -29.800 1.00 93.88 376 ARG A N 1
ATOM 2658 C CA . ARG A 1 376 ? 32.861 14.136 -28.942 1.00 93.88 376 ARG A CA 1
ATOM 2659 C C . ARG A 1 376 ? 31.742 13.126 -28.716 1.00 93.88 376 ARG A C 1
ATOM 2661 O O . ARG A 1 376 ? 31.025 13.272 -27.728 1.00 93.88 376 ARG A O 1
ATOM 2668 N N . ARG A 1 377 ? 31.546 12.166 -29.620 1.00 96.25 377 ARG A N 1
ATOM 2669 C CA . ARG A 1 377 ? 30.461 11.183 -29.534 1.00 96.25 377 ARG A CA 1
ATOM 2670 C C . ARG A 1 377 ? 30.728 9.943 -30.381 1.00 96.25 377 ARG A C 1
ATOM 2672 O O . ARG A 1 377 ? 31.440 10.034 -31.381 1.00 96.25 377 ARG A O 1
ATOM 2679 N N . ILE A 1 378 ? 30.060 8.856 -30.014 1.00 96.94 378 ILE A N 1
ATOM 2680 C CA . ILE A 1 378 ? 29.927 7.623 -30.796 1.00 96.94 378 ILE A CA 1
ATOM 2681 C C . ILE A 1 378 ? 28.444 7.465 -31.132 1.00 96.94 378 ILE A C 1
ATOM 2683 O O . ILE A 1 378 ? 27.597 7.667 -30.261 1.00 96.94 378 ILE A O 1
ATOM 2687 N N . VAL A 1 379 ? 28.120 7.183 -32.390 1.00 97.38 379 VAL A N 1
ATOM 2688 C CA . VAL A 1 379 ? 26.738 7.044 -32.865 1.00 97.38 379 VAL A CA 1
ATOM 2689 C C . VAL A 1 379 ? 26.607 5.737 -33.632 1.00 97.38 379 VAL A C 1
ATOM 2691 O O . VAL A 1 379 ? 27.435 5.465 -34.496 1.00 97.38 379 VAL A O 1
ATOM 2694 N N . ALA A 1 380 ? 25.562 4.960 -33.348 1.00 96.75 380 ALA A N 1
ATOM 2695 C CA . ALA A 1 380 ? 25.201 3.779 -34.126 1.00 96.75 380 ALA A CA 1
ATOM 2696 C C . ALA A 1 380 ? 23.773 3.922 -34.655 1.00 96.75 380 ALA A C 1
ATOM 2698 O O . ALA A 1 380 ? 22.843 4.190 -33.887 1.00 96.75 380 ALA A O 1
ATOM 2699 N N . ARG A 1 381 ? 23.607 3.776 -35.973 1.00 97.44 381 ARG A N 1
ATOM 2700 C CA . ARG A 1 381 ? 22.317 3.919 -36.658 1.00 97.44 381 ARG A CA 1
ATOM 2701 C C . ARG A 1 381 ? 22.107 2.829 -37.688 1.00 97.44 381 ARG A C 1
ATOM 2703 O O . ARG A 1 381 ? 23.049 2.389 -38.335 1.00 97.44 381 ARG A O 1
ATOM 2710 N N . GLY A 1 382 ? 20.858 2.431 -37.870 1.00 96.06 382 GLY A N 1
ATOM 2711 C CA . GLY A 1 382 ? 20.492 1.473 -38.903 1.00 96.06 382 GLY A CA 1
ATOM 2712 C C . GLY A 1 382 ? 19.120 0.871 -38.670 1.00 96.06 382 GLY A C 1
ATOM 2713 O O . GLY A 1 382 ? 18.555 0.967 -37.579 1.00 96.06 382 GLY A O 1
ATOM 2714 N N . ASP A 1 383 ? 18.607 0.239 -39.715 1.00 95.62 383 ASP A N 1
ATOM 2715 C CA . ASP A 1 383 ? 17.336 -0.467 -39.683 1.00 95.62 383 ASP A CA 1
ATOM 2716 C C . ASP A 1 383 ? 17.568 -1.958 -39.423 1.00 95.62 383 ASP A C 1
ATOM 2718 O O . ASP A 1 383 ? 18.374 -2.614 -40.085 1.00 95.62 383 ASP A O 1
ATOM 2722 N N . ILE A 1 384 ? 16.809 -2.510 -38.485 1.00 92.56 384 ILE A N 1
ATOM 2723 C CA . ILE A 1 384 ? 16.702 -3.940 -38.222 1.00 92.56 384 ILE A CA 1
ATOM 2724 C C . ILE A 1 384 ? 15.479 -4.457 -38.984 1.00 92.56 384 ILE A C 1
ATOM 2726 O O . ILE A 1 384 ? 14.395 -3.881 -38.908 1.00 92.56 384 ILE A O 1
ATOM 2730 N N . ASN A 1 385 ? 15.671 -5.521 -39.771 1.00 90.94 385 ASN A N 1
ATOM 2731 C CA . ASN A 1 385 ? 14.624 -6.220 -40.531 1.00 90.94 385 ASN A CA 1
ATOM 2732 C C . ASN A 1 385 ? 13.740 -5.329 -41.436 1.00 90.94 385 ASN A C 1
ATOM 2734 O O . ASN A 1 385 ? 12.645 -5.721 -41.820 1.00 90.94 385 ASN A O 1
ATOM 2738 N N . GLY A 1 386 ? 14.227 -4.162 -41.865 1.00 88.69 386 GLY A N 1
ATOM 2739 C CA . GLY A 1 386 ? 13.479 -3.233 -42.725 1.00 88.69 386 GLY A CA 1
ATOM 2740 C C . GLY A 1 386 ? 12.889 -2.018 -42.002 1.00 88.69 386 GLY A C 1
ATOM 2741 O O . GLY A 1 386 ? 12.105 -1.295 -42.615 1.00 88.69 386 GLY A O 1
ATOM 2742 N N . GLY A 1 387 ? 13.289 -1.785 -40.748 1.00 89.50 387 GLY A N 1
ATOM 2743 C CA . GLY A 1 387 ? 12.913 -0.611 -39.958 1.00 89.50 387 GLY A CA 1
ATOM 2744 C C . GLY A 1 387 ? 11.604 -0.817 -39.201 1.00 89.50 387 GLY A C 1
ATOM 2745 O O . GLY A 1 387 ? 11.015 -1.894 -39.265 1.00 89.50 387 GLY A O 1
ATOM 2746 N N . GLY A 1 388 ? 11.151 0.207 -38.477 1.00 91.50 388 GLY A N 1
ATOM 2747 C CA . GLY A 1 388 ? 9.921 0.152 -37.682 1.00 91.50 388 GLY A CA 1
ATOM 2748 C C . GLY A 1 388 ? 9.933 1.171 -36.550 1.00 91.50 388 GLY A C 1
ATOM 2749 O O . GLY A 1 388 ? 10.365 2.311 -36.748 1.00 91.50 388 GLY A O 1
ATOM 2750 N N . ASP A 1 389 ? 9.485 0.758 -35.366 1.00 94.00 389 ASP A N 1
ATOM 2751 C CA . ASP A 1 389 ? 9.539 1.606 -34.175 1.00 94.00 389 ASP A CA 1
ATOM 2752 C C . ASP A 1 389 ? 10.985 1.964 -33.821 1.00 94.00 389 ASP A C 1
ATOM 2754 O O . ASP A 1 389 ? 11.944 1.244 -34.117 1.00 94.00 389 ASP A O 1
ATOM 2758 N N . THR A 1 390 ? 11.163 3.132 -33.210 1.00 96.06 390 THR A N 1
ATOM 2759 C CA . THR A 1 390 ? 12.499 3.644 -32.900 1.00 96.06 390 THR A CA 1
ATOM 2760 C C . THR A 1 390 ? 12.984 3.125 -31.552 1.00 96.06 390 THR A C 1
ATOM 2762 O O . THR A 1 390 ? 12.328 3.316 -30.529 1.00 96.06 390 THR A O 1
ATOM 2765 N N . ILE A 1 391 ? 14.189 2.561 -31.546 1.00 97.19 391 ILE A N 1
ATOM 2766 C CA . ILE A 1 391 ? 14.945 2.216 -30.342 1.00 97.19 391 ILE A CA 1
ATOM 2767 C C . ILE A 1 391 ? 16.020 3.285 -30.156 1.00 97.19 391 ILE A C 1
ATOM 2769 O O . ILE A 1 391 ? 17.042 3.305 -30.847 1.00 97.19 391 ILE A O 1
ATOM 2773 N N . ARG A 1 392 ? 15.761 4.211 -29.236 1.00 98.44 392 ARG A N 1
ATOM 2774 C CA . ARG A 1 392 ? 16.635 5.331 -28.907 1.00 98.44 392 ARG A CA 1
ATOM 2775 C C . ARG A 1 392 ? 17.404 5.051 -27.625 1.00 98.44 392 ARG A C 1
ATOM 2777 O O . ARG A 1 392 ? 16.807 4.830 -26.575 1.00 98.44 392 ARG A O 1
ATOM 2784 N N . LEU A 1 393 ? 18.728 5.132 -27.710 1.00 98.25 393 LEU A N 1
ATOM 2785 C CA . LEU A 1 393 ? 19.638 4.874 -26.592 1.00 98.25 393 LEU A CA 1
ATOM 2786 C C . LEU A 1 393 ? 20.557 6.079 -26.401 1.00 98.25 393 LEU A C 1
ATOM 2788 O O . LEU A 1 393 ? 21.207 6.512 -27.354 1.00 98.25 393 LEU A O 1
ATOM 2792 N N . ARG A 1 394 ? 20.620 6.638 -25.192 1.00 98.25 394 ARG A N 1
ATOM 2793 C CA . ARG A 1 394 ? 21.426 7.829 -24.895 1.00 98.25 394 ARG A CA 1
ATOM 2794 C C . ARG A 1 394 ? 22.176 7.694 -23.584 1.00 98.25 394 ARG A C 1
ATOM 2796 O O . ARG A 1 394 ? 21.569 7.564 -22.529 1.00 98.25 394 ARG A O 1
ATOM 2803 N N . THR A 1 395 ? 23.498 7.804 -23.630 1.00 96.94 395 THR A N 1
ATOM 2804 C CA . THR A 1 395 ? 24.331 7.818 -22.417 1.00 96.94 395 THR A CA 1
ATOM 2805 C C . THR A 1 395 ? 25.459 8.841 -22.509 1.00 96.94 395 THR A C 1
ATOM 2807 O O . THR A 1 395 ? 25.868 9.263 -23.594 1.00 96.94 395 THR A O 1
ATOM 2810 N N . THR A 1 396 ? 25.978 9.259 -21.356 1.00 95.56 396 THR A N 1
ATOM 2811 C CA . THR A 1 396 ? 27.209 10.046 -21.246 1.00 95.56 396 THR A CA 1
ATOM 2812 C C . THR A 1 396 ? 28.290 9.213 -20.572 1.00 95.56 396 THR A C 1
ATOM 2814 O O . THR A 1 396 ? 28.148 8.840 -19.410 1.00 95.56 396 THR A O 1
ATOM 2817 N N . ASN A 1 397 ? 29.422 9.009 -21.255 1.00 93.88 397 ASN A N 1
ATOM 2818 C CA . ASN A 1 397 ? 30.558 8.236 -20.735 1.00 93.88 397 ASN A CA 1
ATOM 2819 C C . ASN A 1 397 ? 30.164 6.839 -20.195 1.00 93.88 397 ASN A C 1
ATOM 2821 O O . ASN A 1 397 ? 30.622 6.451 -19.119 1.00 93.88 397 ASN A O 1
ATOM 2825 N N . GLY A 1 398 ? 29.317 6.109 -20.915 1.00 94.88 398 GLY A N 1
ATOM 2826 C CA . GLY A 1 398 ? 28.965 4.718 -20.626 1.00 94.88 398 GLY A CA 1
ATOM 2827 C C . GLY A 1 398 ? 28.871 3.931 -21.923 1.00 94.88 398 GLY A C 1
ATOM 2828 O O . GLY A 1 398 ? 28.570 4.520 -22.957 1.00 94.88 398 GLY A O 1
ATOM 2829 N N . ASP A 1 399 ? 29.184 2.643 -21.884 1.00 97.00 399 ASP A N 1
ATOM 2830 C CA . ASP A 1 399 ? 29.107 1.782 -23.063 1.00 97.00 399 ASP A CA 1
ATOM 2831 C C . ASP A 1 399 ? 27.642 1.516 -23.439 1.00 97.00 399 ASP A C 1
ATOM 2833 O O . ASP A 1 399 ? 26.745 1.576 -22.594 1.00 97.00 399 ASP A O 1
ATOM 2837 N N . ILE A 1 400 ? 27.395 1.254 -24.724 1.00 98.12 400 ILE A N 1
ATOM 2838 C CA . ILE A 1 400 ? 26.083 0.805 -25.206 1.00 98.12 400 ILE A CA 1
ATOM 2839 C C . ILE A 1 400 ? 26.240 -0.593 -25.801 1.00 98.12 400 ILE A C 1
ATOM 2841 O O . ILE A 1 400 ? 27.031 -0.791 -26.723 1.00 98.12 400 ILE A O 1
ATOM 2845 N N . GLU A 1 401 ? 25.458 -1.543 -25.305 1.00 98.19 401 GLU A N 1
ATOM 2846 C CA . GLU A 1 401 ? 25.395 -2.924 -25.776 1.00 98.19 401 GLU A CA 1
ATOM 2847 C C . GLU A 1 401 ? 23.998 -3.216 -26.336 1.00 98.19 401 GLU A C 1
ATOM 2849 O O . GLU A 1 401 ? 22.985 -2.995 -25.670 1.00 98.19 401 GLU A O 1
ATOM 2854 N N . ILE A 1 402 ? 23.943 -3.692 -27.580 1.00 97.69 402 ILE A N 1
ATOM 2855 C CA . ILE A 1 402 ? 22.704 -4.043 -28.284 1.00 97.69 402 ILE A CA 1
ATOM 2856 C C . ILE A 1 402 ? 22.800 -5.505 -28.718 1.00 97.69 402 ILE A C 1
ATOM 2858 O O . ILE A 1 402 ? 23.400 -5.821 -29.750 1.00 97.69 402 ILE A O 1
ATOM 2862 N N . GLU A 1 403 ? 22.204 -6.391 -27.931 1.00 96.75 403 GLU A N 1
ATOM 2863 C CA . GLU A 1 403 ? 22.302 -7.840 -28.109 1.00 96.75 403 GLU A CA 1
ATOM 2864 C C . GLU A 1 403 ? 21.039 -8.417 -28.759 1.00 96.75 403 GLU A C 1
ATOM 2866 O O . GLU A 1 403 ? 19.919 -7.920 -28.577 1.00 96.75 403 GLU A O 1
ATOM 2871 N N . LYS A 1 404 ? 21.217 -9.521 -29.486 1.00 93.06 404 LYS A N 1
ATOM 2872 C CA . LYS A 1 404 ? 20.102 -10.383 -29.892 1.00 93.06 404 LYS A CA 1
ATOM 2873 C C . LYS A 1 404 ? 19.695 -11.291 -28.736 1.00 93.06 404 LYS A C 1
ATOM 2875 O O . LYS A 1 404 ? 20.552 -11.844 -28.048 1.00 93.06 404 LYS A O 1
ATOM 2880 N N . ARG A 1 405 ? 18.389 -11.473 -28.563 1.00 85.94 405 ARG A N 1
ATOM 2881 C CA . ARG A 1 405 ? 17.818 -12.490 -27.675 1.00 85.94 405 ARG A CA 1
ATOM 2882 C C . ARG A 1 405 ? 17.688 -13.848 -28.361 1.00 85.94 405 ARG A C 1
ATOM 2884 O O . ARG A 1 405 ? 17.360 -13.871 -29.572 1.00 85.94 405 ARG A O 1
#

Mean predicted aligned error: 6.92 Å

Radius of gyration: 30.39 Å; Cα contacts (8 Å, |Δi|>4): 1359; chains: 1; bounding box: 77×39×93 Å

Secondary structure (DSSP, 8-state):
-----------EE---EEEEETTEEEEEEEEEE-PPTT-EEEEEESSSEEEEEEES-SSEEEEEEEEE--SSHHHHHHHHTTEEEEEEEETTEEEEEEEE-SSPPTT-EEEEEEEEESB-EEEEEESSS-EEE--EES-EEEEESSS-EEEEEEESS-EEEEESSS-EEEEEEESS-EEEEESSS-EEE--BSS-EEEE-SSS-EEEEEBSS-EEEEESSS-EEEEEBSSEEEEESSS-EEEEEESS-EEEEESSS-EEEEEESS-EEEEESSS-EEEEEESS-EEEEESSS-EEEEEESS-EEEEESSS-EEEEE----TTS---EEEEESSS-EEEEE-TT--EEEEEEEE-SS-SS---EEESS--EEEEETTEEEEEEEETT--EEEEEEEES--EEEEE-